Protein AF-0000000084724390 (afdb_homodimer)

InterPro domains:
  IPR000073 Alpha/beta hydrolase fold-1 [PF00561] (66-174)
  IPR000073 Alpha/beta hydrolase fold-1 [PR00111] (90-105)
  IPR000073 Alpha/beta hydrolase fold-1 [PR00111] (134-147)
  IPR000073 Alpha/beta hydrolase fold-1 [PR00111] (148-161)
  IPR000639 Epoxide hydrolase-like [PR00412] (71-89)
  IPR000639 Epoxide hydrolase-like [PR00412] (134-147)
  IPR000639 Epoxide hydrolase-like [PR00412] (148-161)
  IPR000639 Epoxide hydrolase-like [PR00412] (303-325)
  IPR029058 Alpha/Beta hydrolase fold [G3DSA:3.40.50.1820] (43-327)
  IPR029058 Alpha/Beta hydrolase fold [SSF53474] (39-327)

Organism: Cystobacter fuscus (strain ATCC 25194 / DSM 2262 / NBRC 100088 / M29) (NCBI:txid1242864)

pLDDT: mean 92.28, std 18.21, range [22.81, 99.0]

Solvent-accessible surface area (backbone atoms only — not comparable to full-atom values): 33961 Å² total; per-residue (Å²): 136,79,84,71,80,79,80,78,77,80,78,77,77,78,74,77,76,75,78,65,79,77,63,77,51,76,66,62,55,52,68,48,26,69,71,50,50,38,68,74,38,85,71,41,43,82,45,72,46,76,26,93,90,38,46,32,27,31,38,37,26,52,50,62,59,45,35,40,36,28,40,25,83,77,47,30,40,66,52,43,60,75,42,47,67,69,50,20,72,63,14,22,35,36,25,30,19,48,88,24,22,52,82,14,40,60,66,97,68,65,47,32,32,62,53,44,17,50,35,52,51,45,46,41,44,74,73,71,41,72,55,29,31,38,39,8,26,43,58,14,8,22,23,41,46,35,28,38,52,76,36,50,84,37,35,56,34,40,33,27,35,26,30,57,52,55,34,74,67,61,57,58,36,46,32,52,58,60,71,91,45,76,66,73,44,66,30,64,92,53,65,69,69,37,58,57,23,47,28,52,54,75,66,56,59,35,66,47,28,48,81,38,34,51,59,56,50,51,50,48,44,52,28,39,37,66,54,59,73,46,60,38,73,67,56,49,50,35,31,33,63,42,37,36,45,50,61,28,39,47,28,56,26,36,46,47,50,21,39,46,56,31,25,58,52,46,73,72,51,65,68,32,76,42,50,35,39,37,42,9,30,56,26,28,66,58,31,48,66,58,43,68,80,36,38,77,37,72,46,74,44,72,46,83,85,32,19,57,55,40,50,48,57,35,33,67,61,45,48,53,56,45,60,68,64,73,104,131,90,71,80,74,78,78,79,78,79,75,79,68,84,73,78,76,76,78,64,81,78,63,77,50,76,67,63,53,52,68,49,27,69,72,48,49,36,69,74,36,84,70,40,42,83,45,73,48,77,27,93,91,38,46,32,27,32,39,36,26,52,50,63,59,45,35,38,36,28,39,25,82,75,47,30,42,67,54,42,61,76,43,47,68,68,51,19,72,62,14,23,33,36,25,30,20,49,87,24,22,52,83,14,40,59,65,98,70,65,47,33,33,62,55,46,16,49,35,51,53,44,46,40,44,74,74,69,41,73,54,31,31,35,40,9,26,43,57,14,8,22,23,42,47,36,29,38,53,77,36,51,84,38,35,57,36,41,34,27,33,26,30,57,53,55,33,76,68,61,57,59,36,46,31,51,59,61,71,91,45,79,65,73,45,66,31,64,91,53,66,68,68,38,58,58,23,46,31,51,55,77,68,56,59,34,66,48,28,48,80,40,35,51,59,56,49,51,52,47,46,52,27,39,37,66,53,58,72,47,60,38,72,66,54,49,50,35,30,34,64,42,36,37,44,49,62,28,38,48,28,56,26,36,46,47,50,20,40,47,57,31,24,58,52,46,73,70,51,66,68,32,76,44,49,34,39,37,42,8,31,56,27,28,65,59,31,48,66,58,45,67,81,36,39,77,38,71,47,72,45,73,46,83,85,34,19,59,54,41,48,48,59,35,32,67,62,46,48,54,56,45,61,67,64,74,105

Structure (mmCIF, N/CA/C/O backbone):
data_AF-0000000084724390-model_v1
#
loop_
_entity.id
_entity.type
_entity.pdbx_description
1 polymer 'Alpha/beta hydrolase fold having protein'
#
loop_
_atom_site.group_PDB
_atom_site.id
_atom_site.type_symbol
_atom_site.label_atom_id
_atom_site.label_alt_id
_atom_site.label_comp_id
_atom_site.label_asym_id
_atom_site.label_entity_id
_atom_site.label_seq_id
_atom_site.pdbx_PDB_ins_code
_atom_site.Cartn_x
_atom_site.Cartn_y
_atom_site.Cartn_z
_atom_site.occupancy
_atom_site.B_iso_or_equiv
_atom_site.auth_seq_id
_atom_site.auth_comp_id
_atom_site.auth_asym_id
_atom_site.auth_atom_id
_atom_site.pdbx_PDB_model_num
ATOM 1 N N . MET A 1 1 ? -32.375 -49.844 46.781 1 25.31 1 MET A N 1
ATOM 2 C CA . MET A 1 1 ? -32.281 -48.375 46.844 1 25.31 1 MET A CA 1
ATOM 3 C C . MET A 1 1 ? -32.156 -47.781 45.438 1 25.31 1 MET A C 1
ATOM 5 O O . MET A 1 1 ? -31.688 -48.438 44.531 1 25.31 1 MET A O 1
ATOM 9 N N . LYS A 1 2 ? -32.906 -46.562 45.312 1 25.44 2 LYS A N 1
ATOM 10 C CA . LYS A 1 2 ? -33.594 -45.688 44.344 1 25.44 2 LYS A CA 1
ATOM 11 C C . LYS A 1 2 ? -32.594 -44.969 43.469 1 25.44 2 LYS A C 1
ATOM 13 O O . LYS A 1 2 ? -32.906 -43.938 42.844 1 25.44 2 LYS A O 1
ATOM 18 N N . SER A 1 3 ? -31.406 -45.531 43.156 1 27.58 3 SER A N 1
ATOM 19 C CA . SER A 1 3 ? -30.375 -44.625 42.656 1 27.58 3 SER A CA 1
ATOM 20 C C . SER A 1 3 ? -30.781 -43.969 41.344 1 27.58 3 SER A C 1
ATOM 22 O O . SER A 1 3 ? -30.922 -44.625 40.344 1 27.58 3 SER A O 1
ATOM 24 N N . LEU A 1 4 ? -31.672 -42.938 41.5 1 28.25 4 LEU A N 1
ATOM 25 C CA . LEU A 1 4 ? -32.281 -42.125 40.438 1 28.25 4 LEU A CA 1
ATOM 26 C C . LEU A 1 4 ? -31.203 -41.375 39.656 1 28.25 4 LEU A C 1
ATOM 28 O O . LEU A 1 4 ? -30.375 -40.688 40.219 1 28.25 4 LEU A O 1
ATOM 32 N N . ILE A 1 5 ? -30.766 -41.906 38.531 1 27.5 5 ILE A N 1
ATOM 33 C CA . ILE A 1 5 ? -29.828 -41.406 37.531 1 27.5 5 ILE A CA 1
ATOM 34 C C . ILE A 1 5 ? -30.312 -40.062 36.969 1 27.5 5 ILE A C 1
ATOM 36 O O . ILE A 1 5 ? -31.375 -40 36.344 1 27.5 5 ILE A O 1
ATOM 40 N N . ALA A 1 6 ? -30.062 -38.906 37.719 1 26.05 6 ALA A N 1
ATOM 41 C CA . ALA A 1 6 ? -30.438 -37.562 37.344 1 26.05 6 ALA A CA 1
ATOM 42 C C . ALA A 1 6 ? -29.844 -37.188 35.969 1 26.05 6 ALA A C 1
ATOM 44 O O . ALA A 1 6 ? -28.625 -37.219 35.781 1 26.05 6 ALA A O 1
ATOM 45 N N . LEU A 1 7 ? -30.578 -37.344 34.875 1 25.52 7 LEU A N 1
ATOM 46 C CA . LEU A 1 7 ? -30.344 -36.938 33.5 1 25.52 7 LEU A CA 1
ATOM 47 C C . LEU A 1 7 ? -30.156 -35.438 33.406 1 25.52 7 LEU A C 1
ATOM 49 O O . LEU A 1 7 ? -31.094 -34.656 33.656 1 25.52 7 LEU A O 1
ATOM 53 N N . ALA A 1 8 ? -28.984 -34.812 33.844 1 26.84 8 ALA A N 1
ATOM 54 C CA . ALA A 1 8 ? -28.734 -33.375 33.719 1 26.84 8 ALA A CA 1
ATOM 55 C C . ALA A 1 8 ? -28.797 -32.938 32.25 1 26.84 8 ALA A C 1
ATOM 57 O O . ALA A 1 8 ? -28.094 -33.469 31.406 1 26.84 8 ALA A O 1
ATOM 58 N N . THR A 1 9 ? -29.969 -32.469 31.781 1 26.3 9 THR A N 1
ATOM 59 C CA . THR A 1 9 ? -30.234 -31.828 30.5 1 26.3 9 THR A CA 1
ATOM 60 C C . THR A 1 9 ? -29.344 -30.594 30.312 1 26.3 9 THR A C 1
ATOM 62 O O . THR A 1 9 ? -29.391 -29.672 31.125 1 26.3 9 THR A O 1
ATOM 65 N N . LEU A 1 10 ? -28.125 -30.766 29.766 1 27.05 10 LEU A N 1
ATOM 66 C CA . LEU A 1 10 ? -27.219 -29.672 29.375 1 27.05 10 LEU A CA 1
ATOM 67 C C . LEU A 1 10 ? -27.906 -28.719 28.422 1 27.05 10 LEU A C 1
ATOM 69 O O . LEU A 1 10 ? -28.281 -29.094 27.312 1 27.05 10 LEU A O 1
ATOM 73 N N . ALA A 1 11 ? -28.75 -27.75 28.922 1 27.92 11 ALA A N 1
ATOM 74 C CA . ALA A 1 11 ? -29.281 -26.656 28.094 1 27.92 11 ALA A CA 1
ATOM 75 C C . ALA A 1 11 ? -28.156 -25.859 27.453 1 27.92 11 ALA A C 1
ATOM 77 O O . ALA A 1 11 ? -27.281 -25.344 28.156 1 27.92 11 ALA A O 1
ATOM 78 N N . LEU A 1 12 ? -27.781 -26.219 26.203 1 27.95 12 LEU A N 1
ATOM 79 C CA . LEU A 1 12 ? -26.906 -25.438 25.328 1 27.95 12 LEU A CA 1
ATOM 80 C C . LEU A 1 12 ? -27.438 -24.016 25.156 1 27.95 12 LEU A C 1
ATOM 82 O O . LEU A 1 12 ? -28.516 -23.797 24.625 1 27.95 12 LEU A O 1
ATOM 86 N N . VAL A 1 13 ? -27.203 -23.094 26.109 1 30.84 13 VAL A N 1
ATOM 87 C CA . VAL A 1 13 ? -27.547 -21.688 25.891 1 30.84 13 VAL A CA 1
ATOM 88 C C . VAL A 1 13 ? -26.688 -21.125 24.75 1 30.84 13 VAL A C 1
ATOM 90 O O . VAL A 1 13 ? -25.469 -21.047 24.844 1 30.84 13 VAL A O 1
ATOM 93 N N . SER A 1 14 ? -27.078 -21.328 23.516 1 29.91 14 SER A N 1
ATOM 94 C CA . SER A 1 14 ? -26.469 -20.641 22.375 1 29.91 14 SER A CA 1
ATOM 95 C C . SER A 1 14 ? -26.547 -19.125 22.531 1 29.91 14 SER A C 1
ATOM 97 O O . SER A 1 14 ? -27.641 -18.547 22.469 1 29.91 14 SER A O 1
ATOM 99 N N . THR A 1 15 ? -25.859 -18.438 23.438 1 32.53 15 THR A N 1
ATOM 100 C CA . THR A 1 15 ? -25.891 -16.984 23.375 1 32.53 15 THR A CA 1
ATOM 101 C C . THR A 1 15 ? -25.281 -16.469 22.078 1 32.53 15 THR A C 1
ATOM 103 O O . THR A 1 15 ? -24.094 -16.672 21.828 1 32.53 15 THR A O 1
ATOM 106 N N . THR A 1 16 ? -26 -16.453 21.016 1 33.03 16 THR A N 1
ATOM 107 C CA . THR A 1 16 ? -25.641 -15.703 19.812 1 33.03 16 THR A CA 1
ATOM 108 C C . THR A 1 16 ? -25.422 -14.227 20.141 1 33.03 16 THR A C 1
ATOM 110 O O . THR A 1 16 ? -26.375 -13.516 20.484 1 33.03 16 THR A O 1
ATOM 113 N N . SER A 1 17 ? -24.359 -13.836 20.844 1 31.88 17 SER A N 1
ATOM 114 C CA . SER A 1 17 ? -24.172 -12.391 20.922 1 31.88 17 SER A CA 1
ATOM 115 C C . SER A 1 17 ? -24.016 -11.773 19.531 1 31.88 17 SER A C 1
ATOM 117 O O . SER A 1 17 ? -23.109 -12.141 18.781 1 31.88 17 SER A O 1
ATOM 119 N N . LEU A 1 18 ? -25.016 -11.336 18.938 1 32.75 18 LEU A N 1
ATOM 120 C CA . LEU A 1 18 ? -25.062 -10.422 17.797 1 32.75 18 LEU A CA 1
ATOM 121 C C . LEU A 1 18 ? -24.203 -9.188 18.062 1 32.75 18 LEU A C 1
ATOM 123 O O . LEU A 1 18 ? -24.547 -8.367 18.906 1 32.75 18 LEU A O 1
ATOM 127 N N . SER A 1 19 ? -22.875 -9.297 17.953 1 31.47 19 SER A N 1
ATOM 128 C CA . SER A 1 19 ? -22.094 -8.07 18 1 31.47 19 SER A CA 1
ATOM 129 C C . SER A 1 19 ? -22.562 -7.062 16.969 1 31.47 19 SER A C 1
ATOM 131 O O . SER A 1 19 ? -22.531 -7.34 15.766 1 31.47 19 SER A O 1
ATOM 133 N N . SER A 1 20 ? -23.531 -6.238 17.281 1 33.59 20 SER A N 1
ATOM 134 C CA . SER A 1 20 ? -23.969 -5.07 16.531 1 33.59 20 SER A CA 1
ATOM 135 C C . SER A 1 20 ? -22.797 -4.277 15.992 1 33.59 20 SER A C 1
ATOM 137 O O . SER A 1 20 ? -21.781 -4.125 16.672 1 33.59 20 SER A O 1
ATOM 139 N N . PRO A 1 21 ? -22.734 -4.098 14.695 1 37.12 21 PRO A N 1
ATOM 140 C CA . PRO A 1 21 ? -21.672 -3.246 14.156 1 37.12 21 PRO A CA 1
ATOM 141 C C . PRO A 1 21 ? -21.484 -1.964 14.961 1 37.12 21 PRO A C 1
ATOM 143 O O . PRO A 1 21 ? -22.453 -1.27 15.266 1 37.12 21 PRO A O 1
ATOM 146 N N . ALA A 1 22 ? -20.5 -1.871 15.734 1 37.53 22 ALA A N 1
ATOM 147 C CA . ALA A 1 22 ? -20.266 -0.743 16.625 1 37.53 22 ALA A CA 1
ATOM 148 C C . ALA A 1 22 ? -20.359 0.583 15.883 1 37.53 22 ALA A C 1
ATOM 150 O O . ALA A 1 22 ? -19.391 1.033 15.273 1 37.53 22 ALA A O 1
ATOM 151 N N . GLN A 1 23 ? -21.391 0.911 15.164 1 37.69 23 GLN A N 1
ATOM 152 C CA . GLN A 1 23 ? -21.547 2.342 14.93 1 37.69 23 GLN A CA 1
ATOM 153 C C . GLN A 1 23 ? -21.219 3.146 16.188 1 37.69 23 GLN A C 1
ATOM 155 O O . GLN A 1 23 ? -21.844 2.949 17.234 1 37.69 23 GLN A O 1
ATOM 160 N N . ALA A 1 24 ? -20.125 3.791 16.266 1 46.78 24 ALA A N 1
ATOM 161 C CA . ALA A 1 24 ? -19.953 4.637 17.438 1 46.78 24 ALA A CA 1
ATOM 162 C C . ALA A 1 24 ? -21.25 5.336 17.812 1 46.78 24 ALA A C 1
ATOM 164 O O . ALA A 1 24 ? -21.891 5.961 16.953 1 46.78 24 ALA A O 1
ATOM 165 N N . ALA A 1 25 ? -21.656 5.094 18.891 1 48.16 25 ALA A N 1
ATOM 166 C CA . ALA A 1 25 ? -22.938 5.574 19.422 1 48.16 25 ALA A CA 1
ATOM 167 C C . ALA A 1 25 ? -23.062 7.086 19.266 1 48.16 25 ALA A C 1
ATOM 169 O O . ALA A 1 25 ? -22.094 7.82 19.484 1 48.16 25 ALA A O 1
ATOM 170 N N . PRO A 1 26 ? -24.094 7.617 18.625 1 47.91 26 PRO A N 1
ATOM 171 C CA . PRO A 1 26 ? -24.297 9.062 18.5 1 47.91 26 PRO A CA 1
ATOM 172 C C . PRO A 1 26 ? -23.75 9.852 19.688 1 47.91 26 PRO A C 1
ATOM 174 O O . PRO A 1 26 ? -23.281 10.977 19.516 1 47.91 26 PRO A O 1
ATOM 177 N N . LYS A 1 27 ? -23.781 9.258 20.75 1 48.59 27 LYS A N 1
ATOM 178 C CA . LYS A 1 27 ? -23.344 9.922 21.969 1 48.59 27 LYS A CA 1
ATOM 179 C C . LYS A 1 27 ? -21.828 10.109 21.984 1 48.59 27 LYS A C 1
ATOM 181 O O . LYS A 1 27 ? -21.328 11.141 22.438 1 48.59 27 LYS A O 1
ATOM 186 N N . GLN A 1 28 ? -20.969 9.281 21.484 1 62.06 28 GLN A N 1
ATOM 187 C CA . GLN A 1 28 ? -19.516 9.352 21.469 1 62.06 28 GLN A CA 1
ATOM 188 C C . GLN A 1 28 ? -19.031 10.438 20.516 1 62.06 28 GLN A C 1
ATOM 190 O O . GLN A 1 28 ? -18.062 11.141 20.812 1 62.06 28 GLN A O 1
ATOM 195 N N . THR A 1 29 ? -19.859 10.711 19.578 1 74.75 29 THR A N 1
ATOM 196 C CA . THR A 1 29 ? -19.5 11.758 18.625 1 74.75 29 THR A CA 1
ATOM 197 C C . THR A 1 29 ? -19.75 13.141 19.219 1 74.75 29 THR A C 1
ATOM 199 O O . THR A 1 29 ? -19.016 14.086 18.938 1 74.75 29 THR A O 1
ATOM 202 N N . ALA A 1 30 ? -20.594 13.18 20.141 1 84.69 30 ALA A N 1
ATOM 203 C CA . ALA A 1 30 ? -20.891 14.477 20.734 1 84.69 30 ALA A CA 1
ATOM 204 C C . ALA A 1 30 ? -19.781 14.922 21.672 1 84.69 30 ALA A C 1
ATOM 206 O O . ALA A 1 30 ? -19.422 16.109 21.703 1 84.69 30 ALA A O 1
ATOM 207 N N . ALA A 1 31 ? -19.188 14.023 22.312 1 90.81 31 ALA A N 1
ATOM 208 C CA . ALA A 1 31 ? -18.156 14.32 23.297 1 90.81 31 ALA A CA 1
ATOM 209 C C . ALA A 1 31 ? -16.859 14.75 22.625 1 90.81 31 ALA A C 1
ATOM 211 O O . ALA A 1 31 ? -15.992 15.367 23.25 1 90.81 31 ALA A O 1
ATOM 212 N N . VAL A 1 32 ? -16.781 14.477 21.344 1 95.88 32 VAL A N 1
ATOM 213 C CA . VAL A 1 32 ? -15.531 14.812 20.672 1 95.88 32 VAL A CA 1
ATOM 214 C C . VAL A 1 32 ? -15.805 15.805 19.547 1 95.88 32 VAL A C 1
ATOM 216 O O . VAL A 1 32 ? -15 15.938 18.625 1 95.88 32 VAL A O 1
ATOM 219 N N . SER A 1 33 ? -16.969 16.469 19.688 1 96.81 33 SER A N 1
ATOM 220 C CA . SER A 1 33 ? -17.266 17.547 18.734 1 96.81 33 SER A CA 1
ATOM 221 C C . SER A 1 33 ? -16.328 18.719 18.938 1 96.81 33 SER A C 1
ATOM 223 O O . SER A 1 33 ? -15.742 18.891 20 1 96.81 33 SER A O 1
ATOM 225 N N . ASP A 1 34 ? -16.25 19.531 17.922 1 98 34 ASP A N 1
ATOM 226 C CA . ASP A 1 34 ? -15.422 20.734 18.031 1 98 34 ASP A CA 1
ATOM 227 C C . ASP A 1 34 ? -15.867 21.609 19.203 1 98 34 ASP A C 1
ATOM 229 O O . ASP A 1 34 ? -15.039 22.125 19.953 1 98 34 ASP A O 1
ATOM 233 N N . ALA A 1 35 ? -17.172 21.75 19.312 1 97.5 35 ALA A N 1
ATOM 234 C CA . ALA A 1 35 ? -17.719 22.562 20.406 1 97.5 35 ALA A CA 1
ATOM 235 C C . ALA A 1 35 ? -17.312 22.016 21.766 1 97.5 35 ALA A C 1
ATOM 237 O O . ALA A 1 35 ? -16.922 22.766 22.656 1 97.5 35 ALA A O 1
ATOM 238 N N . ALA A 1 36 ? -17.422 20.703 21.906 1 97.88 36 ALA A N 1
ATOM 239 C CA . ALA A 1 36 ? -17.062 20.062 23.172 1 97.88 36 ALA A CA 1
ATOM 240 C C . ALA A 1 36 ? -15.562 20.188 23.438 1 97.88 36 ALA A C 1
AT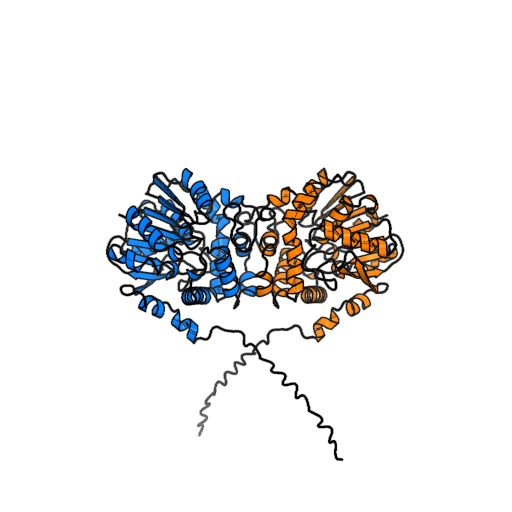OM 242 O O . ALA A 1 36 ? -15.148 20.438 24.578 1 97.88 36 ALA A O 1
ATOM 243 N N . LEU A 1 37 ? -14.773 20.047 22.422 1 98.56 37 LEU A N 1
ATOM 244 C CA . LEU A 1 37 ? -13.32 20.078 22.562 1 98.56 37 LEU A CA 1
ATOM 245 C C . LEU A 1 37 ? -12.844 21.484 22.922 1 98.56 37 LEU A C 1
ATOM 247 O O . LEU A 1 37 ? -12.023 21.656 23.812 1 98.56 37 LEU A O 1
ATOM 251 N N . VAL A 1 38 ? -13.383 22.5 22.297 1 98.38 38 VAL A N 1
ATOM 252 C CA . VAL A 1 38 ? -12.961 23.875 22.5 1 98.38 38 VAL A CA 1
ATOM 253 C C . VAL A 1 38 ? -13.312 24.312 23.922 1 98.38 38 VAL A C 1
ATOM 255 O O . VAL A 1 38 ? -12.586 25.109 24.531 1 98.38 38 VAL A O 1
ATOM 258 N N . ARG A 1 39 ? -14.375 23.75 24.484 1 97.75 39 ARG A N 1
ATOM 259 C CA . ARG A 1 39 ? -14.766 24.062 25.859 1 97.75 39 ARG A CA 1
ATOM 260 C C . ARG A 1 39 ? -13.672 23.672 26.844 1 97.75 39 ARG A C 1
ATOM 262 O O . ARG A 1 39 ? -13.57 24.234 27.922 1 97.75 39 ARG A O 1
ATOM 269 N N . THR A 1 40 ? -12.859 22.734 26.406 1 97.94 40 THR A N 1
ATOM 270 C CA . THR A 1 40 ? -11.789 22.281 27.281 1 97.94 40 THR A CA 1
ATOM 271 C C . THR A 1 40 ? -10.539 23.141 27.109 1 97.94 40 THR A C 1
ATOM 273 O O . THR A 1 40 ? -9.523 22.906 27.766 1 97.94 40 THR A O 1
ATOM 276 N N . LEU A 1 41 ? -10.578 24.109 26.25 1 98.44 41 LEU A N 1
ATOM 277 C CA . LEU A 1 41 ? -9.469 25.031 25.984 1 98.44 41 LEU A CA 1
ATOM 278 C C . LEU A 1 41 ? -9.898 26.469 26.219 1 98.44 41 LEU A C 1
ATOM 280 O O . LEU A 1 41 ? -10.102 27.234 25.266 1 98.44 41 LEU A O 1
ATOM 284 N N . PRO A 1 42 ? -9.875 26.875 27.5 1 97.81 42 PRO A N 1
ATOM 285 C CA . PRO A 1 42 ? -10.297 28.25 27.781 1 97.81 42 PRO A CA 1
ATOM 286 C C . PRO A 1 42 ? -9.547 29.281 26.953 1 97.81 42 PRO A C 1
ATOM 288 O O . PRO A 1 42 ? -8.32 29.203 26.812 1 97.81 42 PRO A O 1
ATOM 291 N N . GLY A 1 43 ? -10.297 30.219 26.359 1 98.31 43 GLY A N 1
ATOM 292 C CA . GLY A 1 43 ? -9.711 31.297 25.578 1 98.31 43 GLY A CA 1
ATOM 293 C C . GLY A 1 43 ? -9.719 31.016 24.078 1 98.31 43 GLY A C 1
ATOM 294 O O . GLY A 1 43 ? -9.375 31.875 23.281 1 98.31 43 GLY A O 1
ATOM 295 N N . PHE A 1 44 ? -10.102 29.859 23.75 1 98.81 44 PHE A N 1
ATOM 296 C CA . PHE A 1 44 ? -10.18 29.516 22.328 1 98.81 44 PHE A CA 1
ATOM 297 C C . PHE A 1 44 ? -11.633 29.438 21.875 1 98.81 44 PHE A C 1
ATOM 299 O O . PHE A 1 44 ? -12.523 29.125 22.672 1 98.81 44 PHE A O 1
ATOM 306 N N . THR A 1 45 ? -11.867 29.688 20.594 1 98.75 45 THR A N 1
ATOM 307 C CA . THR A 1 45 ? -13.195 29.625 20 1 98.75 45 THR A CA 1
ATOM 308 C C . THR A 1 45 ? -13.133 28.984 18.609 1 98.75 45 THR A C 1
ATOM 310 O O . THR A 1 45 ? -12.094 29.031 17.953 1 98.75 45 THR A O 1
ATOM 313 N N . ASN A 1 46 ? -14.227 28.406 18.219 1 98.62 46 ASN A N 1
ATOM 314 C CA . ASN A 1 46 ? -14.352 27.906 16.859 1 98.62 46 ASN A CA 1
ATOM 315 C C . ASN A 1 46 ? -14.547 29.047 15.852 1 98.62 46 ASN A C 1
ATOM 317 O O . ASN A 1 46 ? -15.18 30.047 16.172 1 98.62 46 ASN A O 1
ATOM 321 N N . GLY A 1 47 ? -13.969 28.797 14.695 1 98.69 47 GLY A N 1
ATOM 322 C CA . GLY A 1 47 ? -14.203 29.672 13.562 1 98.69 47 GLY A CA 1
ATOM 323 C C . GLY A 1 47 ? -14.328 28.922 12.25 1 98.69 47 GLY A C 1
ATOM 324 O O . GLY A 1 47 ? -13.938 27.766 12.156 1 98.69 47 GLY A O 1
ATOM 325 N N . GLU A 1 48 ? -14.977 29.594 11.305 1 98.62 48 GLU A N 1
ATOM 326 C CA . GLU A 1 48 ? -15.055 29.109 9.93 1 98.62 48 GLU A CA 1
ATOM 327 C C . GLU A 1 48 ? -14.797 30.234 8.93 1 98.62 48 GLU A C 1
ATOM 329 O O . GLU A 1 48 ? -15.117 31.391 9.195 1 98.62 48 GLU A O 1
ATOM 334 N N . ALA A 1 49 ? -14.242 29.922 7.855 1 98.75 49 ALA A N 1
ATOM 335 C CA . ALA A 1 49 ? -14 30.859 6.766 1 98.75 49 ALA A CA 1
ATOM 336 C C . ALA A 1 49 ? -14.117 30.172 5.41 1 98.75 49 ALA A C 1
ATOM 338 O O . ALA A 1 49 ? -13.656 29.031 5.242 1 98.75 49 ALA A O 1
ATOM 339 N N . THR A 1 50 ? -14.789 30.828 4.477 1 98.62 50 THR A N 1
ATOM 340 C CA . THR A 1 50 ? -14.789 30.344 3.098 1 98.62 50 THR A CA 1
ATOM 341 C C . THR A 1 50 ? -13.648 30.969 2.303 1 98.62 50 THR A C 1
ATOM 343 O O . THR A 1 50 ? -13.594 32.188 2.143 1 98.62 50 THR A O 1
ATOM 346 N N . VAL A 1 51 ? -12.781 30.219 1.916 1 98.31 51 VAL A N 1
ATOM 347 C CA . VAL A 1 51 ? -11.586 30.672 1.216 1 98.31 51 VAL A CA 1
ATOM 348 C C . VAL A 1 51 ? -11.336 29.781 0.002 1 98.31 51 VAL A C 1
ATOM 350 O O . VAL A 1 51 ? -11.492 28.547 0.077 1 98.31 51 VAL A O 1
ATOM 353 N N . ASN A 1 52 ? -11.023 30.344 -1.137 1 95.81 52 ASN A N 1
ATOM 354 C CA . ASN A 1 52 ? -10.695 29.578 -2.334 1 95.81 52 ASN A CA 1
ATOM 355 C C . ASN A 1 52 ? -11.781 28.562 -2.658 1 95.81 52 ASN A C 1
ATOM 357 O O . ASN A 1 52 ? -11.477 27.406 -2.994 1 95.81 52 ASN A O 1
ATOM 361 N N . GLY A 1 53 ? -12.961 28.844 -2.352 1 97.38 53 GLY A N 1
ATOM 362 C CA . GLY A 1 53 ? -14.125 28.047 -2.713 1 97.38 53 GLY A CA 1
ATOM 363 C C . GLY A 1 53 ? -14.414 26.922 -1.73 1 97.38 53 GLY A C 1
ATOM 364 O O . GLY A 1 53 ? -15.266 26.078 -1.985 1 97.38 53 GLY A O 1
ATOM 365 N N . VAL A 1 54 ? -13.68 26.906 -0.559 1 98.31 54 VAL A N 1
ATOM 366 C CA . VAL A 1 54 ? -13.875 25.844 0.422 1 98.31 54 VAL A CA 1
ATOM 367 C C . VAL A 1 54 ? -14.039 26.453 1.813 1 98.31 54 VAL A C 1
ATOM 369 O O . VAL A 1 54 ? -13.375 27.438 2.154 1 98.31 54 VAL A O 1
ATOM 372 N N . ARG A 1 55 ? -14.922 25.875 2.596 1 98.81 55 ARG A N 1
ATOM 373 C CA . ARG A 1 55 ? -15.07 26.297 3.986 1 98.81 55 ARG A CA 1
ATOM 374 C C . ARG A 1 55 ? -14.055 25.578 4.883 1 98.81 55 ARG A C 1
ATOM 376 O O . ARG A 1 55 ? -14.016 24.359 4.922 1 98.81 55 ARG A O 1
ATOM 383 N N . LEU A 1 56 ? -13.266 26.359 5.598 1 98.88 56 LEU A N 1
ATOM 384 C CA . LEU A 1 56 ? -12.305 25.812 6.555 1 98.88 56 LEU A CA 1
ATOM 385 C C . LEU A 1 56 ? -12.773 26.062 7.988 1 98.88 56 LEU A C 1
ATOM 387 O O . LEU A 1 56 ? -13.281 27.141 8.297 1 98.88 56 LEU A O 1
ATOM 391 N N . HIS A 1 57 ? -12.625 25.062 8.789 1 98.94 57 HIS A N 1
ATOM 392 C CA . HIS A 1 57 ? -12.773 25.203 10.234 1 98.94 57 HIS A CA 1
ATOM 393 C C . HIS A 1 57 ? -11.43 25.484 10.898 1 98.94 57 HIS A C 1
ATOM 395 O O . HIS A 1 57 ? -10.398 24.938 10.492 1 98.94 57 HIS A O 1
ATOM 401 N N . TYR A 1 58 ? -11.445 26.328 11.859 1 98.94 58 TYR A N 1
ATOM 402 C CA . TYR A 1 58 ? -10.258 26.578 12.664 1 98.94 58 TYR A CA 1
ATOM 403 C C . TYR A 1 58 ? -10.633 26.922 14.102 1 98.94 58 TYR A C 1
ATOM 405 O O . TYR A 1 58 ? -11.789 27.234 14.391 1 98.94 58 TYR A O 1
ATOM 413 N N . VAL A 1 59 ? -9.695 26.734 14.961 1 98.94 59 VAL A N 1
ATOM 414 C CA . VAL A 1 59 ? -9.812 27.125 16.359 1 98.94 59 VAL A CA 1
ATOM 415 C C . VAL A 1 59 ? -8.781 28.203 16.672 1 98.94 59 VAL A C 1
ATOM 417 O O . VAL A 1 59 ? -7.609 28.078 16.312 1 98.94 59 VAL A O 1
ATOM 420 N N . VAL A 1 60 ? -9.281 29.25 17.344 1 98.88 60 VAL A N 1
ATOM 421 C CA . VAL A 1 60 ? -8.414 30.422 17.484 1 98.88 60 VAL A CA 1
ATOM 422 C C . VAL A 1 60 ? -8.477 30.953 18.906 1 98.88 60 VAL A C 1
ATOM 424 O O . VAL A 1 60 ? -9.523 30.891 19.562 1 98.88 60 VAL A O 1
ATOM 427 N N . GLY A 1 61 ? -7.289 31.391 19.391 1 98.75 61 GLY A N 1
ATOM 428 C CA . GLY A 1 61 ? -7.18 32 20.703 1 98.75 61 GLY A CA 1
ATOM 429 C C . GLY A 1 61 ? -5.871 32.75 20.922 1 98.75 61 GLY A C 1
ATOM 430 O O . GLY A 1 61 ? -4.941 32.625 20.125 1 98.75 61 GLY A O 1
ATOM 431 N N . GLY A 1 62 ? -5.895 33.562 21.969 1 98.31 62 GLY A N 1
ATOM 432 C CA . GLY A 1 62 ? -4.699 34.312 22.312 1 98.31 62 GLY A CA 1
ATOM 433 C C . GLY A 1 62 ? -4.609 35.656 21.594 1 98.31 62 GLY A C 1
ATOM 434 O O . GLY A 1 62 ? -5.531 36.062 20.875 1 98.31 62 GLY A O 1
ATOM 435 N N . LYS A 1 63 ? -3.602 36.438 22.047 1 96.12 63 LYS A N 1
ATOM 436 C CA . LYS A 1 63 ? -3.301 37.719 21.453 1 96.12 63 LYS A CA 1
ATOM 437 C C . LYS A 1 63 ? -1.808 37.875 21.172 1 96.12 63 LYS A C 1
ATOM 439 O O . LYS A 1 63 ? -0.978 37.312 21.875 1 96.12 63 LYS A O 1
ATOM 444 N N . GLY A 1 64 ? -1.535 38.594 20.125 1 96.19 64 GLY A N 1
ATOM 445 C CA . GLY A 1 64 ? -0.149 38.781 19.734 1 96.19 64 GLY A CA 1
ATOM 446 C C . GLY A 1 64 ? 0.122 38.375 18.297 1 96.19 64 GLY A C 1
ATOM 447 O O . GLY A 1 64 ? -0.77 38.438 17.453 1 96.19 64 GLY A O 1
ATOM 448 N N . SER A 1 65 ? 1.373 38.094 18.047 1 97.12 65 SER A N 1
ATOM 449 C CA . SER A 1 65 ? 1.743 37.719 16.688 1 97.12 65 SER A CA 1
ATOM 450 C C . SER A 1 65 ? 1.064 36.406 16.266 1 97.12 65 SER A C 1
ATOM 452 O O . SER A 1 65 ? 0.962 35.469 17.062 1 97.12 65 SER A O 1
ATOM 454 N N . PRO A 1 66 ? 0.583 36.312 15.047 1 98.69 66 PRO A N 1
ATOM 455 C CA . PRO A 1 66 ? -0.185 35.125 14.609 1 98.69 66 PRO A CA 1
ATOM 456 C C . PRO A 1 66 ? 0.694 33.906 14.352 1 98.69 66 PRO A C 1
ATOM 458 O O . PRO A 1 66 ? 1.733 34.031 13.695 1 98.69 66 PRO A O 1
ATOM 461 N N . VAL A 1 67 ? 0.328 32.812 14.906 1 98.94 67 VAL A N 1
ATOM 462 C CA . VAL A 1 67 ? 0.919 31.516 14.672 1 98.94 67 VAL A CA 1
ATOM 463 C C . VAL A 1 67 ? -0.141 30.562 14.133 1 98.94 67 VAL A C 1
ATOM 465 O O . VAL A 1 67 ? -1.14 30.281 14.805 1 98.94 67 VAL A O 1
ATOM 468 N N . VAL A 1 68 ? 0.075 30.078 12.922 1 98.94 68 VAL A N 1
ATOM 469 C CA . VAL A 1 68 ? -0.849 29.141 12.297 1 98.94 68 VAL A CA 1
ATOM 470 C C . VAL A 1 68 ? -0.33 27.719 12.461 1 98.94 68 VAL A C 1
ATOM 472 O O . VAL A 1 68 ? 0.813 27.422 12.109 1 98.94 68 VAL A O 1
ATOM 475 N N . LEU A 1 69 ? -1.17 26.844 13.031 1 99 69 LEU A N 1
ATOM 476 C CA . LEU A 1 69 ? -0.861 25.438 13.242 1 99 69 LEU A CA 1
ATOM 477 C C . LEU A 1 69 ? -1.588 24.562 12.227 1 99 69 LEU A C 1
ATOM 479 O O . LEU A 1 69 ? -2.814 24.609 12.117 1 99 69 LEU A O 1
ATOM 483 N N . LEU A 1 70 ? -0.802 23.812 11.492 1 99 70 LEU A N 1
ATOM 484 C CA . LEU A 1 70 ? -1.349 22.969 10.438 1 99 70 LEU A CA 1
ATOM 485 C C . LEU A 1 70 ? -1.096 21.5 10.742 1 99 70 LEU A C 1
ATOM 487 O O . LEU A 1 70 ? 0.036 21.016 10.633 1 99 70 LEU A O 1
ATOM 491 N N . PRO A 1 71 ? -2.145 20.75 11.086 1 98.81 71 PRO A N 1
ATOM 492 C CA . PRO A 1 71 ? -2.008 19.359 11.5 1 98.81 71 PRO A CA 1
ATOM 493 C C . PRO A 1 71 ? -1.845 18.406 10.32 1 98.81 71 PRO A C 1
ATOM 495 O O . PRO A 1 71 ? -1.938 18.828 9.164 1 98.81 71 PRO A O 1
ATOM 498 N N . GLY A 1 72 ? -1.561 17.172 10.656 1 98.31 72 GLY A N 1
ATOM 499 C CA . GLY A 1 72 ? -1.401 16.141 9.641 1 98.31 72 GLY A CA 1
ATOM 500 C C . GLY A 1 72 ? -2.395 15.008 9.781 1 98.31 72 GLY A C 1
ATOM 501 O O . GLY A 1 72 ? -3.354 15.102 10.555 1 98.31 72 GLY A O 1
ATOM 502 N N . TRP A 1 73 ? -2.254 14.062 8.992 1 98 73 TRP A N 1
ATOM 503 C CA . TRP A 1 73 ? -3.078 12.859 9 1 98 73 TRP A CA 1
ATOM 504 C C . TRP A 1 73 ? -2.504 11.812 9.945 1 98 73 TRP A C 1
ATOM 506 O O . TRP A 1 73 ? -1.284 11.648 10.039 1 98 73 TRP A O 1
ATOM 516 N N . PRO A 1 74 ? -3.355 11.102 10.664 1 97.75 74 PRO A N 1
ATOM 517 C CA . PRO A 1 74 ? -4.82 11.141 10.688 1 97.75 74 PRO A CA 1
ATOM 518 C C . PRO A 1 74 ? -5.371 11.93 11.867 1 97.75 74 PRO A C 1
ATOM 520 O O . PRO A 1 74 ? -6.238 11.438 12.594 1 97.75 74 PRO A O 1
ATOM 523 N N . GLN A 1 75 ? -4.887 13.102 11.969 1 98.62 75 GLN A N 1
ATOM 524 C CA . GLN A 1 75 ? -5.301 13.953 13.078 1 98.62 75 GLN A CA 1
ATOM 525 C C . GLN A 1 75 ? -6.199 15.086 12.594 1 98.62 75 GLN A C 1
ATOM 527 O O . GLN A 1 75 ? -6.852 14.969 11.555 1 98.62 75 GLN A O 1
ATOM 532 N N . THR A 1 76 ? -6.523 16.078 13.445 1 98.75 76 THR A N 1
ATOM 533 C CA . THR A 1 76 ? -7.262 17.328 13.219 1 98.75 76 THR A CA 1
ATOM 534 C C . THR A 1 76 ? -6.594 18.484 13.938 1 98.75 76 THR A C 1
ATOM 536 O O . THR A 1 76 ? -5.504 18.344 14.5 1 98.75 76 THR A O 1
ATOM 539 N N . TRP A 1 77 ? -7.273 19.625 13.906 1 98.88 77 TRP A N 1
ATOM 540 C CA . TRP A 1 77 ? -6.762 20.766 14.656 1 98.88 77 TRP A CA 1
ATOM 541 C C . TRP A 1 77 ? -6.383 20.359 16.078 1 98.88 77 TRP A C 1
ATOM 543 O O . TRP A 1 77 ? -5.488 20.953 16.672 1 98.88 77 TRP A O 1
ATOM 553 N N . TRP A 1 78 ? -6.969 19.391 16.562 1 98.88 78 TRP A N 1
ATOM 554 C CA . TRP A 1 78 ? -6.855 18.922 17.938 1 98.88 78 TRP A CA 1
ATOM 555 C C . TRP A 1 78 ? -5.449 18.391 18.219 1 98.88 78 TRP A C 1
ATOM 557 O O . TRP A 1 78 ? -5.039 18.281 19.375 1 98.88 78 TRP A O 1
ATOM 567 N N . ALA A 1 79 ? -4.684 18.141 17.203 1 98.88 79 ALA A N 1
ATOM 568 C CA . ALA A 1 79 ? -3.35 17.578 17.328 1 98.88 79 ALA A CA 1
ATOM 569 C C . ALA A 1 79 ? -2.438 18.484 18.141 1 98.88 79 ALA A C 1
ATOM 571 O O . ALA A 1 79 ? -1.428 18.031 18.688 1 98.88 79 ALA A O 1
ATOM 572 N N . PHE A 1 80 ? -2.82 19.734 18.25 1 98.94 80 PHE A N 1
ATOM 573 C CA . PHE A 1 80 ? -1.959 20.719 18.891 1 98.94 80 PHE A CA 1
ATOM 574 C C . PHE A 1 80 ? -2.514 21.125 20.25 1 98.94 80 PHE A C 1
ATOM 576 O O . PHE A 1 80 ? -2 22.047 20.891 1 98.94 80 PHE A O 1
ATOM 583 N N . HIS A 1 81 ? -3.498 20.453 20.781 1 98.88 81 HIS A N 1
ATOM 584 C CA . HIS A 1 81 ? -4.266 20.891 21.938 1 98.88 81 HIS A CA 1
ATOM 585 C C . HIS A 1 81 ? -3.373 21.031 23.172 1 98.88 81 HIS A C 1
ATOM 587 O O . HIS A 1 81 ? -3.639 21.844 24.047 1 98.88 81 HIS A O 1
ATOM 593 N N . LYS A 1 82 ? -2.268 20.266 23.219 1 98.81 82 LYS A N 1
ATOM 594 C CA . LYS A 1 82 ? -1.416 20.297 24.406 1 98.81 82 LYS A CA 1
ATOM 595 C C . LYS A 1 82 ? -0.521 21.531 24.422 1 98.81 82 LYS A C 1
ATOM 597 O O . LYS A 1 82 ? -0.047 21.953 25.469 1 98.81 82 LYS A O 1
ATOM 602 N N . ILE A 1 83 ? -0.328 22.141 23.25 1 98.81 83 ILE A N 1
ATOM 603 C CA . ILE A 1 83 ? 0.631 23.234 23.219 1 98.81 83 ILE A CA 1
ATOM 604 C C . ILE A 1 83 ? -0.101 24.562 22.969 1 98.81 83 ILE A C 1
ATOM 606 O O . ILE A 1 83 ? 0.45 25.641 23.203 1 98.81 83 ILE A O 1
ATOM 610 N N . MET A 1 84 ? -1.323 24.516 22.547 1 98.81 84 MET A N 1
ATOM 611 C CA . MET A 1 84 ? -2.094 25.688 22.172 1 98.81 84 MET A CA 1
ATOM 612 C C . MET A 1 84 ? -2.229 26.656 23.328 1 98.81 84 MET A C 1
ATOM 614 O O . MET A 1 84 ? -1.963 27.859 23.188 1 98.81 84 MET A O 1
ATOM 618 N N . PRO A 1 85 ? -2.551 26.203 24.578 1 98.62 85 PRO A N 1
ATOM 619 C CA . PRO A 1 85 ? -2.732 27.156 25.688 1 98.62 85 PRO A CA 1
ATOM 620 C C . PRO A 1 85 ? -1.455 27.922 26.016 1 98.62 85 PRO A C 1
ATOM 622 O O . PRO A 1 85 ? -1.499 29.141 26.25 1 98.62 85 PRO A O 1
ATOM 625 N N . ALA A 1 86 ? -0.355 27.234 26 1 98.38 86 ALA A N 1
ATOM 626 C CA . ALA A 1 86 ? 0.91 27.891 26.312 1 98.38 86 ALA A CA 1
ATOM 627 C C . ALA A 1 86 ? 1.301 28.891 25.234 1 98.38 86 ALA A C 1
ATOM 629 O O . ALA A 1 86 ? 1.771 29.984 25.516 1 98.38 86 ALA A O 1
ATOM 630 N N . LEU A 1 87 ? 1.09 28.578 23.984 1 98.44 87 LEU A N 1
ATOM 631 C CA . LEU A 1 87 ? 1.405 29.469 22.859 1 98.44 87 LEU A CA 1
ATOM 632 C C . LEU A 1 87 ? 0.521 30.703 22.891 1 98.44 87 LEU A C 1
ATOM 634 O O . LEU A 1 87 ? 0.963 31.797 22.531 1 98.44 87 LEU A O 1
ATOM 638 N N . ALA A 1 88 ? -0.65 30.531 23.375 1 98.19 88 ALA A N 1
ATOM 639 C CA . ALA A 1 88 ? -1.66 31.594 23.328 1 98.19 88 ALA A CA 1
ATOM 640 C C . ALA A 1 88 ? -1.352 32.688 24.328 1 98.19 88 ALA A C 1
ATOM 642 O O . ALA A 1 88 ? -1.942 33.781 24.281 1 98.19 88 ALA A O 1
ATOM 643 N N . ARG A 1 89 ? -0.427 32.438 25.203 1 97.44 89 ARG A N 1
ATOM 644 C CA . ARG A 1 89 ? -0.034 33.469 26.156 1 97.44 89 ARG A CA 1
ATOM 645 C C . ARG A 1 89 ? 0.639 34.656 25.453 1 97.44 89 ARG A C 1
ATOM 647 O O . ARG A 1 89 ? 0.529 35.781 25.906 1 97.44 89 ARG A O 1
ATOM 654 N N . ASP A 1 90 ? 1.254 34.344 24.328 1 96.75 90 ASP A N 1
ATOM 655 C CA . ASP A 1 90 ? 2.051 35.406 23.703 1 96.75 90 ASP A CA 1
ATOM 656 C C . ASP A 1 90 ? 1.727 35.531 22.219 1 96.75 90 ASP A C 1
ATOM 658 O O . ASP A 1 90 ? 2.285 36.375 21.531 1 96.75 90 ASP A O 1
ATOM 662 N N . HIS A 1 91 ? 0.821 34.688 21.719 1 98.38 91 HIS A N 1
ATOM 663 C CA . HIS A 1 91 ? 0.528 34.656 20.281 1 98.38 91 HIS A CA 1
ATOM 664 C C . HIS A 1 91 ? -0.971 34.531 20.031 1 98.38 91 HIS A C 1
ATOM 666 O O . HIS A 1 91 ? -1.716 34.094 20.906 1 98.38 91 HIS A O 1
ATOM 672 N N . ARG A 1 92 ? -1.379 35.031 18.906 1 98.56 92 ARG A N 1
ATOM 673 C CA . ARG A 1 92 ? -2.662 34.625 18.328 1 98.56 92 ARG A CA 1
ATOM 674 C C . ARG A 1 92 ? -2.545 33.281 17.609 1 98.56 92 ARG A C 1
ATOM 676 O O . ARG A 1 92 ? -2.021 33.219 16.5 1 98.56 92 ARG A O 1
ATOM 683 N N . VAL A 1 93 ? -3.076 32.281 18.266 1 98.88 93 VAL A N 1
ATOM 684 C CA . VAL A 1 93 ? -2.898 30.906 17.766 1 98.88 93 VAL A CA 1
ATOM 685 C C . VAL A 1 93 ? -4.105 30.5 16.938 1 98.88 93 VAL A C 1
ATOM 687 O O . VAL A 1 93 ? -5.25 30.641 17.375 1 98.88 93 VAL A O 1
ATOM 690 N N . ILE A 1 94 ? -3.871 30.047 15.719 1 98.94 94 ILE A N 1
ATOM 691 C CA . ILE A 1 94 ? -4.902 29.578 14.797 1 98.94 94 ILE A CA 1
ATOM 692 C C . ILE A 1 94 ? -4.609 28.141 14.383 1 98.94 94 ILE A C 1
ATOM 694 O O . ILE A 1 94 ? -3.703 27.891 13.586 1 98.94 94 ILE A O 1
ATOM 698 N N . SER A 1 95 ? -5.316 27.172 14.914 1 98.94 95 SER A N 1
ATOM 699 C CA . SER A 1 95 ? -5.199 25.781 14.5 1 98.94 95 SER A CA 1
ATOM 700 C C . SER A 1 95 ? -6.262 25.422 13.469 1 98.94 95 SER A C 1
ATOM 702 O O . SER A 1 95 ? -7.461 25.578 13.719 1 98.94 95 SER A O 1
ATOM 704 N N . VAL A 1 96 ? -5.855 24.875 12.336 1 98.94 96 VAL A N 1
ATOM 705 C CA . VAL A 1 96 ? -6.742 24.812 11.172 1 98.94 96 VAL A CA 1
ATOM 706 C C . VAL A 1 96 ? -6.996 23.359 10.797 1 98.94 96 VAL A C 1
ATOM 708 O O . VAL A 1 96 ? -6.062 22.547 10.734 1 98.94 96 VAL A O 1
ATOM 711 N N . ASP A 1 97 ? -8.203 23 10.586 1 98.94 97 ASP A N 1
ATOM 712 C CA . ASP A 1 97 ? -8.492 21.844 9.758 1 98.94 97 ASP A CA 1
ATOM 713 C C . ASP A 1 97 ? -8.25 22.156 8.281 1 98.94 97 ASP A C 1
ATOM 715 O O . ASP A 1 97 ? -8.945 23 7.699 1 98.94 97 ASP A O 1
ATOM 719 N N . LEU A 1 98 ? -7.363 21.438 7.727 1 98.88 98 LEU A N 1
ATOM 720 C CA . LEU A 1 98 ? -7.062 21.609 6.312 1 98.88 98 LEU A CA 1
ATOM 721 C C . LEU A 1 98 ? -8.242 21.188 5.445 1 98.88 98 LEU A C 1
ATOM 723 O O . LEU A 1 98 ? -9.172 20.531 5.93 1 98.88 98 LEU A O 1
ATOM 727 N N . ARG A 1 99 ? -8.203 21.672 4.168 1 98.75 99 ARG A N 1
ATOM 728 C CA . ARG A 1 99 ? -9.094 21.062 3.18 1 98.75 99 ARG A CA 1
ATOM 729 C C . ARG A 1 99 ? -9.125 19.547 3.312 1 98.75 99 ARG A C 1
ATOM 731 O O . ARG A 1 99 ? -8.078 18.906 3.271 1 98.75 99 ARG A O 1
ATOM 738 N N . GLY A 1 100 ? -10.336 19.031 3.555 1 98.75 100 GLY A N 1
ATOM 739 C CA . GLY A 1 100 ? -10.461 17.594 3.666 1 98.75 100 GLY A CA 1
ATOM 740 C C . GLY A 1 100 ? -10.352 17.094 5.094 1 98.75 100 GLY A C 1
ATOM 741 O O . GLY A 1 100 ? -10.625 15.922 5.371 1 98.75 100 GLY A O 1
ATOM 742 N N . MET A 1 101 ? -10.125 17.953 6.078 1 98.75 101 MET A N 1
ATOM 743 C CA . MET A 1 101 ? -9.812 17.516 7.438 1 98.75 101 MET A CA 1
ATOM 744 C C . MET A 1 101 ? -10.914 17.938 8.406 1 98.75 101 MET A C 1
ATOM 746 O O . MET A 1 101 ? -11.383 19.078 8.359 1 98.75 101 MET A O 1
ATOM 750 N N . GLY A 1 102 ? -11.25 17 9.289 1 98 102 GLY A N 1
ATOM 751 C CA . GLY A 1 102 ? -12.141 17.375 10.375 1 98 102 GLY A CA 1
ATOM 752 C C . GLY A 1 102 ? -13.445 17.984 9.891 1 98 102 GLY A C 1
ATOM 753 O O . GLY A 1 102 ? -14.141 17.391 9.055 1 98 102 GLY A O 1
ATOM 754 N N . SER A 1 103 ? -13.695 19.203 10.336 1 98 103 SER A N 1
ATOM 755 C CA . SER A 1 103 ? -14.969 19.859 10.039 1 98 103 SER A CA 1
ATOM 756 C C . SER A 1 103 ? -14.867 20.766 8.82 1 98 103 SER A C 1
ATOM 758 O O . SER A 1 103 ? -15.828 21.438 8.453 1 98 103 SER A O 1
ATOM 760 N N . SER A 1 104 ? -13.703 20.781 8.18 1 98.81 104 SER A N 1
ATOM 761 C CA . SER A 1 104 ? -13.555 21.5 6.914 1 98.81 104 SER A CA 1
ATOM 762 C C . SER A 1 104 ? -14.227 20.734 5.773 1 98.81 104 SER A C 1
ATOM 764 O O . SER A 1 104 ? -14.461 19.531 5.879 1 98.81 104 SER A O 1
ATOM 766 N N . ASP A 1 105 ? -14.461 21.5 4.66 1 98.75 105 ASP A N 1
ATOM 767 C CA . ASP A 1 105 ? -15.055 20.891 3.473 1 98.75 105 ASP A CA 1
ATOM 768 C C . ASP A 1 105 ? -14.148 19.797 2.908 1 98.75 105 ASP A C 1
ATOM 770 O O . ASP A 1 105 ? -12.922 19.859 3.066 1 98.75 105 ASP A O 1
ATOM 774 N N . LYS A 1 106 ? -14.766 18.906 2.277 1 98.62 106 LYS A N 1
ATOM 775 C CA . LYS A 1 106 ? -14.07 17.812 1.607 1 98.62 106 LYS A CA 1
ATOM 776 C C . LYS A 1 106 ? -14.406 17.766 0.12 1 98.62 106 LYS A C 1
ATOM 778 O O . LYS A 1 106 ? -15.023 16.812 -0.358 1 98.62 106 LYS A O 1
ATOM 783 N N . PRO A 1 107 ? -13.891 18.797 -0.583 1 98.56 107 PRO A N 1
ATOM 784 C CA . PRO A 1 107 ? -14.195 18.859 -2.014 1 98.56 107 PRO A CA 1
ATOM 785 C C . PRO A 1 107 ? -13.586 17.703 -2.801 1 98.56 107 PRO A C 1
ATOM 787 O O . PRO A 1 107 ? -12.766 16.953 -2.266 1 98.56 107 PRO A O 1
ATOM 790 N N . ALA A 1 108 ? -13.953 17.562 -4.082 1 97.44 108 ALA A N 1
ATOM 791 C CA . ALA A 1 108 ? -13.516 16.453 -4.922 1 97.44 108 ALA A CA 1
ATOM 792 C C . ALA A 1 108 ? -12.055 16.609 -5.336 1 97.44 108 ALA A C 1
ATOM 794 O O . ALA A 1 108 ? -11.391 15.625 -5.668 1 97.44 108 ALA A O 1
ATOM 795 N N . ASP A 1 109 ? -11.57 17.875 -5.273 1 97.56 109 ASP A N 1
ATOM 796 C CA . ASP A 1 109 ? -10.234 18.125 -5.805 1 97.56 109 ASP A CA 1
ATOM 797 C C . ASP A 1 109 ? -9.516 19.203 -5.008 1 97.56 109 ASP A C 1
ATOM 799 O O . ASP A 1 109 ? -9.977 19.609 -3.943 1 97.56 109 ASP A O 1
ATOM 803 N N . GLY A 1 110 ? -8.25 19.516 -5.398 1 98.56 110 GLY A N 1
ATOM 804 C CA . GLY A 1 110 ? -7.492 20.625 -4.812 1 98.56 110 GLY A CA 1
ATOM 805 C C . GLY A 1 110 ? -6.609 20.188 -3.658 1 98.56 110 GLY A C 1
ATOM 806 O O . GLY A 1 110 ? -6.328 20.984 -2.758 1 98.56 110 GLY A O 1
ATOM 807 N N . TYR A 1 111 ? -6.102 19 -3.701 1 98.81 111 TYR A N 1
ATOM 808 C CA . TYR A 1 111 ? -5.406 18.484 -2.525 1 98.81 111 TYR A CA 1
ATOM 809 C C . TYR A 1 111 ? -3.895 18.594 -2.699 1 98.81 111 TYR A C 1
ATOM 811 O O . TYR A 1 111 ? -3.135 18.188 -1.812 1 98.81 111 TYR A O 1
ATOM 819 N N . ASP A 1 112 ? -3.459 19.141 -3.92 1 98.81 112 ASP A N 1
ATOM 820 C CA . ASP A 1 112 ? -2.041 19.469 -4.023 1 98.81 112 ASP A CA 1
ATOM 821 C C . ASP A 1 112 ? -1.666 20.578 -3.041 1 98.81 112 ASP A C 1
ATOM 823 O O . ASP A 1 112 ? -2.473 21.469 -2.764 1 98.81 112 ASP A O 1
ATOM 827 N N . LYS A 1 113 ? -0.435 20.5 -2.57 1 98.94 113 LYS A N 1
ATOM 828 C CA . LYS A 1 113 ? -0.043 21.359 -1.454 1 98.94 113 LYS A CA 1
ATOM 829 C C . LYS A 1 113 ? -0.013 22.828 -1.869 1 98.94 113 LYS A C 1
ATOM 831 O O . LYS A 1 113 ? -0.224 23.719 -1.042 1 98.94 113 LYS A O 1
ATOM 836 N N . LYS A 1 114 ? 0.18 23.125 -3.105 1 98.88 114 LYS A N 1
ATOM 837 C CA . LYS A 1 114 ? 0.157 24.5 -3.588 1 98.88 114 LYS A CA 1
ATOM 838 C C . LYS A 1 114 ? -1.239 25.094 -3.467 1 98.88 114 LYS A C 1
ATOM 840 O O . LYS A 1 114 ? -1.398 26.219 -2.973 1 98.88 114 LYS A O 1
ATOM 845 N N . THR A 1 115 ? -2.264 24.328 -3.859 1 98.94 115 THR A N 1
ATOM 846 C CA . THR A 1 115 ? -3.648 24.766 -3.725 1 98.94 115 THR A CA 1
ATOM 847 C C . THR A 1 115 ? -4.027 24.922 -2.254 1 98.94 115 THR A C 1
ATOM 849 O O . THR A 1 115 ? -4.648 25.922 -1.868 1 98.94 115 THR A O 1
ATOM 852 N N . MET A 1 116 ? -3.607 24 -1.461 1 98.94 116 MET A N 1
ATOM 853 C CA . MET A 1 116 ? -3.943 24.047 -0.041 1 98.94 116 MET A CA 1
ATOM 854 C C . MET A 1 116 ? -3.229 25.188 0.659 1 98.94 116 MET A C 1
ATOM 856 O O . MET A 1 116 ? -3.766 25.781 1.601 1 98.94 116 MET A O 1
ATOM 860 N N . ALA A 1 117 ? -2.016 25.5 0.215 1 98.94 117 ALA A N 1
ATOM 861 C CA . ALA A 1 117 ? -1.306 26.672 0.726 1 98.94 117 ALA A CA 1
ATOM 862 C C . ALA A 1 117 ? -2.078 27.953 0.433 1 98.94 117 ALA A C 1
ATOM 864 O O . ALA A 1 117 ? -2.127 28.859 1.266 1 98.94 117 ALA A O 1
ATOM 865 N N . ARG A 1 118 ? -2.686 28.016 -0.719 1 98.88 118 ARG A N 1
ATOM 866 C CA . ARG A 1 118 ? -3.504 29.172 -1.072 1 98.88 118 ARG A CA 1
ATOM 867 C C . ARG A 1 118 ? -4.719 29.281 -0.154 1 98.88 118 ARG A C 1
ATOM 869 O O . ARG A 1 118 ? -5.133 30.375 0.206 1 98.88 118 ARG A O 1
ATOM 876 N N . ASP A 1 119 ? -5.324 28.125 0.201 1 98.94 119 ASP A N 1
ATOM 877 C CA . ASP A 1 119 ? -6.391 28.141 1.197 1 98.94 119 ASP A CA 1
ATOM 878 C C . ASP A 1 119 ? -5.941 28.859 2.465 1 98.94 119 ASP A C 1
ATOM 880 O O . ASP A 1 119 ? -6.66 29.719 2.986 1 98.94 119 ASP A O 1
ATOM 884 N N . ILE A 1 120 ? -4.758 28.547 2.936 1 98.94 120 ILE A N 1
ATOM 885 C CA . ILE A 1 120 ? -4.25 29.078 4.195 1 98.94 120 ILE A CA 1
ATOM 886 C C . ILE A 1 120 ? -3.938 30.562 4.039 1 98.94 120 ILE A C 1
ATOM 888 O O . ILE A 1 120 ? -4.211 31.359 4.941 1 98.94 120 ILE A O 1
ATOM 892 N N . LEU A 1 121 ? -3.352 30.953 2.9 1 98.94 121 LEU A N 1
ATOM 893 C CA . LEU A 1 121 ? -3.08 32.375 2.643 1 98.94 121 LEU A CA 1
ATOM 894 C C . LEU A 1 121 ? -4.355 33.188 2.742 1 98.94 121 LEU A C 1
ATOM 896 O O . LEU A 1 121 ? -4.383 34.219 3.414 1 98.94 121 LEU A O 1
ATOM 900 N N . GLU A 1 122 ? -5.367 32.719 2.096 1 98.88 122 GLU A N 1
ATOM 901 C CA . GLU A 1 122 ? -6.629 33.438 2.086 1 98.88 122 GLU A CA 1
ATOM 902 C C . GLU A 1 122 ? -7.262 33.469 3.473 1 98.88 122 GLU A C 1
ATOM 904 O O . GLU A 1 122 ? -7.887 34.469 3.857 1 98.88 122 GLU A O 1
ATOM 909 N N . LEU A 1 123 ? -7.121 32.406 4.195 1 98.88 123 LEU A N 1
ATOM 910 C CA . LEU A 1 123 ? -7.621 32.375 5.566 1 98.88 123 LEU A CA 1
ATOM 911 C C . LEU A 1 123 ? -6.934 33.438 6.418 1 98.88 123 LEU A C 1
ATOM 913 O O . LEU A 1 123 ? -7.598 34.188 7.109 1 98.88 123 LEU A O 1
ATOM 917 N N . VAL A 1 124 ? -5.629 33.438 6.379 1 98.31 124 VAL A N 1
ATOM 918 C CA . VAL A 1 124 ? -4.863 34.375 7.219 1 98.31 124 VAL A CA 1
ATOM 919 C C . VAL A 1 124 ? -5.184 35.812 6.84 1 98.31 124 VAL A C 1
ATOM 921 O O . VAL A 1 124 ? -5.301 36.688 7.707 1 98.31 124 VAL A O 1
ATOM 924 N N . ARG A 1 125 ? -5.379 36.062 5.566 1 98.5 125 ARG A N 1
ATOM 925 C CA . ARG A 1 125 ? -5.75 37.406 5.113 1 98.5 125 ARG A CA 1
ATOM 926 C C . ARG A 1 125 ? -7.137 37.781 5.613 1 98.5 125 ARG A C 1
ATOM 928 O O . ARG A 1 125 ? -7.348 38.906 6.078 1 98.5 125 ARG A O 1
ATOM 935 N N . GLN A 1 126 ? -8.016 36.875 5.504 1 98.56 126 GLN A N 1
ATOM 936 C CA . GLN A 1 126 ? -9.367 37.125 5.973 1 98.56 126 GLN A CA 1
ATOM 937 C C . GLN A 1 126 ? -9.391 37.406 7.473 1 98.56 126 GLN A C 1
ATOM 939 O O . GLN A 1 126 ? -10.25 38.125 7.965 1 98.56 126 GLN A O 1
ATOM 944 N N . LEU A 1 127 ? -8.469 36.812 8.156 1 98.31 127 LEU A N 1
ATOM 945 C CA . LEU A 1 127 ? -8.383 37 9.602 1 98.31 127 LEU A CA 1
ATOM 946 C C . LEU A 1 127 ? -7.586 38.25 9.945 1 98.31 127 LEU A C 1
ATOM 948 O O . LEU A 1 127 ? -7.367 38.562 11.117 1 98.31 127 LEU A O 1
ATOM 952 N N . GLY A 1 128 ? -7.062 38.906 8.938 1 98.12 128 GLY A N 1
ATOM 953 C CA . GLY A 1 128 ? -6.48 40.25 9.125 1 98.12 128 GLY A CA 1
ATOM 954 C C . GLY A 1 128 ? -4.973 40.219 9.281 1 98.12 128 GLY A C 1
ATOM 955 O O . GLY A 1 128 ? -4.383 41.125 9.828 1 98.12 128 GLY A O 1
ATOM 956 N N . HIS A 1 129 ? -4.352 39.188 8.82 1 98.44 129 HIS A N 1
ATOM 957 C CA . HIS A 1 129 ? -2.904 39.062 8.969 1 98.44 129 HIS A CA 1
ATOM 958 C C . HIS A 1 129 ? -2.209 39.125 7.609 1 98.44 129 HIS A C 1
ATOM 960 O O . HIS A 1 129 ? -2.641 38.469 6.66 1 98.44 129 HIS A O 1
ATOM 966 N N . ASP A 1 130 ? -1.104 39.906 7.508 1 97.88 130 ASP A N 1
ATOM 967 C CA . ASP A 1 130 ? -0.315 40 6.285 1 97.88 130 ASP A CA 1
ATOM 968 C C . ASP A 1 130 ? 0.841 39 6.301 1 97.88 130 ASP A C 1
ATOM 970 O O . ASP A 1 130 ? 1.282 38.531 5.246 1 97.88 130 ASP A O 1
ATOM 974 N N . LYS A 1 131 ? 1.33 38.812 7.555 1 98.38 131 LYS A N 1
ATOM 975 C CA . LYS A 1 131 ? 2.469 37.906 7.77 1 98.38 131 LYS A CA 1
ATOM 976 C C . LYS A 1 131 ? 2.262 37.031 9 1 98.38 131 LYS A C 1
ATOM 978 O O . LYS A 1 131 ? 1.779 37.531 10.031 1 98.38 131 LYS A O 1
ATOM 983 N N . VAL A 1 132 ? 2.664 35.75 8.867 1 98.88 132 VAL A N 1
ATOM 984 C CA . VAL A 1 132 ? 2.387 34.812 9.969 1 98.88 132 VAL A CA 1
ATOM 985 C C . VAL A 1 132 ? 3.568 33.875 10.156 1 98.88 132 VAL A C 1
ATOM 987 O O . VAL A 1 132 ? 4.395 33.719 9.258 1 98.88 132 VAL A O 1
ATOM 990 N N . ASP A 1 133 ? 3.682 33.312 11.375 1 98.94 133 ASP A N 1
ATOM 991 C CA . ASP A 1 133 ? 4.488 32.125 11.617 1 98.94 133 ASP A CA 1
ATOM 992 C C . ASP A 1 133 ? 3.691 30.859 11.336 1 98.94 133 ASP A C 1
ATOM 994 O O . ASP A 1 133 ? 2.512 30.766 11.688 1 98.94 133 ASP A O 1
ATOM 998 N N . LEU A 1 134 ? 4.332 29.906 10.664 1 98.94 134 LEU A N 1
ATOM 999 C CA . LEU A 1 134 ? 3.689 28.641 10.359 1 98.94 134 LEU A CA 1
ATOM 1000 C C . LEU A 1 134 ? 4.348 27.5 11.117 1 98.94 134 LEU A C 1
ATOM 1002 O O . LEU A 1 134 ? 5.578 27.391 11.164 1 98.94 134 LEU A O 1
ATOM 1006 N N . VAL A 1 135 ? 3.539 26.672 11.727 1 98.94 135 VAL A N 1
ATOM 1007 C CA . VAL A 1 135 ? 3.941 25.406 12.312 1 98.94 135 VAL A CA 1
ATOM 1008 C C . VAL A 1 135 ? 3.113 24.266 11.711 1 98.94 135 VAL A C 1
ATOM 1010 O O . VAL A 1 135 ? 1.908 24.172 11.953 1 98.94 135 VAL A O 1
ATOM 1013 N N . GLY A 1 136 ? 3.773 23.406 10.93 1 98.94 136 GLY A N 1
ATOM 1014 C CA . GLY A 1 136 ? 3.074 22.328 10.266 1 98.94 136 GLY A CA 1
ATOM 1015 C C . GLY A 1 136 ? 3.596 20.953 10.656 1 98.94 136 GLY A C 1
ATOM 1016 O O . GLY A 1 136 ? 4.801 20.766 10.836 1 98.94 136 GLY A O 1
ATOM 1017 N N . HIS A 1 137 ? 2.734 20.016 10.758 1 98.94 137 HIS A N 1
ATOM 1018 C CA . HIS A 1 137 ? 3.064 18.625 11.039 1 98.94 137 HIS A CA 1
ATOM 1019 C C . HIS A 1 137 ? 2.566 17.703 9.93 1 98.94 137 HIS A C 1
ATOM 1021 O O . HIS A 1 137 ? 1.411 17.797 9.516 1 98.94 137 HIS A O 1
ATOM 1027 N N . ASP A 1 138 ? 3.473 16.75 9.484 1 98.69 138 ASP A N 1
ATOM 1028 C CA . ASP A 1 138 ? 3.055 15.727 8.523 1 98.69 138 ASP A CA 1
ATOM 1029 C C . ASP A 1 138 ? 2.473 16.359 7.27 1 98.69 138 ASP A C 1
ATOM 1031 O O . ASP A 1 138 ? 3.133 17.172 6.613 1 98.69 138 ASP A O 1
ATOM 1035 N N . ILE A 1 139 ? 1.239 16.172 6.895 1 98.88 139 ILE A N 1
ATOM 1036 C CA . ILE A 1 139 ? 0.594 16.812 5.758 1 98.88 139 ILE A CA 1
ATOM 1037 C C . ILE A 1 139 ? 0.601 18.328 5.953 1 98.88 139 ILE A C 1
ATOM 1039 O O . ILE A 1 139 ? 0.836 19.094 5.004 1 98.88 139 ILE A O 1
ATOM 1043 N N . GLY A 1 140 ? 0.367 18.734 7.156 1 98.94 140 GLY A N 1
ATOM 1044 C CA . GLY A 1 140 ? 0.413 20.156 7.461 1 98.94 140 GLY A CA 1
ATOM 1045 C C . GLY A 1 140 ? 1.786 20.766 7.25 1 98.94 140 GLY A C 1
ATOM 1046 O O . GLY A 1 140 ? 1.9 21.938 6.879 1 98.94 140 GLY A O 1
ATOM 1047 N N . ALA A 1 141 ? 2.816 20.016 7.523 1 98.94 141 ALA A N 1
ATOM 1048 C CA . ALA A 1 141 ? 4.168 20.484 7.238 1 98.94 141 ALA A CA 1
ATOM 1049 C C . ALA A 1 141 ? 4.375 20.688 5.742 1 98.94 141 ALA A C 1
ATOM 1051 O O . ALA A 1 141 ? 5.012 21.656 5.328 1 98.94 141 ALA A O 1
ATOM 1052 N N . GLN A 1 142 ? 3.807 19.812 4.953 1 98.94 142 GLN A N 1
ATOM 1053 C CA . GLN A 1 142 ? 3.906 19.938 3.504 1 98.94 142 GLN A CA 1
ATOM 1054 C C . GLN A 1 142 ? 3.182 21.172 3.002 1 98.94 142 GLN A C 1
ATOM 1056 O O . GLN A 1 142 ? 3.695 21.891 2.141 1 98.94 142 GLN A O 1
ATOM 1061 N N . VAL A 1 143 ? 2.064 21.438 3.596 1 98.94 143 VAL A N 1
ATOM 1062 C CA . VAL A 1 143 ? 1.293 22.609 3.236 1 98.94 143 VAL A CA 1
ATOM 1063 C C . VAL A 1 143 ? 2.033 23.875 3.689 1 98.94 143 VAL A C 1
ATOM 1065 O O . VAL A 1 143 ? 2.115 24.859 2.949 1 98.94 143 VAL A O 1
ATOM 1068 N N . ALA A 1 144 ? 2.596 23.844 4.871 1 99 144 ALA A N 1
ATOM 1069 C CA . ALA A 1 144 ? 3.342 24.984 5.402 1 99 144 ALA A CA 1
ATOM 1070 C C . ALA A 1 144 ? 4.551 25.312 4.527 1 99 144 ALA A C 1
ATOM 1072 O O . ALA A 1 144 ? 4.828 26.484 4.242 1 99 144 ALA A O 1
ATOM 1073 N N . PHE A 1 145 ? 5.246 24.281 4.152 1 98.94 145 PHE A N 1
ATOM 1074 C CA . PHE A 1 145 ? 6.379 24.469 3.26 1 98.94 145 PHE A CA 1
ATOM 1075 C C . PHE A 1 145 ? 5.938 25.109 1.952 1 98.94 145 PHE A C 1
ATOM 1077 O O . PHE A 1 145 ? 6.559 26.078 1.483 1 98.94 145 PHE A O 1
ATOM 1084 N N . SER A 1 146 ? 4.902 24.594 1.375 1 98.94 146 SER A N 1
ATOM 1085 C CA . SER A 1 146 ? 4.383 25.141 0.125 1 98.94 146 SER A CA 1
ATOM 1086 C C . SER A 1 146 ? 3.963 26.594 0.292 1 98.94 146 SER A C 1
ATOM 1088 O O . SER A 1 146 ? 4.199 27.422 -0.592 1 98.94 146 SER A O 1
ATOM 1090 N N . PHE A 1 147 ? 3.33 26.891 1.394 1 98.94 147 PHE A N 1
ATOM 1091 C CA . PHE A 1 147 ? 2.965 28.266 1.718 1 98.94 147 PHE A CA 1
ATOM 1092 C C . PHE A 1 147 ? 4.195 29.172 1.721 1 98.94 147 PHE A C 1
ATOM 1094 O O . PHE A 1 147 ? 4.215 30.203 1.05 1 98.94 147 PHE A O 1
ATOM 1101 N N . ALA A 1 148 ? 5.207 28.766 2.408 1 98.94 148 ALA A N 1
ATOM 1102 C CA . ALA A 1 148 ? 6.426 29.562 2.539 1 98.94 148 ALA A CA 1
ATOM 1103 C C . ALA A 1 148 ? 7.113 29.734 1.189 1 98.94 148 ALA A C 1
ATOM 1105 O O . ALA A 1 148 ? 7.648 30.812 0.891 1 98.94 148 ALA A O 1
ATOM 1106 N N . ALA A 1 149 ? 7.109 28.719 0.395 1 98.88 149 ALA A N 1
ATOM 1107 C CA . ALA A 1 149 ? 7.77 28.734 -0.907 1 98.88 149 ALA A CA 1
ATOM 1108 C C . ALA A 1 149 ? 7.027 29.656 -1.882 1 98.88 149 ALA A C 1
ATOM 1110 O O . ALA A 1 149 ? 7.652 30.359 -2.674 1 98.88 149 ALA A O 1
ATOM 1111 N N . ASN A 1 150 ? 5.738 29.625 -1.813 1 98.81 150 ASN A N 1
ATOM 1112 C CA . ASN A 1 150 ? 4.938 30.328 -2.807 1 98.81 150 ASN A CA 1
ATOM 1113 C C . ASN A 1 150 ? 4.562 31.734 -2.328 1 98.81 150 ASN A C 1
ATOM 1115 O O . ASN A 1 150 ? 4.238 32.594 -3.139 1 98.81 150 ASN A O 1
ATOM 1119 N N . HIS A 1 151 ? 4.57 31.938 -1.01 1 98.69 151 HIS A N 1
ATOM 1120 C CA . HIS A 1 151 ? 4.195 33.219 -0.426 1 98.69 151 HIS A CA 1
ATOM 1121 C C . HIS A 1 151 ? 5.191 33.656 0.645 1 98.69 151 HIS A C 1
ATOM 1123 O O . HIS A 1 151 ? 4.812 33.906 1.79 1 98.69 151 HIS A O 1
ATOM 1129 N N . PRO A 1 152 ? 6.441 33.812 0.229 1 98.69 152 PRO A N 1
ATOM 1130 C CA . PRO A 1 152 ? 7.461 34.188 1.21 1 98.69 152 PRO A CA 1
ATOM 1131 C C . PRO A 1 152 ? 7.168 35.531 1.888 1 98.69 152 PRO A C 1
ATOM 1133 O O . PRO A 1 152 ? 7.527 35.719 3.053 1 98.69 152 PRO A O 1
ATOM 1136 N N . GLU A 1 153 ? 6.449 36.375 1.246 1 98.5 153 GLU A N 1
ATOM 1137 C CA . GLU A 1 153 ? 6.125 37.688 1.795 1 98.5 153 GLU A CA 1
ATOM 1138 C C . GLU A 1 153 ? 5.121 37.594 2.939 1 98.5 153 GLU A C 1
ATOM 1140 O O . GLU A 1 153 ? 5.059 38.469 3.807 1 98.5 153 GLU A O 1
ATOM 1145 N N . ALA A 1 154 ? 4.422 36.5 2.99 1 98.81 154 ALA A N 1
ATOM 1146 C CA . ALA A 1 154 ? 3.414 36.25 4.023 1 98.81 154 ALA A CA 1
ATOM 1147 C C . ALA A 1 154 ? 3.947 35.344 5.117 1 98.81 154 ALA A C 1
ATOM 1149 O O . ALA A 1 154 ? 3.219 35 6.047 1 98.81 154 ALA A O 1
ATOM 1150 N N . THR A 1 155 ? 5.242 34.969 5.02 1 98.88 155 THR A N 1
ATOM 1151 C CA . THR A 1 155 ? 5.82 34 5.945 1 98.88 155 THR A CA 1
ATOM 1152 C C . THR A 1 155 ? 6.91 34.656 6.797 1 98.88 155 THR A C 1
ATOM 1154 O O . THR A 1 155 ? 7.941 35.062 6.273 1 98.88 155 THR A O 1
ATOM 1157 N N . ARG A 1 156 ? 6.68 34.688 8.086 1 98.75 156 ARG A N 1
ATOM 1158 C CA . ARG A 1 156 ? 7.699 35.25 8.984 1 98.75 156 ARG A CA 1
ATOM 1159 C C . ARG A 1 156 ? 8.703 34.156 9.375 1 98.75 156 ARG A C 1
ATOM 1161 O O . ARG A 1 156 ? 9.914 34.344 9.242 1 98.75 156 ARG A O 1
ATOM 1168 N N . LYS A 1 157 ? 8.234 33.062 9.898 1 98.88 157 LYS A N 1
ATOM 1169 C CA . LYS A 1 157 ? 9.023 31.891 10.266 1 98.88 157 LYS A CA 1
ATOM 1170 C C . LYS A 1 157 ? 8.273 30.609 9.914 1 98.88 157 LYS A C 1
ATOM 1172 O O . LYS A 1 157 ? 7.043 30.594 9.852 1 98.88 157 LYS A O 1
ATOM 1177 N N . LEU A 1 158 ? 9.078 29.547 9.641 1 98.94 158 LEU A N 1
ATOM 1178 C CA . LEU A 1 158 ? 8.516 28.266 9.25 1 98.94 158 LEU A CA 1
ATOM 1179 C C . LEU A 1 158 ? 9.039 27.141 10.141 1 98.94 158 LEU A C 1
ATOM 1181 O O . LEU A 1 158 ? 10.25 26.984 10.289 1 98.94 158 LEU A O 1
ATOM 1185 N N . VAL A 1 159 ? 8.148 26.422 10.734 1 98.94 159 VAL A N 1
ATOM 1186 C CA . VAL A 1 159 ? 8.492 25.25 11.516 1 98.94 159 VAL A CA 1
ATOM 1187 C C . VAL A 1 159 ? 7.848 24.016 10.891 1 98.94 159 VAL A C 1
ATOM 1189 O O . VAL A 1 159 ? 6.637 23.984 10.656 1 98.94 159 VAL A O 1
ATOM 1192 N N . LEU A 1 160 ? 8.656 23.031 10.625 1 98.94 160 LEU A N 1
ATOM 1193 C CA . LEU A 1 160 ? 8.172 21.75 10.102 1 98.94 160 LEU A CA 1
ATOM 1194 C C . LEU A 1 160 ? 8.383 20.625 11.117 1 98.94 160 LEU A C 1
ATOM 1196 O O . LEU A 1 160 ? 9.5 20.406 11.586 1 98.94 160 LEU A O 1
ATOM 1200 N N . LEU A 1 161 ? 7.309 19.953 11.398 1 98.88 161 LEU A N 1
ATOM 1201 C CA . LEU A 1 161 ? 7.383 18.828 12.328 1 98.88 161 LEU A CA 1
ATOM 1202 C C . LEU A 1 161 ? 7.375 17.5 11.57 1 98.88 161 LEU A C 1
ATOM 1204 O O . LEU A 1 161 ? 6.355 17.109 11 1 98.88 161 LEU A O 1
ATOM 1208 N N . ASP A 1 162 ? 8.477 16.844 11.453 1 98.69 162 ASP A N 1
ATOM 1209 C CA . ASP A 1 162 ? 8.82 15.453 11.172 1 98.69 162 ASP A CA 1
ATOM 1210 C C . ASP A 1 162 ? 8.797 15.18 9.672 1 98.69 162 ASP A C 1
ATOM 1212 O O . ASP A 1 162 ? 9.297 14.148 9.211 1 98.69 162 ASP A O 1
ATOM 1216 N N . VAL A 1 163 ? 8.195 16.047 8.852 1 97.62 163 VAL A N 1
ATOM 1217 C CA . VAL A 1 163 ? 8.078 15.734 7.434 1 97.62 163 VAL A CA 1
ATOM 1218 C C . VAL A 1 163 ? 8.375 16.984 6.602 1 97.62 163 VAL A C 1
ATOM 1220 O O . VAL A 1 163 ? 7.914 18.078 6.922 1 97.62 163 VAL A O 1
ATOM 1223 N N . PRO A 1 164 ? 9.203 16.875 5.555 1 98.25 164 PRO A N 1
ATOM 1224 C CA . PRO A 1 164 ? 9.359 17.953 4.562 1 98.25 164 PRO A CA 1
ATOM 1225 C C . PRO A 1 164 ? 8.32 17.875 3.447 1 98.25 164 PRO A C 1
ATOM 1227 O O . PRO A 1 164 ? 7.406 17.047 3.506 1 98.25 164 PRO A O 1
ATOM 1230 N N . HIS A 1 165 ? 8.383 18.781 2.547 1 98.75 165 HIS A N 1
ATOM 1231 C CA . HIS A 1 165 ? 7.555 18.75 1.348 1 98.75 165 HIS A CA 1
ATOM 1232 C C . HIS A 1 165 ? 7.961 17.609 0.431 1 98.75 165 HIS A C 1
ATOM 1234 O O . HIS A 1 165 ? 9.148 17.297 0.299 1 98.75 165 HIS A O 1
ATOM 1240 N N . PRO A 1 166 ? 6.992 16.969 -0.269 1 98.25 166 PRO A N 1
ATOM 1241 C CA . PRO A 1 166 ? 7.383 15.969 -1.265 1 98.25 166 PRO A CA 1
ATOM 1242 C C . PRO A 1 166 ? 8.367 16.516 -2.299 1 98.25 166 PRO A C 1
ATOM 1244 O O . PRO A 1 166 ? 8.156 17.609 -2.834 1 98.25 166 PRO A O 1
ATOM 1247 N N . ASP A 1 167 ? 9.414 15.734 -2.504 1 97.44 167 ASP A N 1
ATOM 1248 C CA . ASP A 1 167 ? 10.445 16.172 -3.441 1 97.44 167 ASP A CA 1
ATOM 1249 C C . ASP A 1 167 ? 10.953 15.016 -4.289 1 97.44 167 ASP A C 1
ATOM 1251 O O . ASP A 1 167 ? 10.383 13.922 -4.258 1 97.44 167 ASP A O 1
ATOM 1255 N N . ALA A 1 168 ? 12.008 15.266 -5.062 1 95.94 168 ALA A N 1
ATOM 1256 C CA . ALA A 1 168 ? 12.508 14.281 -6.012 1 95.94 168 ALA A CA 1
ATOM 1257 C C . ALA A 1 168 ? 13.031 13.039 -5.289 1 95.94 168 ALA A C 1
ATOM 1259 O O . ALA A 1 168 ? 12.961 11.93 -5.816 1 95.94 168 ALA A O 1
ATOM 1260 N N . GLN A 1 169 ? 13.5 13.195 -4.148 1 94.81 169 GLN A N 1
ATOM 1261 C CA . GLN A 1 169 ? 13.992 12.055 -3.379 1 94.81 169 GLN A CA 1
ATOM 1262 C C . GLN A 1 169 ? 12.852 11.109 -3.018 1 94.81 169 GLN A C 1
ATOM 1264 O O . GLN A 1 169 ? 13.008 9.891 -3.082 1 94.81 169 GLN A O 1
ATOM 1269 N N . LEU A 1 170 ? 11.719 11.68 -2.609 1 97.06 170 LEU A N 1
ATOM 1270 C CA . LEU A 1 170 ? 10.562 10.852 -2.268 1 97.06 170 LEU A CA 1
ATOM 1271 C C . LEU A 1 170 ? 10.164 9.961 -3.439 1 97.06 170 LEU A C 1
ATOM 1273 O O . LEU A 1 170 ? 9.758 8.82 -3.244 1 97.06 170 LEU A O 1
ATOM 1277 N N . ALA A 1 171 ? 10.352 10.445 -4.633 1 96.25 171 ALA A N 1
ATOM 1278 C CA . ALA A 1 171 ? 9.961 9.719 -5.836 1 96.25 171 ALA A CA 1
ATOM 1279 C C . ALA A 1 171 ? 10.805 8.453 -6.004 1 96.25 171 ALA A C 1
ATOM 1281 O O . ALA A 1 171 ? 10.461 7.57 -6.793 1 96.25 171 ALA A O 1
ATOM 1282 N N . THR A 1 172 ? 11.914 8.312 -5.273 1 95.44 172 THR A N 1
ATOM 1283 C CA . THR A 1 172 ? 12.828 7.188 -5.453 1 95.44 172 THR A CA 1
ATOM 1284 C C . THR A 1 172 ? 12.656 6.168 -4.328 1 95.44 172 THR A C 1
ATOM 1286 O O . THR A 1 172 ? 13.352 5.152 -4.297 1 95.44 172 THR A O 1
ATOM 1289 N N . TRP A 1 173 ? 11.781 6.496 -3.377 1 97.5 173 TRP A N 1
ATOM 1290 C CA . TRP A 1 173 ? 11.609 5.566 -2.266 1 97.5 173 TRP A CA 1
ATOM 1291 C C . TRP A 1 173 ? 11.125 4.207 -2.762 1 97.5 173 TRP A C 1
ATOM 1293 O O . TRP A 1 173 ? 10.258 4.129 -3.629 1 97.5 173 TRP A O 1
ATOM 1303 N N . PRO A 1 174 ? 11.641 3.135 -2.15 1 97.62 174 PRO A N 1
ATOM 1304 C CA . PRO A 1 174 ? 11.32 1.792 -2.641 1 97.62 174 PRO A CA 1
ATOM 1305 C C . PRO A 1 174 ? 9.93 1.322 -2.211 1 97.62 174 PRO A C 1
ATOM 1307 O O . PRO A 1 174 ? 9.484 1.632 -1.102 1 97.62 174 PRO A O 1
ATOM 1310 N N . LEU A 1 175 ? 9.391 0.581 -3.074 1 98.44 175 LEU A N 1
ATOM 1311 C CA . LEU A 1 175 ? 8.07 -0.017 -2.887 1 98.44 175 LEU A CA 1
ATOM 1312 C C . LEU A 1 175 ? 8.102 -1.063 -1.777 1 98.44 175 LEU A C 1
ATOM 1314 O O . LEU A 1 175 ? 7.105 -1.267 -1.081 1 98.44 175 LEU A O 1
ATOM 1318 N N . LEU A 1 176 ? 9.258 -1.754 -1.589 1 98.62 176 LEU A N 1
ATOM 1319 C CA . LEU A 1 176 ? 9.414 -2.834 -0.622 1 98.62 176 LEU A CA 1
ATOM 1320 C C . LEU A 1 176 ? 10.305 -2.398 0.54 1 98.62 176 LEU A C 1
ATOM 1322 O O . LEU A 1 176 ? 11.18 -1.547 0.371 1 98.62 176 LEU A O 1
ATOM 1326 N N . PRO A 1 177 ? 10.062 -2.99 1.716 1 98.06 177 PRO A N 1
ATOM 1327 C CA . PRO A 1 177 ? 10.977 -2.719 2.826 1 98.06 177 PRO A CA 1
ATOM 1328 C C . PRO A 1 177 ? 12.312 -3.457 2.688 1 98.06 177 PRO A C 1
ATOM 1330 O O . PRO A 1 177 ? 12.383 -4.484 2.01 1 98.06 177 PRO A O 1
ATOM 1333 N N . ALA A 1 178 ? 13.281 -2.889 3.365 1 94.25 178 ALA A N 1
ATOM 1334 C CA . ALA A 1 178 ? 14.531 -3.633 3.494 1 94.25 178 ALA A CA 1
ATOM 1335 C C . ALA A 1 178 ? 14.32 -4.93 4.273 1 94.25 178 ALA A C 1
ATOM 1337 O O . ALA A 1 178 ? 13.516 -4.973 5.207 1 94.25 178 ALA A O 1
ATOM 1338 N N . VAL A 1 179 ? 15.07 -5.938 3.889 1 93 179 VAL A N 1
ATOM 1339 C CA . VAL A 1 179 ? 14.898 -7.266 4.469 1 93 179 VAL A CA 1
ATOM 1340 C C . VAL A 1 179 ? 15.062 -7.195 5.984 1 93 179 VAL A C 1
ATOM 1342 O O . VAL A 1 179 ? 16.062 -6.66 6.48 1 93 179 VAL A O 1
ATOM 1345 N N . GLY A 1 180 ? 14.078 -7.668 6.621 1 93.75 180 GLY A N 1
ATOM 1346 C CA . GLY A 1 180 ? 14.172 -7.855 8.062 1 93.75 180 GLY A CA 1
ATOM 1347 C C . GLY A 1 180 ? 13.984 -6.566 8.836 1 93.75 180 GLY A C 1
ATOM 1348 O O . GLY A 1 180 ? 14.219 -6.527 10.047 1 93.75 180 GLY A O 1
ATOM 1349 N N . THR A 1 181 ? 13.516 -5.504 8.227 1 95.56 181 THR A N 1
ATOM 1350 C CA . THR A 1 181 ? 13.516 -4.219 8.922 1 95.56 181 THR A CA 1
ATOM 1351 C C . THR A 1 181 ? 12.086 -3.76 9.203 1 95.56 181 THR A C 1
ATOM 1353 O O . THR A 1 181 ? 11.875 -2.828 9.984 1 95.56 181 THR A O 1
ATOM 1356 N N . PHE A 1 182 ? 11.117 -4.375 8.57 1 97.31 182 PHE A N 1
ATOM 1357 C CA . PHE A 1 182 ? 9.727 -3.969 8.773 1 97.31 182 PHE A CA 1
ATOM 1358 C C . PHE A 1 182 ? 9.102 -4.734 9.938 1 97.31 182 PHE A C 1
ATOM 1360 O O . PHE A 1 182 ? 9.094 -5.965 9.945 1 97.31 182 PHE A O 1
ATOM 1367 N N . GLY A 1 183 ? 8.57 -4.02 10.906 1 95 183 GLY A N 1
ATOM 1368 C CA . GLY A 1 183 ? 7.996 -4.609 12.102 1 95 183 GLY A CA 1
ATOM 1369 C C . GLY A 1 183 ? 6.895 -3.766 12.719 1 95 183 GLY A C 1
ATOM 1370 O O . GLY A 1 183 ? 6.234 -2.994 12.016 1 95 183 GLY A O 1
ATOM 1371 N N . ASP A 1 184 ? 6.672 -3.941 13.984 1 95.38 184 ASP A N 1
ATOM 1372 C CA . ASP A 1 184 ? 5.527 -3.348 14.664 1 95.38 184 ASP A CA 1
ATOM 1373 C C . ASP A 1 184 ? 5.73 -1.85 14.875 1 95.38 184 ASP A C 1
ATOM 1375 O O . ASP A 1 184 ? 4.762 -1.102 15.023 1 95.38 184 ASP A O 1
ATOM 1379 N N . LYS A 1 185 ? 7.016 -1.473 14.93 1 97.25 185 LYS A N 1
ATOM 1380 C CA . LYS A 1 185 ? 7.387 -0.068 15.078 1 97.25 185 LYS A CA 1
ATOM 1381 C C . LYS A 1 185 ? 8.297 0.382 13.938 1 97.25 185 LYS A C 1
ATOM 1383 O O . LYS A 1 185 ? 9.07 -0.415 13.406 1 97.25 185 LYS A O 1
ATOM 1388 N N . ILE A 1 186 ? 8.195 1.612 13.656 1 97.5 186 ILE A N 1
ATOM 1389 C CA . ILE A 1 186 ? 9.016 2.146 12.57 1 97.5 186 ILE A CA 1
ATOM 1390 C C . ILE A 1 186 ? 10.492 2.031 12.93 1 97.5 186 ILE A C 1
ATOM 1392 O O . ILE A 1 186 ? 10.891 2.328 14.062 1 97.5 186 ILE A O 1
ATOM 1396 N N . ASP A 1 187 ? 11.305 1.488 12.008 1 96 187 ASP A N 1
ATOM 1397 C CA . ASP A 1 187 ? 12.766 1.549 12.047 1 96 187 ASP A CA 1
ATOM 1398 C C . ASP A 1 187 ? 13.273 2.867 11.469 1 96 187 ASP A C 1
ATOM 1400 O O . ASP A 1 187 ? 13.242 3.074 10.258 1 96 187 ASP A O 1
ATOM 1404 N N . GLU A 1 188 ? 13.773 3.727 12.289 1 94.38 188 GLU A N 1
ATOM 1405 C CA . GLU A 1 188 ? 14.148 5.07 11.859 1 94.38 188 GLU A CA 1
ATOM 1406 C C . GLU A 1 188 ? 15.25 5.031 10.812 1 94.38 188 GLU A C 1
ATOM 1408 O O . GLU A 1 188 ? 15.375 5.945 10 1 94.38 188 GLU A O 1
ATOM 1413 N N . ALA A 1 189 ? 16.031 3.99 10.875 1 93.5 189 ALA A N 1
ATOM 1414 C CA . ALA A 1 189 ? 17.125 3.848 9.906 1 93.5 189 ALA A CA 1
ATOM 1415 C C . ALA A 1 189 ? 16.609 3.309 8.578 1 93.5 189 ALA A C 1
ATOM 1417 O O . ALA A 1 189 ? 17.219 3.525 7.527 1 93.5 189 ALA A O 1
ATOM 1418 N N . HIS A 1 190 ? 15.469 2.572 8.648 1 94.44 190 HIS A N 1
ATOM 1419 C CA . HIS A 1 190 ? 14.867 1.967 7.465 1 94.44 190 HIS A CA 1
ATOM 1420 C C . HIS A 1 190 ? 13.352 2.131 7.469 1 94.44 190 HIS A C 1
ATOM 1422 O O . HIS A 1 190 ? 12.609 1.143 7.449 1 94.44 190 HIS A O 1
ATOM 1428 N N . PRO A 1 191 ? 12.953 3.383 7.473 1 95.75 191 PRO A N 1
ATOM 1429 C CA . PRO A 1 191 ? 11.5 3.588 7.543 1 95.75 191 PRO A CA 1
ATOM 1430 C C . PRO A 1 191 ? 10.766 3.008 6.336 1 95.75 191 PRO A C 1
ATOM 1432 O O . PRO A 1 191 ? 11.273 3.064 5.215 1 95.75 191 PRO A O 1
ATOM 1435 N N . PHE A 1 192 ? 9.664 2.383 6.574 1 97.62 192 PHE A N 1
ATOM 1436 C CA . PHE A 1 192 ? 8.82 1.859 5.504 1 97.62 192 PHE A CA 1
ATOM 1437 C C . PHE A 1 192 ? 7.445 2.516 5.527 1 97.62 192 PHE A C 1
ATOM 1439 O O . PHE A 1 192 ? 6.668 2.312 6.465 1 97.62 192 PHE A O 1
ATOM 1446 N N . ALA A 1 193 ? 7.184 3.32 4.473 1 97.81 193 ALA A N 1
ATOM 1447 C CA . ALA A 1 193 ? 5.961 4.121 4.391 1 97.81 193 ALA A CA 1
ATOM 1448 C C . ALA A 1 193 ? 4.98 3.523 3.387 1 97.81 193 ALA A C 1
ATOM 1450 O O . ALA A 1 193 ? 4.535 4.211 2.463 1 97.81 193 ALA A O 1
ATOM 1451 N N . TRP A 1 194 ? 4.488 2.301 3.66 1 98.62 194 TRP A N 1
ATOM 1452 C CA . TRP A 1 194 ? 3.648 1.533 2.746 1 98.62 194 TRP A CA 1
ATOM 1453 C C . TRP A 1 194 ? 2.391 2.312 2.377 1 98.62 194 TRP A C 1
ATOM 1455 O O . TRP A 1 194 ? 1.857 2.158 1.276 1 98.62 194 TRP A O 1
ATOM 1465 N N . TRP A 1 195 ? 1.923 3.164 3.211 1 98.56 195 TRP A N 1
ATOM 1466 C CA . TRP A 1 195 ? 0.638 3.832 3.031 1 98.56 195 TRP A CA 1
ATOM 1467 C C . TRP A 1 195 ? 0.736 4.918 1.964 1 98.56 195 TRP A C 1
ATOM 1469 O O . TRP A 1 195 ? -0.283 5.375 1.44 1 98.56 195 TRP A O 1
ATOM 1479 N N . PHE A 1 196 ? 1.959 5.371 1.658 1 98.69 196 PHE A N 1
ATOM 1480 C CA . PHE A 1 196 ? 2.1 6.316 0.557 1 98.69 196 PHE A CA 1
ATOM 1481 C C . PHE A 1 196 ? 1.675 5.68 -0.761 1 98.69 196 PHE A C 1
ATOM 1483 O O . PHE A 1 196 ? 1.154 6.363 -1.646 1 98.69 196 PHE A O 1
ATOM 1490 N N . ALA A 1 197 ? 1.867 4.336 -0.875 1 98.75 197 ALA A N 1
ATOM 1491 C CA . ALA A 1 197 ? 1.404 3.604 -2.051 1 98.75 197 ALA A CA 1
ATOM 1492 C C . ALA A 1 197 ? -0.084 3.283 -1.949 1 98.75 197 ALA A C 1
ATOM 1494 O O . ALA A 1 197 ? -0.847 3.539 -2.883 1 98.75 197 ALA A O 1
ATOM 1495 N N . PHE A 1 198 ? -0.48 2.807 -0.826 1 98.81 198 PHE A N 1
ATOM 1496 C CA . PHE A 1 198 ? -1.859 2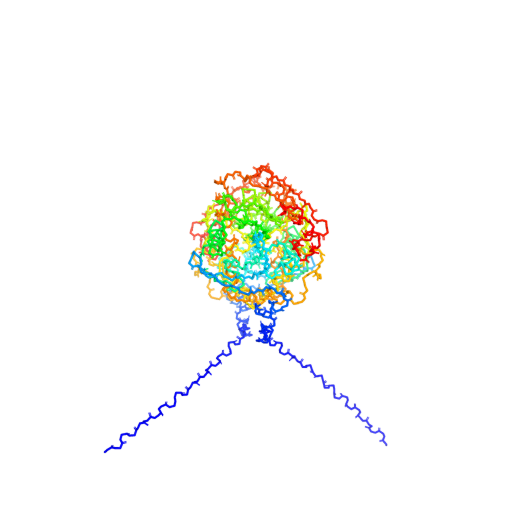.385 -0.615 1 98.81 198 PHE A CA 1
ATOM 1497 C C . PHE A 1 198 ? -2.814 3.564 -0.759 1 98.81 198 PHE A C 1
ATOM 1499 O O . PHE A 1 198 ? -3.883 3.436 -1.361 1 98.81 198 PHE A O 1
ATOM 1506 N N . HIS A 1 199 ? -2.455 4.703 -0.301 1 98.56 199 HIS A N 1
ATOM 1507 C CA . HIS A 1 199 ? -3.332 5.867 -0.304 1 98.56 199 HIS A CA 1
ATOM 1508 C C . HIS A 1 199 ? -3.387 6.512 -1.686 1 98.56 199 HIS A C 1
ATOM 1510 O O . HIS A 1 199 ? -4.152 7.453 -1.905 1 98.56 199 HIS A O 1
ATOM 1516 N N . GLN A 1 200 ? -2.627 6.008 -2.66 1 98.62 200 GLN A N 1
ATOM 1517 C CA . GLN A 1 200 ? -2.773 6.457 -4.043 1 98.62 200 GLN A CA 1
ATOM 1518 C C . GLN A 1 200 ? -4.051 5.902 -4.664 1 98.62 200 GLN A C 1
ATOM 1520 O O . GLN A 1 200 ? -4.523 6.414 -5.684 1 98.62 200 GLN A O 1
ATOM 1525 N N . VAL A 1 201 ? -4.539 4.832 -4.105 1 98.5 201 VAL A N 1
ATOM 1526 C CA . VAL A 1 201 ? -5.641 4.078 -4.695 1 98.5 201 VAL A CA 1
ATOM 1527 C C . VAL A 1 201 ? -6.949 4.844 -4.508 1 98.5 201 VAL A C 1
ATOM 1529 O O . VAL A 1 201 ? -7.238 5.336 -3.418 1 98.5 201 VAL A O 1
ATOM 1532 N N . LYS A 1 202 ? -7.738 4.934 -5.555 1 97.06 202 LYS A N 1
ATOM 1533 C CA . LYS A 1 202 ? -9.031 5.617 -5.5 1 97.06 202 LYS A CA 1
ATOM 1534 C C . LYS A 1 202 ? -10.18 4.613 -5.422 1 97.06 202 LYS A C 1
ATOM 1536 O O . LYS A 1 202 ? -10.18 3.609 -6.137 1 97.06 202 LYS A O 1
ATOM 1541 N N . GLY A 1 203 ? -11.117 4.863 -4.539 1 96.81 203 GLY A N 1
ATOM 1542 C CA . GLY A 1 203 ? -12.336 4.074 -4.473 1 96.81 203 GLY A CA 1
ATOM 1543 C C . GLY A 1 203 ? -12.242 2.902 -3.516 1 96.81 203 GLY A C 1
ATOM 1544 O O . GLY A 1 203 ? -13.047 2.783 -2.59 1 96.81 203 GLY A O 1
ATOM 1545 N N . LEU A 1 204 ? -11.227 2.072 -3.594 1 98.06 204 LEU A N 1
ATOM 1546 C CA . LEU A 1 204 ? -11.133 0.833 -2.83 1 98.06 204 LEU A CA 1
ATOM 1547 C C . LEU A 1 204 ? -10.961 1.122 -1.344 1 98.06 204 LEU A C 1
ATOM 1549 O O . LEU A 1 204 ? -11.68 0.572 -0.511 1 98.06 204 LEU A O 1
ATOM 1553 N N . PRO A 1 205 ? -10.031 2.023 -0.95 1 98.06 205 PRO A N 1
ATOM 1554 C CA . PRO A 1 205 ? -9.891 2.277 0.486 1 98.06 205 PRO A CA 1
ATOM 1555 C C . PRO A 1 205 ? -11.188 2.756 1.128 1 98.06 205 PRO A C 1
ATOM 1557 O O . PRO A 1 205 ? -11.508 2.359 2.252 1 98.06 205 PRO A O 1
ATOM 1560 N N . GLU A 1 206 ? -11.922 3.59 0.447 1 97.56 206 GLU A N 1
ATOM 1561 C CA . GLU A 1 206 ? -13.211 4.047 0.956 1 97.56 206 GLU A CA 1
ATOM 1562 C C . GLU A 1 206 ? -14.141 2.871 1.23 1 97.56 206 GLU A C 1
ATOM 1564 O O . GLU A 1 206 ? -14.828 2.842 2.256 1 97.56 206 GLU A O 1
ATOM 1569 N N . GLN A 1 207 ? -14.117 1.898 0.366 1 97 207 GLN A N 1
ATOM 1570 C CA . GLN A 1 207 ? -15.008 0.747 0.482 1 97 207 GLN A CA 1
ATOM 1571 C C . GLN A 1 207 ? -14.578 -0.164 1.629 1 97 207 GLN A C 1
ATOM 1573 O O . GLN A 1 207 ? -15.422 -0.648 2.391 1 97 207 GLN A O 1
ATOM 1578 N N . ILE A 1 208 ? -13.273 -0.332 1.768 1 96.81 208 ILE A N 1
ATOM 1579 C CA . ILE A 1 208 ? -12.859 -1.371 2.701 1 96.81 208 ILE A CA 1
ATOM 1580 C C . ILE A 1 208 ? -12.656 -0.768 4.09 1 96.81 208 ILE A C 1
ATOM 1582 O O . ILE A 1 208 ? -12.695 -1.481 5.094 1 96.81 208 ILE A O 1
ATOM 1586 N N . LEU A 1 209 ? -12.539 0.542 4.215 1 97 209 LEU A N 1
ATOM 1587 C CA . LEU A 1 209 ? -12.234 1.156 5.5 1 97 209 LEU A CA 1
ATOM 1588 C C . LEU A 1 209 ? -13.469 1.802 6.109 1 97 209 LEU A C 1
ATOM 1590 O O . LEU A 1 209 ? -13.469 2.178 7.281 1 97 209 LEU A O 1
ATOM 1594 N N . GLU A 1 210 ? -14.461 2.012 5.285 1 92.69 210 GLU A N 1
ATOM 1595 C CA . GLU A 1 210 ? -15.672 2.605 5.852 1 92.69 210 GLU A CA 1
ATOM 1596 C C . GLU A 1 210 ? -16.125 1.846 7.09 1 92.69 210 GLU A C 1
ATOM 1598 O O . GLU A 1 210 ? -16.312 0.627 7.047 1 92.69 210 GLU A O 1
ATOM 1603 N N . GLY A 1 211 ? -16.234 2.564 8.172 1 89.12 211 GLY A N 1
ATOM 1604 C CA . GLY A 1 211 ? -16.609 1.966 9.438 1 89.12 211 GLY A CA 1
ATOM 1605 C C . GLY A 1 211 ? -15.461 1.254 10.125 1 89.12 211 GLY A C 1
ATOM 1606 O O . GLY A 1 211 ? -15.617 0.737 11.234 1 89.12 211 GLY A O 1
ATOM 1607 N N . ARG A 1 212 ? -14.297 1.216 9.453 1 94.88 212 ARG A N 1
ATOM 1608 C CA . ARG A 1 212 ? -13.164 0.481 10 1 94.88 212 ARG A CA 1
ATOM 1609 C C . ARG A 1 212 ? -11.898 1.334 9.977 1 94.88 212 ARG A C 1
ATOM 1611 O O . ARG A 1 212 ? -10.805 0.832 10.227 1 94.88 212 ARG A O 1
ATOM 1618 N N . GLN A 1 213 ? -12.117 2.604 9.734 1 95.75 213 GLN A N 1
ATOM 1619 C CA . GLN A 1 213 ? -10.961 3.479 9.609 1 95.75 213 GLN A CA 1
ATOM 1620 C C . GLN A 1 213 ? -10.18 3.555 10.914 1 95.75 213 GLN A C 1
ATOM 1622 O O . GLN A 1 213 ? -8.961 3.713 10.906 1 95.75 213 GLN A O 1
ATOM 1627 N N . HIS A 1 214 ? -10.875 3.385 12.078 1 96.75 214 HIS A N 1
ATOM 1628 C CA . HIS A 1 214 ? -10.227 3.428 13.383 1 96.75 214 HIS A CA 1
ATOM 1629 C C . HIS A 1 214 ? -9.195 2.312 13.516 1 96.75 214 HIS A C 1
ATOM 1631 O O . HIS A 1 214 ? -8.203 2.461 14.234 1 96.75 214 HIS A O 1
ATOM 1637 N N . LEU A 1 215 ? -9.344 1.182 12.82 1 97.69 215 LEU A N 1
ATOM 1638 C CA . LEU A 1 215 ? -8.375 0.09 12.852 1 97.69 215 LEU A CA 1
ATOM 1639 C C . LEU A 1 215 ? -7.07 0.501 12.172 1 97.69 215 LEU A C 1
ATOM 1641 O O . LEU A 1 215 ? -5.984 0.184 12.664 1 97.69 215 LEU A O 1
ATOM 1645 N N . GLU A 1 216 ? -7.246 1.173 11.078 1 97.94 216 GLU A N 1
ATOM 1646 C CA . GLU A 1 216 ? -6.062 1.698 10.406 1 97.94 216 GLU A CA 1
ATOM 1647 C C . GLU A 1 216 ? -5.344 2.729 11.273 1 97.94 216 GLU A C 1
ATOM 1649 O O . GLU A 1 216 ? -4.117 2.709 11.383 1 97.94 216 GLU A O 1
ATOM 1654 N N . GLN A 1 217 ? -6.09 3.607 11.883 1 98.12 217 GLN A N 1
ATOM 1655 C CA . GLN A 1 217 ? -5.504 4.617 12.758 1 98.12 217 GLN A CA 1
ATOM 1656 C C . GLN A 1 217 ? -4.723 3.971 13.898 1 98.12 217 GLN A C 1
ATOM 1658 O O . GLN A 1 217 ? -3.604 4.387 14.203 1 98.12 217 GLN A O 1
ATOM 1663 N N . GLU A 1 218 ? -5.328 2.998 14.492 1 97.94 218 GLU A N 1
ATOM 1664 C CA . GLU A 1 218 ? -4.66 2.326 15.609 1 97.94 218 GLU A CA 1
ATOM 1665 C C . GLU A 1 218 ? -3.357 1.675 15.156 1 97.94 218 GLU A C 1
ATOM 1667 O O . GLU A 1 218 ? -2.371 1.675 15.898 1 97.94 218 GLU A O 1
ATOM 1672 N N . TRP A 1 219 ? -3.396 1.099 13.977 1 98.31 219 TRP A N 1
ATOM 1673 C CA . TRP A 1 219 ? -2.162 0.539 13.438 1 98.31 219 TRP A CA 1
ATOM 1674 C C . TRP A 1 219 ? -1.081 1.607 13.328 1 98.31 219 TRP A C 1
ATOM 1676 O O . TRP A 1 219 ? 0.056 1.396 13.75 1 98.31 219 TRP A O 1
ATOM 1686 N N . PHE A 1 220 ? -1.411 2.779 12.844 1 98.12 220 PHE A N 1
ATOM 1687 C CA . PHE A 1 220 ? -0.449 3.861 12.656 1 98.12 220 PHE A CA 1
ATOM 1688 C C . PHE A 1 220 ? 0.049 4.375 14 1 98.12 220 PHE A C 1
ATOM 1690 O O . PHE A 1 220 ? 1.232 4.688 14.156 1 98.12 220 PHE A O 1
ATOM 1697 N N . PHE A 1 221 ? -0.882 4.516 14.906 1 98.5 221 PHE A N 1
ATOM 1698 C CA . PHE A 1 221 ? -0.461 4.992 16.219 1 98.5 221 PHE A CA 1
ATOM 1699 C C . PHE A 1 221 ? 0.534 4.023 16.859 1 98.5 221 PHE A C 1
ATOM 1701 O O . PHE A 1 221 ? 1.542 4.449 17.422 1 98.5 221 PHE A O 1
ATOM 1708 N N . ARG A 1 222 ? 0.32 2.768 16.719 1 97.94 222 ARG A N 1
ATOM 1709 C CA . ARG A 1 222 ? 1.273 1.787 17.234 1 97.94 222 ARG A CA 1
ATOM 1710 C C . ARG A 1 222 ? 2.605 1.886 16.5 1 97.94 222 ARG A C 1
ATOM 1712 O O . ARG A 1 222 ? 3.666 1.925 17.125 1 97.94 222 ARG A O 1
ATOM 1719 N N . TYR A 1 223 ? 2.604 2.012 15.234 1 98.38 223 TYR A N 1
ATOM 1720 C CA . TYR A 1 223 ? 3.785 1.984 14.383 1 98.38 223 TYR A CA 1
ATOM 1721 C C . TYR A 1 223 ? 4.629 3.24 14.57 1 98.38 223 TYR A C 1
ATOM 1723 O O . TYR A 1 223 ? 5.859 3.178 14.555 1 98.38 223 TYR A O 1
ATOM 1731 N N . LEU A 1 224 ? 3.955 4.41 14.883 1 98.56 224 LEU A N 1
ATOM 1732 C CA . LEU A 1 224 ? 4.652 5.68 14.711 1 98.56 224 LEU A CA 1
ATOM 1733 C C . LEU A 1 224 ? 4.871 6.359 16.062 1 98.56 224 LEU A C 1
ATOM 1735 O O . LEU A 1 224 ? 5.664 7.301 16.172 1 98.56 224 LEU A O 1
ATOM 1739 N N . LEU A 1 225 ? 4.141 5.934 17.078 1 98.5 225 LEU A N 1
ATOM 1740 C CA . LEU A 1 225 ? 4.355 6.484 18.406 1 98.5 225 LEU A CA 1
ATOM 1741 C C . LEU A 1 225 ? 5.48 5.746 19.125 1 98.5 225 LEU A C 1
ATOM 1743 O O . LEU A 1 225 ? 5.586 4.523 19.031 1 98.5 225 LEU A O 1
ATOM 1747 N N . LYS A 1 226 ? 6.289 6.488 19.812 1 97.88 226 LYS A N 1
ATOM 1748 C CA . LYS A 1 226 ? 7.188 5.867 20.781 1 97.88 226 LYS A CA 1
ATOM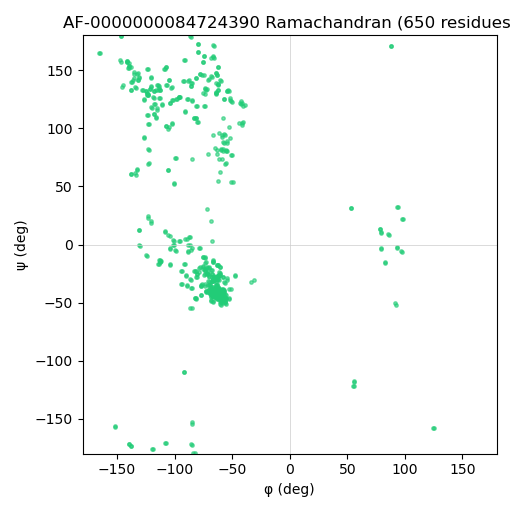 1749 C C . LYS A 1 226 ? 6.48 5.609 22.094 1 97.88 226 LYS A C 1
ATOM 1751 O O . LYS A 1 226 ? 6.586 4.52 22.672 1 97.88 226 LYS A O 1
ATOM 1756 N N . ASP A 1 227 ? 5.766 6.637 22.516 1 96.38 227 ASP A N 1
ATOM 1757 C CA . ASP A 1 227 ? 4.898 6.531 23.688 1 96.38 227 ASP A CA 1
ATOM 1758 C C . ASP A 1 227 ? 3.428 6.512 23.281 1 96.38 227 ASP A C 1
ATOM 1760 O O . ASP A 1 227 ? 2.809 7.566 23.109 1 96.38 227 ASP A O 1
ATOM 1764 N N . GLU A 1 228 ? 2.863 5.359 23.281 1 97.19 228 GLU A N 1
ATOM 1765 C CA . GLU A 1 228 ? 1.501 5.211 22.781 1 97.19 228 GLU A CA 1
ATOM 1766 C C . GLU A 1 228 ? 0.497 5.902 23.688 1 97.19 228 GLU A C 1
ATOM 1768 O O . GLU A 1 228 ? -0.598 6.27 23.266 1 97.19 228 GLU A O 1
ATOM 1773 N N . SER A 1 229 ? 0.89 6.105 24.906 1 97.69 229 SER A N 1
ATOM 1774 C CA . SER A 1 229 ? -0.025 6.734 25.844 1 97.69 229 SER A CA 1
ATOM 1775 C C . SER A 1 229 ? -0.141 8.234 25.594 1 97.69 229 SER A C 1
ATOM 1777 O O . SER A 1 229 ? -1.037 8.891 26.125 1 97.69 229 SER A O 1
ATOM 1779 N N . ALA A 1 230 ? 0.725 8.797 24.75 1 98.5 230 ALA A N 1
ATOM 1780 C CA . ALA A 1 230 ? 0.714 10.227 24.453 1 98.5 230 ALA A CA 1
ATOM 1781 C C . ALA A 1 230 ? -0.558 10.625 23.719 1 98.5 230 ALA A C 1
ATOM 1783 O O . ALA A 1 230 ? -0.982 11.781 23.766 1 98.5 230 ALA A O 1
ATOM 1784 N N . ILE A 1 231 ? -1.104 9.719 22.953 1 98.56 231 ILE A N 1
ATOM 1785 C CA . ILE A 1 231 ? -2.422 9.859 22.344 1 98.56 231 ILE A CA 1
ATOM 1786 C C . ILE A 1 231 ? -3.428 8.977 23.094 1 98.56 231 ILE A C 1
ATOM 1788 O O . ILE A 1 231 ? -3.479 7.766 22.875 1 98.56 231 ILE A O 1
ATOM 1792 N N . ASP A 1 232 ? -4.164 9.633 23.922 1 97.94 232 ASP A N 1
ATOM 1793 C CA . ASP A 1 232 ? -4.992 8.867 24.859 1 97.94 232 ASP A CA 1
ATOM 1794 C C . ASP A 1 232 ? -6.332 8.5 24.219 1 97.94 232 ASP A C 1
ATOM 1796 O O . ASP A 1 232 ? -6.543 8.727 23.031 1 97.94 232 ASP A O 1
ATOM 1800 N N . ALA A 1 233 ? -7.184 7.977 24.984 1 97.5 233 ALA A N 1
ATOM 1801 C CA . ALA A 1 233 ? -8.438 7.43 24.469 1 97.5 233 ALA A CA 1
ATOM 1802 C C . ALA A 1 233 ? -9.312 8.523 23.875 1 97.5 233 ALA A C 1
ATOM 1804 O O . ALA A 1 233 ? -9.977 8.305 22.859 1 97.5 233 ALA A O 1
ATOM 1805 N N . ARG A 1 234 ? -9.352 9.672 24.531 1 97.31 234 ARG A N 1
ATOM 1806 C CA . ARG A 1 234 ? -10.141 10.773 23.984 1 97.31 234 ARG A CA 1
ATOM 1807 C C . ARG A 1 234 ? -9.578 11.25 22.656 1 97.31 234 ARG A C 1
ATOM 1809 O O . ARG A 1 234 ? -10.328 11.469 21.703 1 97.31 234 ARG A O 1
ATOM 1816 N N . ASP A 1 235 ? -8.242 11.406 22.625 1 98.38 235 ASP A N 1
ATOM 1817 C CA . ASP A 1 235 ? -7.602 11.805 21.375 1 98.38 235 ASP A CA 1
ATOM 1818 C C . ASP A 1 235 ? -7.941 10.836 20.25 1 98.38 235 ASP A C 1
ATOM 1820 O O . ASP A 1 235 ? -8.32 11.258 19.156 1 98.38 235 ASP A O 1
ATOM 1824 N N . ARG A 1 236 ? -7.836 9.609 20.547 1 98 236 ARG A N 1
ATOM 1825 C CA . ARG A 1 236 ? -8.109 8.57 19.562 1 98 236 ARG A CA 1
ATOM 1826 C C . ARG A 1 236 ? -9.562 8.625 19.109 1 98 236 ARG A C 1
ATOM 1828 O O . ARG A 1 236 ? -9.852 8.422 17.922 1 98 236 ARG A O 1
ATOM 1835 N N . ALA A 1 237 ? -10.461 8.898 20 1 97.69 237 ALA A N 1
ATOM 1836 C CA . ALA A 1 237 ? -11.875 9.016 19.656 1 97.69 237 ALA A CA 1
ATOM 1837 C C . ALA A 1 237 ? -12.117 10.219 18.75 1 97.69 237 ALA A C 1
ATOM 1839 O O . ALA A 1 237 ? -12.93 10.148 17.828 1 97.69 237 ALA A O 1
ATOM 1840 N N . VAL A 1 238 ? -11.43 11.32 19.016 1 98.38 238 VAL A N 1
ATOM 1841 C CA . VAL A 1 238 ? -11.539 12.523 18.188 1 98.38 238 VAL A CA 1
ATOM 1842 C C . VAL A 1 238 ? -11.125 12.195 16.75 1 98.38 238 VAL A C 1
ATOM 1844 O O . VAL A 1 238 ? -11.852 12.516 15.805 1 98.38 238 VAL A O 1
ATOM 1847 N N . TYR A 1 239 ? -10.023 11.562 16.625 1 98.44 239 TYR A N 1
ATOM 1848 C CA . TYR A 1 239 ? -9.484 11.273 15.297 1 98.44 239 TYR A CA 1
ATOM 1849 C C . TYR A 1 239 ? -10.328 10.219 14.586 1 98.44 239 TYR A C 1
ATOM 1851 O O . TYR A 1 239 ? -10.562 10.312 13.383 1 98.44 239 TYR A O 1
ATOM 1859 N N . ALA A 1 240 ? -10.766 9.211 15.344 1 97.62 240 ALA A N 1
ATOM 1860 C CA . ALA A 1 240 ? -11.633 8.195 14.75 1 97.62 240 ALA A CA 1
ATOM 1861 C C . ALA A 1 240 ? -12.906 8.812 14.188 1 97.62 240 ALA A C 1
ATOM 1863 O O . ALA A 1 240 ? -13.32 8.492 13.078 1 97.62 240 ALA A O 1
ATOM 1864 N N . ALA A 1 241 ? -13.5 9.695 14.906 1 96.81 241 ALA A N 1
ATOM 1865 C CA . ALA A 1 241 ? -14.734 10.344 14.469 1 96.81 241 ALA A CA 1
ATOM 1866 C C . ALA A 1 241 ? -14.5 11.18 13.211 1 96.81 241 ALA A C 1
ATOM 1868 O O . ALA A 1 241 ? -15.344 11.211 12.312 1 96.81 241 ALA A O 1
ATOM 1869 N N . ALA A 1 242 ? -13.375 11.75 13.117 1 97.19 242 ALA A N 1
ATOM 1870 C CA . ALA A 1 242 ? -13.07 12.688 12.039 1 97.19 242 ALA A CA 1
ATOM 1871 C C . ALA A 1 242 ? -12.906 11.961 10.711 1 97.19 242 ALA A C 1
ATOM 1873 O O . ALA A 1 242 ? -13.102 12.547 9.641 1 97.19 242 ALA A O 1
ATOM 1874 N N . TYR A 1 243 ? -12.562 10.68 10.742 1 97.06 243 TYR A N 1
ATOM 1875 C CA . TYR A 1 243 ? -12.219 9.992 9.508 1 97.06 243 TYR A CA 1
ATOM 1876 C C . TYR A 1 243 ? -13.102 8.766 9.297 1 97.06 243 TYR A C 1
ATOM 1878 O O . TYR A 1 243 ? -12.742 7.852 8.547 1 97.06 243 TYR A O 1
ATOM 1886 N N . ALA A 1 244 ? -14.234 8.727 9.875 1 94.62 244 ALA A N 1
ATOM 1887 C CA . ALA A 1 244 ? -15.102 7.555 9.875 1 94.62 244 ALA A CA 1
ATOM 1888 C C . ALA A 1 244 ? -15.914 7.477 8.586 1 94.62 244 ALA A C 1
ATOM 1890 O O . ALA A 1 244 ? -16.375 6.398 8.195 1 94.62 244 ALA A O 1
ATOM 1891 N N . SER A 1 245 ? -16.094 8.594 7.938 1 94.75 245 SER A N 1
ATOM 1892 C CA . SER A 1 245 ? -16.969 8.617 6.773 1 94.75 245 SER A CA 1
ATOM 1893 C C . SER A 1 245 ? -16.188 8.344 5.488 1 94.75 245 SER A C 1
ATOM 1895 O O . SER A 1 245 ? -14.977 8.57 5.43 1 94.75 245 SER A O 1
ATOM 1897 N N . ARG A 1 246 ? -16.938 7.914 4.496 1 96.56 246 ARG A N 1
ATOM 1898 C CA . ARG A 1 246 ? -16.375 7.672 3.172 1 96.56 246 ARG A CA 1
ATOM 1899 C C . ARG A 1 246 ? -15.711 8.93 2.617 1 96.56 246 ARG A C 1
ATOM 1901 O O . ARG A 1 246 ? -14.648 8.859 2.004 1 96.56 246 ARG A O 1
ATOM 1908 N N . GLU A 1 247 ? -16.312 10.055 2.816 1 97.31 247 GLU A N 1
ATOM 1909 C CA . GLU A 1 247 ? -15.797 11.32 2.305 1 97.31 247 GLU A CA 1
ATOM 1910 C C . GLU A 1 247 ? -14.5 11.703 3.006 1 97.31 247 GLU A C 1
ATOM 1912 O O . GLU A 1 247 ? -13.57 12.219 2.371 1 97.31 247 GLU A O 1
ATOM 1917 N N . ALA A 1 248 ? -14.461 11.477 4.273 1 97.94 248 ALA A N 1
ATOM 1918 C CA . ALA A 1 248 ? -13.258 11.82 5.027 1 97.94 248 ALA A CA 1
ATOM 1919 C C . ALA A 1 248 ? -12.094 10.914 4.633 1 97.94 248 ALA A C 1
ATOM 1921 O O . ALA A 1 248 ? -10.953 11.367 4.516 1 97.94 248 ALA A O 1
ATOM 1922 N N . ILE A 1 249 ? -12.43 9.648 4.398 1 98.44 249 ILE A N 1
ATOM 1923 C CA . ILE A 1 249 ? -11.414 8.703 3.959 1 98.44 249 ILE A CA 1
ATOM 1924 C C . ILE A 1 249 ? -10.883 9.117 2.588 1 98.44 249 ILE A C 1
ATOM 1926 O O . ILE A 1 249 ? -9.672 9.18 2.377 1 98.44 249 ILE A O 1
ATOM 1930 N N . ARG A 1 250 ? -11.773 9.445 1.708 1 98.56 250 ARG A N 1
ATOM 1931 C CA . ARG A 1 250 ? -11.398 9.891 0.369 1 98.56 250 ARG A CA 1
ATOM 1932 C C . ARG A 1 250 ? -10.516 11.125 0.431 1 98.56 250 ARG A C 1
ATOM 1934 O O . ARG A 1 250 ? -9.5 11.211 -0.267 1 98.56 250 ARG A O 1
ATOM 1941 N N . ALA A 1 251 ? -10.891 12.039 1.213 1 98.75 251 ALA A N 1
ATOM 1942 C CA . ALA A 1 251 ? -10.156 13.297 1.312 1 98.75 251 ALA A CA 1
ATOM 1943 C C . ALA A 1 251 ? -8.766 13.078 1.904 1 98.75 251 ALA A C 1
ATOM 1945 O O . ALA A 1 251 ? -7.781 13.641 1.424 1 98.75 251 ALA A O 1
ATOM 1946 N N . GLY A 1 252 ? -8.703 12.273 2.971 1 98.5 252 GLY A N 1
ATOM 1947 C CA . GLY A 1 252 ? -7.398 11.93 3.521 1 98.5 252 GLY A CA 1
ATOM 1948 C C . GLY A 1 252 ? -6.465 11.305 2.502 1 98.5 252 GLY A C 1
ATOM 1949 O O . GLY A 1 252 ? -5.293 11.672 2.42 1 98.5 252 GLY A O 1
ATOM 1950 N N . ASN A 1 253 ? -6.996 10.414 1.705 1 98.56 253 ASN A N 1
ATOM 1951 C CA . ASN A 1 253 ? -6.207 9.758 0.668 1 98.56 253 ASN A CA 1
ATOM 1952 C C . ASN A 1 253 ? -5.785 10.734 -0.419 1 98.56 253 ASN A C 1
ATOM 1954 O O . ASN A 1 253 ? -4.703 10.602 -0.995 1 98.56 253 ASN A O 1
ATOM 1958 N N . ALA A 1 254 ? -6.617 11.734 -0.675 1 98.75 254 ALA A N 1
ATOM 1959 C CA . ALA A 1 254 ? -6.355 12.688 -1.747 1 98.75 254 ALA A CA 1
ATOM 1960 C C . ALA A 1 254 ? -5.109 13.516 -1.451 1 98.75 254 ALA A C 1
ATOM 1962 O O . ALA A 1 254 ? -4.418 13.961 -2.371 1 98.75 254 ALA A O 1
ATOM 1963 N N . TRP A 1 255 ? -4.797 13.703 -0.193 1 98.88 255 TRP A N 1
ATOM 1964 C CA . TRP A 1 255 ? -3.557 14.391 0.153 1 98.88 255 TRP A CA 1
ATOM 1965 C C . TRP A 1 255 ? -2.348 13.633 -0.381 1 98.88 255 TRP A C 1
ATOM 1967 O O . TRP A 1 255 ? -1.405 14.234 -0.897 1 98.88 255 TRP A O 1
ATOM 1977 N N . TYR A 1 256 ? -2.389 12.359 -0.251 1 98.69 256 TYR A N 1
ATOM 1978 C CA . TYR A 1 256 ? -1.297 11.5 -0.702 1 98.69 256 TYR A CA 1
ATOM 1979 C C . TYR A 1 256 ? -1.327 11.336 -2.217 1 98.69 256 TYR A C 1
ATOM 1981 O O . TYR A 1 256 ? -0.277 11.242 -2.857 1 98.69 256 TYR A O 1
ATOM 1989 N N . GLN A 1 257 ? -2.527 11.281 -2.758 1 98.56 257 GLN A N 1
ATOM 1990 C CA . GLN A 1 257 ? -2.668 11.125 -4.199 1 98.56 257 GLN A CA 1
ATOM 1991 C C . GLN A 1 257 ? -2.055 12.305 -4.945 1 98.56 257 GLN A C 1
ATOM 1993 O O . GLN A 1 257 ? -1.718 12.195 -6.125 1 98.56 257 GLN A O 1
ATOM 1998 N N . ALA A 1 258 ? -1.825 13.406 -4.258 1 98.62 258 ALA A N 1
ATOM 1999 C CA . ALA A 1 258 ? -1.289 14.617 -4.871 1 98.62 258 ALA A CA 1
ATOM 2000 C C . ALA A 1 258 ? 0.237 14.609 -4.859 1 98.62 258 ALA A C 1
ATOM 2002 O O . ALA A 1 258 ? 0.873 15.469 -5.477 1 98.62 258 ALA A O 1
ATOM 2003 N N . PHE A 1 259 ? 0.889 13.648 -4.234 1 98.81 259 PHE A N 1
ATOM 2004 C CA . PHE A 1 259 ? 2.334 13.648 -4.039 1 98.81 259 PHE A CA 1
ATOM 2005 C C . PHE A 1 259 ? 3.061 13.766 -5.375 1 98.81 259 PHE A C 1
ATOM 2007 O O . PHE A 1 259 ? 3.996 14.562 -5.508 1 98.81 259 PHE A O 1
ATOM 2014 N N . PRO A 1 260 ? 2.646 13.008 -6.414 1 98.31 260 PRO A N 1
ATOM 2015 C CA . PRO A 1 260 ? 3.381 13.156 -7.676 1 98.31 260 PRO A CA 1
ATOM 2016 C C . PRO A 1 260 ? 3.354 14.594 -8.203 1 98.31 260 PRO A C 1
ATOM 2018 O O . PRO A 1 260 ? 4.387 15.109 -8.633 1 98.31 260 PRO A O 1
ATOM 2021 N N . GLN A 1 261 ? 2.201 15.195 -8.094 1 98.31 261 GLN A N 1
ATOM 2022 C CA . GLN A 1 261 ? 2.111 16.594 -8.523 1 98.31 261 GLN A CA 1
ATOM 2023 C C . GLN A 1 261 ? 2.912 17.5 -7.598 1 98.31 261 GLN A C 1
ATOM 2025 O O . GLN A 1 261 ? 3.529 18.469 -8.055 1 98.31 261 GLN A O 1
ATOM 2030 N N . ASP A 1 262 ? 2.885 17.281 -6.32 1 98.81 262 ASP A N 1
ATOM 2031 C CA . ASP A 1 262 ? 3.646 18.078 -5.359 1 98.81 262 ASP A CA 1
ATOM 2032 C C . ASP A 1 262 ? 5.141 18.016 -5.664 1 98.81 262 ASP A C 1
ATOM 2034 O O . ASP A 1 262 ? 5.852 19.016 -5.488 1 98.81 262 ASP A O 1
ATOM 2038 N N . ILE A 1 263 ? 5.605 16.859 -6.07 1 98.62 263 ILE A N 1
ATOM 2039 C CA . ILE A 1 263 ? 7.012 16.672 -6.414 1 98.62 263 ILE A CA 1
ATOM 2040 C C . ILE A 1 263 ? 7.359 17.531 -7.629 1 98.62 263 ILE A C 1
ATOM 2042 O O . ILE A 1 263 ? 8.398 18.203 -7.652 1 98.62 263 ILE A O 1
ATOM 2046 N N . VAL A 1 264 ? 6.438 17.531 -8.602 1 98.44 264 VAL A N 1
ATOM 2047 C CA . VAL A 1 264 ? 6.641 18.375 -9.781 1 98.44 264 VAL A CA 1
ATOM 2048 C C . VAL A 1 264 ? 6.703 19.844 -9.359 1 98.44 264 VAL A C 1
ATOM 2050 O O . VAL A 1 264 ? 7.613 20.578 -9.758 1 98.44 264 VAL A O 1
ATOM 2053 N N . ASP A 1 265 ? 5.797 20.266 -8.539 1 98.69 265 ASP A N 1
ATOM 2054 C CA . ASP A 1 265 ? 5.754 21.641 -8.07 1 98.69 265 ASP A CA 1
ATOM 2055 C C . ASP A 1 265 ? 7.02 22 -7.289 1 98.69 265 ASP A C 1
ATOM 2057 O O . ASP A 1 265 ? 7.574 23.094 -7.461 1 98.69 265 ASP A O 1
ATOM 2061 N N . ASP A 1 266 ? 7.414 21.156 -6.445 1 98.5 266 ASP A N 1
ATOM 2062 C CA . ASP A 1 266 ? 8.602 21.359 -5.625 1 98.5 266 ASP A CA 1
ATOM 2063 C C . ASP A 1 266 ? 9.812 21.734 -6.492 1 98.5 266 ASP A C 1
ATOM 2065 O O . ASP A 1 266 ? 10.633 22.562 -6.109 1 98.5 266 ASP A O 1
ATOM 2069 N N . GLY A 1 267 ? 9.898 21.125 -7.625 1 97.88 267 GLY A N 1
ATOM 2070 C CA . GLY A 1 267 ? 11.008 21.375 -8.531 1 97.88 267 GLY A CA 1
ATOM 2071 C C . GLY A 1 267 ? 11.055 22.797 -9.031 1 97.88 267 GLY A C 1
ATOM 2072 O O . GLY A 1 267 ? 12.094 23.266 -9.508 1 97.88 267 GLY A O 1
ATOM 2073 N N . SER A 1 268 ? 9.953 23.484 -8.898 1 97.88 268 SER A N 1
ATOM 2074 C CA . SER A 1 268 ? 9.867 24.859 -9.406 1 97.88 268 SER A CA 1
ATOM 2075 C C . SER A 1 268 ? 10.07 25.875 -8.289 1 97.88 268 SER A C 1
ATOM 2077 O O . SER A 1 268 ? 10.141 27.078 -8.547 1 97.88 268 SER A O 1
ATOM 2079 N N . TYR A 1 269 ? 10.188 25.469 -7.051 1 98.25 269 TYR A N 1
ATOM 2080 C CA . TYR A 1 269 ? 10.281 26.375 -5.918 1 98.25 269 TYR A CA 1
ATOM 2081 C C . TYR A 1 269 ? 11.703 26.891 -5.75 1 98.25 269 TYR A C 1
ATOM 2083 O O . TYR A 1 269 ? 12.664 26.156 -5.957 1 98.25 269 TYR A O 1
ATOM 2091 N N . GLY A 1 270 ? 11.844 28.141 -5.352 1 97.31 270 GLY A N 1
ATOM 2092 C CA . GLY A 1 270 ? 13.125 28.688 -4.961 1 97.31 270 GLY A CA 1
ATOM 2093 C C . GLY A 1 270 ? 13.492 28.391 -3.52 1 97.31 270 GLY A C 1
ATOM 2094 O O . GLY A 1 270 ? 12.727 27.734 -2.805 1 97.31 270 GLY A O 1
ATOM 2095 N N . LYS A 1 271 ? 14.625 28.875 -3.125 1 97.81 271 LYS A N 1
ATOM 2096 C CA . LYS A 1 271 ? 15.07 28.672 -1.747 1 97.81 271 LYS A CA 1
ATOM 2097 C C . LYS A 1 271 ? 14.219 29.484 -0.774 1 97.81 271 LYS A C 1
ATOM 2099 O O . LYS A 1 271 ? 13.836 30.609 -1.072 1 97.81 271 LYS A O 1
ATOM 2104 N N . LEU A 1 272 ? 13.984 28.875 0.314 1 98.75 272 LEU A N 1
ATOM 2105 C CA . LEU A 1 272 ? 13.32 29.578 1.401 1 98.75 272 LEU A CA 1
ATOM 2106 C C . LEU A 1 272 ? 14.266 30.594 2.051 1 98.75 272 LEU A C 1
ATOM 2108 O O . LEU A 1 272 ? 15.383 30.234 2.438 1 98.75 272 LEU A O 1
ATOM 2112 N N . THR A 1 273 ? 13.805 31.828 2.281 1 98.12 273 THR A N 1
ATOM 2113 C CA . THR A 1 273 ? 14.711 32.875 2.766 1 98.12 273 THR A CA 1
ATOM 2114 C C . THR A 1 273 ? 14.359 33.281 4.191 1 98.12 273 THR A C 1
ATOM 2116 O O . THR A 1 273 ? 15.125 33.969 4.852 1 98.12 273 THR A O 1
ATOM 2119 N N . MET A 1 274 ? 13.188 32.875 4.664 1 98.69 274 MET A N 1
ATOM 2120 C CA . MET A 1 274 ? 12.836 33.125 6.059 1 98.69 274 MET A CA 1
ATOM 2121 C C . MET A 1 274 ? 13.5 32.094 6.969 1 98.69 274 MET A C 1
ATOM 2123 O O . MET A 1 274 ? 13.953 31.047 6.5 1 98.69 274 MET A O 1
ATOM 2127 N N . PRO A 1 275 ? 13.555 32.312 8.32 1 98.75 275 PRO A N 1
ATOM 2128 C CA . PRO A 1 275 ? 14.047 31.266 9.227 1 98.75 275 PRO A CA 1
ATOM 2129 C C . PRO A 1 275 ? 13.195 30 9.203 1 98.75 275 PRO A C 1
ATOM 2131 O O . PRO A 1 275 ? 11.961 30.094 9.227 1 98.75 275 PRO A O 1
ATOM 2134 N N . VAL A 1 276 ? 13.891 28.828 9.109 1 98.88 276 VAL A N 1
ATOM 2135 C CA . VAL A 1 276 ? 13.219 27.531 9.062 1 98.88 276 VAL A CA 1
ATOM 2136 C C . VAL A 1 276 ? 13.734 26.641 10.188 1 98.88 276 VAL A C 1
ATOM 2138 O O . VAL A 1 276 ? 14.945 26.516 10.391 1 98.88 276 VAL A O 1
ATOM 2141 N N . LEU A 1 277 ? 12.828 26.094 10.93 1 98.88 277 LEU A N 1
ATOM 2142 C CA . LEU A 1 277 ? 13.133 25.109 11.961 1 98.88 277 LEU A CA 1
ATOM 2143 C C . LEU A 1 277 ? 12.484 23.766 11.641 1 98.88 277 LEU A C 1
ATOM 2145 O O . LEU A 1 277 ? 11.273 23.688 11.438 1 98.88 277 LEU A O 1
ATOM 2149 N N . GLY A 1 278 ? 13.305 22.734 11.516 1 98.81 278 GLY A N 1
ATOM 2150 C CA . GLY A 1 278 ? 12.805 21.359 11.438 1 98.81 278 GLY A CA 1
ATOM 2151 C C . GLY A 1 278 ? 12.953 20.609 12.742 1 98.81 278 GLY A C 1
ATOM 2152 O O . GLY A 1 278 ? 14.047 20.531 13.305 1 98.81 278 GLY A O 1
ATOM 2153 N N . LEU A 1 279 ? 11.867 20.094 13.219 1 98.88 279 LEU A N 1
ATOM 2154 C CA . LEU A 1 279 ? 11.867 19.188 14.359 1 98.88 279 LEU A CA 1
ATOM 2155 C C . LEU A 1 279 ? 11.492 17.766 13.938 1 98.88 279 LEU A C 1
ATOM 2157 O O . LEU A 1 279 ? 10.398 17.547 13.414 1 98.88 279 LEU A O 1
ATOM 2161 N N . GLY A 1 280 ? 12.43 16.828 14.195 1 98.62 280 GLY A N 1
ATOM 2162 C CA . GLY A 1 280 ? 12.211 15.492 13.672 1 98.62 280 GLY A CA 1
ATOM 2163 C C . GLY A 1 280 ? 12.164 14.43 14.75 1 98.62 280 GLY A C 1
ATOM 2164 O O . GLY A 1 280 ? 12.891 14.508 15.742 1 98.62 280 GLY A O 1
ATOM 2165 N N . GLY A 1 281 ? 11.211 13.57 14.602 1 98.06 281 GLY A N 1
ATOM 2166 C CA . GLY A 1 281 ? 11.289 12.242 15.195 1 98.06 281 GLY A CA 1
ATOM 2167 C C . GLY A 1 281 ? 11.883 11.203 14.266 1 98.06 281 GLY A C 1
ATOM 2168 O O . GLY A 1 281 ? 13.062 11.289 13.906 1 98.06 281 GLY A O 1
ATOM 2169 N N . PRO A 1 282 ? 11.039 10.273 13.781 1 97.62 282 PRO A N 1
ATOM 2170 C CA . PRO A 1 282 ? 11.555 9.328 12.797 1 97.62 282 PRO A CA 1
ATOM 2171 C C . PRO A 1 282 ? 11.852 9.984 11.453 1 97.62 282 PRO A C 1
ATOM 2173 O O . PRO A 1 282 ? 12.648 9.461 10.664 1 97.62 282 PRO A O 1
ATOM 2176 N N . GLY A 1 283 ? 11.273 11.109 11.211 1 97.12 283 GLY A N 1
ATOM 2177 C CA . GLY A 1 283 ? 11.477 11.812 9.953 1 97.12 283 GLY A CA 1
ATOM 2178 C C . GLY A 1 283 ? 12.695 12.719 9.969 1 97.12 283 GLY A C 1
ATOM 2179 O O . GLY A 1 283 ? 12.969 13.414 8.984 1 97.12 283 GLY A O 1
ATOM 2180 N N . PHE A 1 284 ? 13.508 12.711 10.984 1 97.94 284 PHE A N 1
ATOM 2181 C CA . PHE A 1 284 ? 14.633 13.625 11.148 1 97.94 284 PHE A CA 1
ATOM 2182 C C . PHE A 1 284 ? 15.578 13.539 9.953 1 97.94 284 PHE A C 1
ATOM 2184 O O . PHE A 1 284 ? 15.969 14.562 9.391 1 97.94 284 PHE A O 1
ATOM 2191 N N . GLY A 1 285 ? 15.945 12.328 9.578 1 96.12 285 GLY A N 1
ATOM 2192 C CA . GLY A 1 285 ? 16.859 12.156 8.453 1 96.12 285 GLY A CA 1
ATOM 2193 C C . GLY A 1 285 ? 16.312 12.734 7.16 1 96.12 285 GLY A C 1
ATOM 2194 O O . GLY A 1 285 ? 17.047 13.391 6.414 1 96.12 285 GLY A O 1
ATOM 2195 N N . TRP A 1 286 ? 15.062 12.508 6.914 1 95.81 286 TRP A N 1
ATOM 2196 C CA . TRP A 1 286 ? 14.391 13.016 5.719 1 95.81 286 TRP A CA 1
ATOM 2197 C C . TRP A 1 286 ? 14.344 14.539 5.734 1 95.81 286 TRP A C 1
ATOM 2199 O O . TRP A 1 286 ? 14.656 15.188 4.734 1 95.81 286 TRP A O 1
ATOM 2209 N N . LEU A 1 287 ? 14 15.133 6.859 1 97.19 287 LEU A N 1
ATOM 2210 C CA . LEU A 1 287 ? 13.945 16.578 7.031 1 97.19 287 LEU A CA 1
ATOM 2211 C C . LEU A 1 287 ? 15.305 17.203 6.758 1 97.19 287 LEU A C 1
ATOM 2213 O O . LEU A 1 287 ? 15.406 18.156 5.977 1 97.19 287 LEU A O 1
ATOM 2217 N N . LYS A 1 288 ? 16.25 16.641 7.383 1 97.56 288 LYS A N 1
ATOM 2218 C CA . LYS A 1 288 ? 17.609 17.188 7.27 1 97.56 288 LYS A CA 1
ATOM 2219 C C . LYS A 1 288 ? 18.109 17.109 5.828 1 97.56 288 LYS A C 1
ATOM 2221 O O . LYS A 1 288 ? 18.625 18.109 5.301 1 97.56 288 LYS A O 1
ATOM 2226 N N . ALA A 1 289 ? 17.938 16 5.223 1 96.12 289 ALA A N 1
ATOM 2227 C CA . ALA A 1 289 ? 18.406 15.812 3.852 1 96.12 289 ALA A CA 1
ATOM 2228 C C . ALA A 1 289 ? 17.703 16.781 2.896 1 96.12 289 ALA A C 1
ATOM 2230 O O . ALA A 1 289 ? 18.344 17.375 2.023 1 96.12 289 ALA A O 1
ATOM 2231 N N . THR A 1 290 ? 16.453 16.969 3.061 1 96.62 290 THR A N 1
ATOM 2232 C CA . THR A 1 290 ? 15.641 17.766 2.133 1 96.62 290 THR A CA 1
ATOM 2233 C C . THR A 1 290 ? 15.867 19.25 2.355 1 96.62 290 THR A C 1
ATOM 2235 O O . THR A 1 290 ? 16.047 20.016 1.397 1 96.62 290 THR A O 1
ATOM 2238 N N . LEU A 1 291 ? 15.922 19.734 3.588 1 97.88 291 LEU A N 1
ATOM 2239 C CA . LEU A 1 291 ? 15.898 21.156 3.893 1 97.88 291 LEU A CA 1
ATOM 2240 C C . LEU A 1 291 ? 17.281 21.766 3.717 1 97.88 291 LEU A C 1
ATOM 2242 O O . LEU A 1 291 ? 17.406 22.984 3.514 1 97.88 291 LEU A O 1
ATOM 2246 N N . SER A 1 292 ? 18.328 20.969 3.889 1 96.19 292 SER A N 1
ATOM 2247 C CA . SER A 1 292 ? 19.703 21.469 3.816 1 96.19 292 SER A CA 1
ATOM 2248 C C . SER A 1 292 ? 19.953 22.203 2.5 1 96.19 292 SER A C 1
ATOM 2250 O O . SER A 1 292 ? 20.672 23.203 2.465 1 96.19 292 SER A O 1
ATOM 2252 N N . GLY A 1 293 ? 19.359 21.891 1.473 1 94.5 293 GLY A N 1
ATOM 2253 C CA . GLY A 1 293 ? 19.547 22.531 0.188 1 94.5 293 GLY A CA 1
ATOM 2254 C C . GLY A 1 293 ? 18.422 23.469 -0.187 1 94.5 293 GLY A C 1
ATOM 2255 O O . GLY A 1 293 ? 18.469 24.141 -1.221 1 94.5 293 GLY A O 1
ATOM 2256 N N . LYS A 1 294 ? 17.484 23.703 0.753 1 97.94 294 LYS A N 1
ATOM 2257 C CA . LYS A 1 294 ? 16.266 24.391 0.335 1 97.94 294 LYS A CA 1
ATOM 2258 C C . LYS A 1 294 ? 16.031 25.656 1.171 1 97.94 294 LYS A C 1
ATOM 2260 O O . LYS A 1 294 ? 15.164 26.453 0.852 1 97.94 294 LYS A O 1
ATOM 2265 N N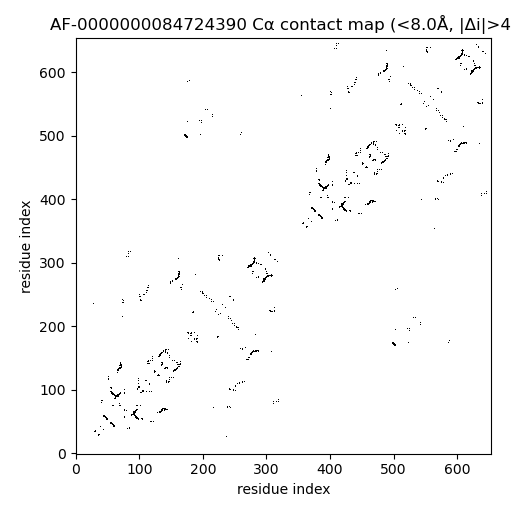 . ALA A 1 295 ? 16.781 25.875 2.25 1 98.44 295 ALA A N 1
ATOM 2266 C CA . ALA A 1 295 ? 16.578 27.016 3.131 1 98.44 295 ALA A CA 1
ATOM 2267 C C . ALA A 1 295 ? 17.891 27.734 3.412 1 98.44 295 ALA A C 1
ATOM 2269 O O . ALA A 1 295 ? 18.922 27.094 3.604 1 98.44 295 ALA A O 1
ATOM 2270 N N . THR A 1 296 ? 17.891 29.062 3.518 1 98.06 296 THR A N 1
ATOM 2271 C CA . THR A 1 296 ? 19.109 29.844 3.713 1 98.06 296 THR A CA 1
ATOM 2272 C C . THR A 1 296 ? 19.406 30.016 5.199 1 98.06 296 THR A C 1
ATOM 2274 O O . THR A 1 296 ? 20.547 30.266 5.582 1 98.06 296 THR A O 1
ATOM 2277 N N . ASP A 1 297 ? 18.453 29.969 5.996 1 98.38 297 ASP A N 1
ATOM 2278 C CA . ASP A 1 297 ? 18.531 30.016 7.453 1 98.38 297 ASP A CA 1
ATOM 2279 C C . ASP A 1 297 ? 17.797 28.844 8.086 1 98.38 297 ASP A C 1
ATOM 2281 O O . ASP A 1 297 ? 16.594 28.906 8.336 1 98.38 297 ASP A O 1
ATOM 2285 N N . LEU A 1 298 ? 18.578 27.75 8.328 1 98.56 298 LEU A N 1
ATOM 2286 C CA . LEU A 1 298 ? 17.984 26.469 8.68 1 98.56 298 LEU A CA 1
ATOM 2287 C C . LEU A 1 298 ? 18.547 25.938 9.992 1 98.56 298 LEU A C 1
ATOM 2289 O O . LEU A 1 298 ? 19.766 25.984 10.211 1 98.56 298 LEU A O 1
ATOM 2293 N N . ARG A 1 299 ? 17.688 25.531 10.836 1 98.25 299 ARG A N 1
ATOM 2294 C CA . ARG A 1 299 ? 18 24.672 11.977 1 98.25 299 ARG A CA 1
ATOM 2295 C C . ARG A 1 299 ? 17.172 23.406 11.961 1 98.25 299 ARG A C 1
ATOM 2297 O O . ARG A 1 299 ? 15.953 23.453 11.766 1 98.25 299 ARG A O 1
ATOM 2304 N N . VAL A 1 300 ? 17.828 22.234 12.102 1 98.62 300 VAL A N 1
ATOM 2305 C CA . VAL A 1 300 ? 17.109 20.969 12.203 1 98.62 300 VAL A CA 1
ATOM 2306 C C . VAL A 1 300 ? 17.516 20.266 13.5 1 98.62 300 VAL A C 1
ATOM 2308 O O . VAL A 1 300 ? 18.703 20.094 13.789 1 98.62 300 VAL A O 1
ATOM 2311 N N . ILE A 1 301 ? 16.516 19.828 14.273 1 98.62 301 ILE A N 1
ATOM 2312 C CA . ILE A 1 301 ? 16.75 19.25 15.594 1 98.62 301 ILE A CA 1
ATOM 2313 C C . ILE A 1 301 ? 16.047 17.891 15.695 1 98.62 301 ILE A C 1
ATOM 2315 O O . ILE A 1 301 ? 14.875 17.766 15.312 1 98.62 301 ILE A O 1
ATOM 2319 N N . LYS A 1 302 ? 16.734 16.906 16.172 1 98.44 302 LYS A N 1
ATOM 2320 C CA . LYS A 1 302 ? 16.109 15.633 16.531 1 98.44 302 LYS A CA 1
ATOM 2321 C C . LYS A 1 302 ? 15.469 15.711 17.922 1 98.44 302 LYS A C 1
ATOM 2323 O O . LYS A 1 302 ? 16.156 16 18.906 1 98.44 302 LYS A O 1
ATOM 2328 N N . VAL A 1 303 ? 14.219 15.516 17.969 1 98.56 303 VAL A N 1
ATOM 2329 C CA . VAL A 1 303 ? 13.523 15.516 19.25 1 98.56 303 VAL A CA 1
ATOM 2330 C C . VAL A 1 303 ? 13.688 14.148 19.922 1 98.56 303 VAL A C 1
ATOM 2332 O O . VAL A 1 303 ? 13.047 13.172 19.531 1 98.56 303 VAL A O 1
ATOM 2335 N N . GLU A 1 304 ? 14.453 14.117 20.953 1 97.06 304 GLU A N 1
ATOM 2336 C CA . GLU A 1 304 ? 14.789 12.859 21.609 1 97.06 304 GLU A CA 1
ATOM 2337 C C . GLU A 1 304 ? 13.547 12.195 22.219 1 97.06 304 GLU A C 1
ATOM 2339 O O . GLU A 1 304 ? 12.758 12.852 22.891 1 97.06 304 GLU A O 1
ATOM 2344 N N . GLY A 1 305 ? 13.398 10.914 21.891 1 96.75 305 GLY A N 1
ATOM 2345 C CA . GLY A 1 305 ? 12.344 10.117 22.5 1 96.75 305 GLY A CA 1
ATOM 2346 C C . GLY A 1 305 ? 10.977 10.352 21.875 1 96.75 305 GLY A C 1
ATOM 2347 O O . GLY A 1 305 ? 9.961 9.898 22.391 1 96.75 305 GLY A O 1
ATOM 2348 N N . SER A 1 306 ? 10.953 11.023 20.797 1 98.12 306 SER A N 1
ATOM 2349 C CA . SER A 1 306 ? 9.664 11.297 20.172 1 98.12 306 SER A CA 1
ATOM 2350 C C . SER A 1 306 ? 9.453 10.422 18.938 1 98.12 306 SER A C 1
ATOM 2352 O O . SER A 1 306 ? 10.383 10.195 18.156 1 98.12 306 SER A O 1
ATOM 2354 N N . GLY A 1 307 ? 8.203 9.984 18.797 1 98.62 307 GLY A N 1
ATOM 2355 C CA . GLY A 1 307 ? 7.758 9.438 17.516 1 98.62 307 GLY A CA 1
ATOM 2356 C C . GLY A 1 307 ? 7.285 10.5 16.547 1 98.62 307 GLY A C 1
ATOM 2357 O O . GLY A 1 307 ? 7.766 11.633 16.578 1 98.62 307 GLY A O 1
ATOM 2358 N N . HIS A 1 308 ? 6.422 10.094 15.656 1 98.62 308 HIS A N 1
ATOM 2359 C CA . HIS A 1 308 ? 5.98 10.945 14.555 1 98.62 308 HIS A CA 1
ATOM 2360 C C . HIS A 1 308 ? 5.109 12.086 15.055 1 98.62 308 HIS A C 1
ATOM 2362 O O . HIS A 1 308 ? 5.105 13.172 14.469 1 98.62 308 HIS A O 1
ATOM 2368 N N . PHE A 1 309 ? 4.441 11.875 16.172 1 98.88 309 PHE A N 1
ATOM 2369 C CA . PHE A 1 309 ? 3.469 12.844 16.641 1 98.88 309 PHE A CA 1
ATOM 2370 C C . PHE A 1 309 ? 4.074 13.727 17.734 1 98.88 309 PHE A C 1
ATOM 2372 O O . PHE A 1 309 ? 3.613 13.719 18.875 1 98.88 309 PHE A O 1
ATOM 2379 N N . ILE A 1 310 ? 4.879 14.586 17.328 1 98.75 310 ILE A N 1
ATOM 2380 C CA . ILE A 1 310 ? 5.855 15.266 18.172 1 98.75 310 ILE A CA 1
ATOM 2381 C C . ILE A 1 310 ? 5.137 16.156 19.188 1 98.75 310 ILE A C 1
ATOM 2383 O O . ILE A 1 310 ? 5.402 16.078 20.391 1 98.75 310 ILE A O 1
ATOM 2387 N N . ALA A 1 311 ? 4.191 16.969 18.781 1 98.75 311 ALA A N 1
ATOM 2388 C CA . ALA A 1 311 ? 3.535 17.922 19.672 1 98.75 311 ALA A CA 1
ATOM 2389 C C . ALA A 1 311 ? 2.734 17.203 20.75 1 98.75 311 ALA A C 1
ATOM 2391 O O . ALA A 1 311 ? 2.588 17.703 21.875 1 98.75 311 ALA A O 1
ATOM 2392 N N . GLU A 1 312 ? 2.227 16.031 20.438 1 98.75 312 GLU A N 1
ATOM 2393 C CA . GLU A 1 312 ? 1.445 15.266 21.406 1 98.75 312 GLU A CA 1
ATOM 2394 C C . GLU A 1 312 ? 2.348 14.406 22.297 1 98.75 312 GLU A C 1
ATOM 2396 O O . GLU A 1 312 ? 2.041 14.18 23.469 1 98.75 312 GLU A O 1
ATOM 2401 N N . GLU A 1 313 ? 3.475 13.969 21.766 1 98.81 313 GLU A N 1
ATOM 2402 C CA . GLU A 1 313 ? 4.359 13.078 22.5 1 98.81 313 GLU A CA 1
ATOM 2403 C C . GLU A 1 313 ? 5.305 13.867 23.406 1 98.81 313 GLU A C 1
ATOM 2405 O O . GLU A 1 313 ? 5.648 13.422 24.5 1 98.81 313 GLU A O 1
ATOM 2410 N N . LYS A 1 314 ? 5.754 15.023 22.891 1 98.69 314 LYS A N 1
ATOM 2411 C CA . LYS A 1 314 ? 6.723 15.844 23.609 1 98.69 314 LYS A CA 1
ATOM 2412 C C . LYS A 1 314 ? 6.297 17.312 23.641 1 98.69 314 LYS A C 1
ATOM 2414 O O . LYS A 1 314 ? 7.027 18.188 23.156 1 98.69 314 LYS A O 1
ATOM 2419 N N . PRO A 1 315 ? 5.18 17.625 24.281 1 98.69 315 PRO A N 1
ATOM 2420 C CA . PRO A 1 315 ? 4.66 18.984 24.25 1 98.69 315 PRO A CA 1
ATOM 2421 C C . PRO A 1 315 ? 5.609 20 24.891 1 98.69 315 PRO A C 1
ATOM 2423 O O . PRO A 1 315 ? 5.801 21.094 24.359 1 98.69 315 PRO A O 1
ATOM 2426 N N . GLU A 1 316 ? 6.246 19.625 25.969 1 98.44 316 GLU A N 1
ATOM 2427 C CA . GLU A 1 316 ? 7.137 20.562 26.656 1 98.44 316 GLU A CA 1
ATOM 2428 C C . GLU A 1 316 ? 8.375 20.859 25.812 1 98.44 316 GLU A C 1
ATOM 2430 O O . GLU A 1 316 ? 8.797 22.016 25.703 1 98.44 316 GLU A O 1
ATOM 2435 N N . ALA A 1 317 ? 8.93 19.812 25.266 1 98.56 317 ALA A N 1
ATOM 2436 C CA . ALA A 1 317 ? 10.086 20.016 24.391 1 98.56 317 ALA A CA 1
ATOM 2437 C C . ALA A 1 317 ? 9.703 20.859 23.188 1 98.56 317 ALA A C 1
ATOM 2439 O O . ALA A 1 317 ? 10.445 21.766 22.797 1 98.56 317 ALA A O 1
ATOM 2440 N N . THR A 1 318 ? 8.578 20.562 22.594 1 98.75 318 THR A N 1
ATOM 2441 C CA . THR A 1 318 ? 8.086 21.312 21.453 1 98.75 318 THR A CA 1
ATOM 2442 C C . THR A 1 318 ? 7.938 22.797 21.797 1 98.75 318 THR A C 1
ATOM 2444 O O . THR A 1 318 ? 8.398 23.656 21.062 1 98.75 318 THR A O 1
ATOM 2447 N N . LEU A 1 319 ? 7.344 23.094 22.953 1 98.62 319 LEU A N 1
ATOM 2448 C CA . LEU A 1 319 ? 7.152 24.469 23.406 1 98.62 319 LEU A CA 1
ATOM 2449 C C . LEU A 1 319 ? 8.492 25.172 23.609 1 98.62 319 LEU A C 1
ATOM 2451 O O . LEU A 1 319 ? 8.648 26.344 23.281 1 98.62 319 LEU A O 1
ATOM 2455 N N . GLY A 1 320 ? 9.414 24.406 24.156 1 98.19 320 GLY A N 1
ATOM 2456 C CA . GLY A 1 320 ? 10.742 24.969 24.328 1 98.19 320 GLY A CA 1
ATOM 2457 C C . GLY A 1 320 ? 11.383 25.406 23.016 1 98.19 320 GLY A C 1
ATOM 2458 O O . GLY A 1 320 ? 11.898 26.531 22.922 1 98.19 320 GLY A O 1
ATOM 2459 N N . TYR A 1 321 ? 11.32 24.594 22 1 98.25 321 TYR A N 1
ATOM 2460 C CA . TYR A 1 321 ? 11.891 24.922 20.688 1 98.25 321 TYR A CA 1
ATOM 2461 C C . TYR A 1 321 ? 11.156 26.094 20.047 1 98.25 321 TYR A C 1
ATOM 2463 O O . TYR A 1 321 ? 11.773 26.969 19.453 1 98.25 321 TYR A O 1
ATOM 2471 N N . LEU A 1 322 ? 9.82 26.109 20.188 1 98.31 322 LEU A N 1
ATOM 2472 C CA . LEU A 1 322 ? 9.008 27.141 19.547 1 98.31 322 LEU A CA 1
ATOM 2473 C C . LEU A 1 322 ? 9.203 28.5 20.234 1 98.31 322 LEU A C 1
ATOM 2475 O O . LEU A 1 322 ? 9.258 29.531 19.562 1 98.31 322 LEU A O 1
ATOM 2479 N N . ALA A 1 323 ? 9.273 28.484 21.578 1 94.81 323 ALA A N 1
ATOM 2480 C CA . ALA A 1 323 ? 9.438 29.719 22.344 1 94.81 323 ALA A CA 1
ATOM 2481 C C . ALA A 1 323 ? 10.711 30.453 21.938 1 94.81 323 ALA A C 1
ATOM 2483 O O . ALA A 1 323 ? 10.711 31.672 21.766 1 94.81 323 ALA A O 1
ATOM 2484 N N . ASP A 1 324 ? 11.703 29.703 21.734 1 90.12 324 ASP A N 1
ATOM 2485 C CA . ASP A 1 324 ? 12.992 30.266 21.344 1 90.12 324 ASP A CA 1
ATOM 2486 C C . ASP A 1 324 ? 12.977 30.734 19.891 1 90.12 324 ASP A C 1
ATOM 2488 O O . ASP A 1 324 ? 13.516 31.797 19.578 1 90.12 324 ASP A O 1
ATOM 2492 N N . PHE A 1 325 ? 12.305 30.109 19.062 1 97.62 325 PHE A N 1
ATOM 2493 C CA . PHE A 1 325 ? 12.383 30.328 17.625 1 97.62 325 PHE A CA 1
ATOM 2494 C C . PHE A 1 325 ? 11.406 31.406 17.172 1 97.62 325 PHE A C 1
ATOM 2496 O O . PHE A 1 325 ? 11.695 32.188 16.25 1 97.62 325 PHE A O 1
ATOM 2503 N N . LEU A 1 326 ? 10.172 31.516 17.828 1 96.19 326 LEU A N 1
ATOM 2504 C CA . LEU A 1 326 ? 9.094 32.375 17.344 1 96.19 326 LEU A CA 1
ATOM 2505 C C . LEU A 1 326 ? 9.195 33.75 17.953 1 96.19 326 LEU A C 1
ATOM 2507 O O . LEU A 1 326 ? 8.336 34.625 17.734 1 96.19 326 LEU A O 1
ATOM 2511 N N . LYS A 1 327 ? 10.219 34.062 18.719 1 88 327 LYS A N 1
ATOM 2512 C CA . LYS A 1 327 ? 10.461 35.406 19.234 1 88 327 LYS A CA 1
ATOM 2513 C C . LYS A 1 327 ? 10.836 36.375 18.109 1 88 327 LYS A C 1
ATOM 2515 O O . LYS A 1 327 ? 11.461 35.969 17.125 1 88 327 LYS A O 1
ATOM 2520 N N . MET B 1 1 ? -73.688 19.594 -1.399 1 22.81 1 MET B N 1
ATOM 2521 C CA . MET B 1 1 ? -73.125 18.406 -2.006 1 22.81 1 MET B CA 1
ATOM 2522 C C . MET B 1 1 ? -71.625 18.266 -1.618 1 22.81 1 MET B C 1
ATOM 2524 O O . MET B 1 1 ? -71.25 17.297 -0.968 1 22.81 1 MET B O 1
ATOM 2528 N N . LYS B 1 2 ? -70.688 18.547 -2.568 1 25.83 2 LYS B N 1
ATOM 2529 C CA . LYS B 1 2 ? -69.562 17.688 -2.955 1 25.83 2 LYS B CA 1
ATOM 2530 C C . LYS B 1 2 ? -68.375 17.891 -2.033 1 25.83 2 LYS B C 1
ATOM 2532 O O . LYS B 1 2 ? -67.75 18.922 -2.09 1 25.83 2 LYS B O 1
ATOM 2537 N N . SER B 1 3 ? -68.375 17.422 -0.829 1 27.48 3 SER B N 1
ATOM 2538 C CA . SER B 1 3 ? -67.562 17.578 0.369 1 27.48 3 SER B CA 1
ATOM 2539 C C . SER B 1 3 ? -66.188 17 0.163 1 27.48 3 SER B C 1
ATOM 2541 O O . SER B 1 3 ? -65.375 16.922 1.108 1 27.48 3 SER B O 1
ATOM 2543 N N . LEU B 1 4 ? -65.875 16.484 -1.112 1 29.72 4 LEU B N 1
ATOM 2544 C CA . LEU B 1 4 ? -64.938 15.367 -1.02 1 29.72 4 LEU B CA 1
ATOM 2545 C C . LEU B 1 4 ? -63.531 15.844 -0.621 1 29.72 4 LEU B C 1
ATOM 2547 O O . LEU B 1 4 ? -62.906 16.578 -1.364 1 29.72 4 LEU B O 1
ATOM 2551 N N . ILE B 1 5 ? -63.281 16.141 0.625 1 29.28 5 ILE B N 1
ATOM 2552 C CA . ILE B 1 5 ? -62 16.547 1.194 1 29.28 5 ILE B CA 1
ATOM 2553 C C . ILE B 1 5 ? -60.969 15.461 0.985 1 29.28 5 ILE B C 1
ATOM 2555 O O . ILE B 1 5 ? -61.094 14.352 1.511 1 29.28 5 ILE B O 1
ATOM 2559 N N . ALA B 1 6 ? -60.312 15.336 -0.197 1 26.78 6 ALA B N 1
ATOM 2560 C CA . ALA B 1 6 ? -59.375 14.328 -0.656 1 26.78 6 ALA B CA 1
ATOM 2561 C C . ALA B 1 6 ? -58.125 14.328 0.211 1 26.78 6 ALA B C 1
ATOM 2563 O O . ALA B 1 6 ? -57.281 15.25 0.125 1 26.78 6 ALA B O 1
ATOM 2564 N N . LEU B 1 7 ? -58.188 14.188 1.553 1 27 7 LEU B N 1
ATOM 2565 C CA . LEU B 1 7 ? -56.969 14.25 2.346 1 27 7 LEU B CA 1
ATOM 2566 C C . LEU B 1 7 ? -55.969 13.18 1.903 1 27 7 LEU B C 1
ATOM 2568 O O . LEU B 1 7 ? -56.281 11.984 1.984 1 27 7 LEU B O 1
ATOM 2572 N N . ALA B 1 8 ? -55.062 13.406 0.896 1 26.84 8 ALA B N 1
ATOM 2573 C CA . ALA B 1 8 ? -54.031 12.539 0.319 1 26.84 8 ALA B CA 1
ATOM 2574 C C . ALA B 1 8 ? -53 12.148 1.364 1 26.84 8 ALA B C 1
ATOM 2576 O O . ALA B 1 8 ? -52.281 13.008 1.896 1 26.84 8 ALA B O 1
ATOM 2577 N N . THR B 1 9 ? -53.281 11.258 2.324 1 27.72 9 THR B N 1
ATOM 2578 C CA . THR B 1 9 ? -52.344 10.75 3.303 1 27.72 9 THR B CA 1
ATOM 2579 C C . THR B 1 9 ? -51.094 10.164 2.609 1 27.72 9 THR B C 1
ATOM 2581 O O . THR B 1 9 ? -51.219 9.258 1.786 1 27.72 9 THR B O 1
ATOM 2584 N N . LEU B 1 10 ? -50.031 10.953 2.328 1 25.84 10 LEU B N 1
ATOM 2585 C CA . LEU B 1 10 ? -48.781 10.531 1.736 1 25.84 10 LEU B CA 1
ATOM 2586 C C . LEU B 1 10 ? -48.125 9.453 2.588 1 25.84 10 LEU B C 1
ATOM 2588 O O . LEU B 1 10 ? -47.75 9.695 3.742 1 25.84 10 LEU B O 1
ATOM 2592 N N . ALA B 1 11 ? -48.469 8.188 2.518 1 29.56 11 ALA B N 1
ATOM 2593 C CA . ALA B 1 11 ? -47.812 7.055 3.176 1 29.56 11 ALA B CA 1
ATOM 2594 C C . ALA B 1 11 ? -46.375 6.914 2.729 1 29.56 11 ALA B C 1
ATOM 2596 O O . ALA B 1 11 ? -46.094 6.523 1.589 1 29.56 11 ALA B O 1
ATOM 2597 N N . LEU B 1 12 ? -45.438 7.875 2.957 1 27.81 12 LEU B N 1
ATOM 2598 C CA . LEU B 1 12 ? -44.094 7.504 2.486 1 27.81 12 LEU B CA 1
ATOM 2599 C C . LEU B 1 12 ? -43.625 6.219 3.156 1 27.81 12 LEU B C 1
ATOM 2601 O O . LEU B 1 12 ? -43.562 6.141 4.387 1 27.81 12 LEU B O 1
ATOM 2605 N N . VAL B 1 13 ? -43.531 5.098 2.475 1 30.66 13 VAL B N 1
ATOM 2606 C CA . VAL B 1 13 ? -43.094 3.721 2.682 1 30.66 13 VAL B CA 1
ATOM 2607 C C . VAL B 1 13 ? -41.594 3.674 2.883 1 30.66 13 VAL B C 1
ATOM 2609 O O . VAL B 1 13 ? -41 2.6 3.062 1 30.66 13 VAL B O 1
ATOM 2612 N N . SER B 1 14 ? -40.781 4.621 3.24 1 30.23 14 SER B N 1
ATOM 2613 C CA . SER B 1 14 ? -39.438 4.227 2.857 1 30.23 14 SER B CA 1
ATOM 2614 C C . SER B 1 14 ? -38.969 3.021 3.664 1 30.23 14 SER B C 1
ATOM 2616 O O . SER B 1 14 ? -38.969 3.055 4.898 1 30.23 14 SER B O 1
ATOM 2618 N N . THR B 1 15 ? -39.125 1.781 3.188 1 32.56 15 THR B N 1
ATOM 2619 C CA . THR B 1 15 ? -38.562 0.532 3.713 1 32.56 15 THR B CA 1
ATOM 2620 C C . THR B 1 15 ? -37.062 0.565 3.723 1 32.56 15 THR B C 1
ATOM 2622 O O . THR B 1 15 ? -36.406 0.74 2.678 1 32.56 15 THR B O 1
ATOM 2625 N N . THR B 1 16 ? -36.438 1.138 4.676 1 33.06 16 THR B N 1
ATOM 2626 C CA . THR B 1 16 ? -35 0.99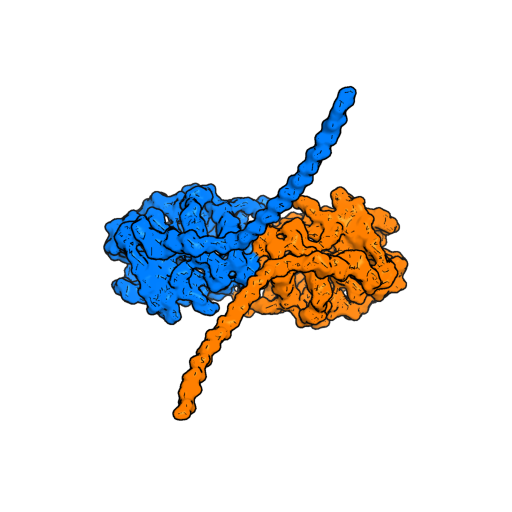4 4.863 1 33.06 16 THR B CA 1
ATOM 2627 C C . THR B 1 16 ? -34.594 -0.479 4.961 1 33.06 16 THR B C 1
ATOM 2629 O O . THR B 1 16 ? -35 -1.172 5.898 1 33.06 16 THR B O 1
ATOM 2632 N N . SER B 1 17 ? -34.469 -1.188 3.754 1 32.72 17 SER B N 1
ATOM 2633 C CA . SER B 1 17 ? -33.906 -2.547 3.77 1 32.72 17 SER B CA 1
ATOM 2634 C C . SER B 1 17 ? -32.562 -2.602 4.484 1 32.72 17 SER B C 1
ATOM 2636 O O . SER B 1 17 ? -31.672 -1.818 4.184 1 32.72 17 SER B O 1
ATOM 2638 N N . LEU B 1 18 ? -32.5 -3.02 5.637 1 33.5 18 LEU B N 1
ATOM 2639 C CA . LEU B 1 18 ? -31.344 -3.461 6.414 1 33.5 18 LEU B CA 1
ATOM 2640 C C . LEU B 1 18 ? -30.531 -4.477 5.629 1 33.5 18 LEU B C 1
ATOM 2642 O O . LEU B 1 18 ? -30.984 -5.594 5.375 1 33.5 18 LEU B O 1
ATOM 2646 N N . SER B 1 19 ? -29.703 -4.027 4.613 1 31.95 19 SER B N 1
ATOM 2647 C CA . SER B 1 19 ? -28.812 -4.961 3.945 1 31.95 19 SER B CA 1
ATOM 2648 C C . SER B 1 19 ? -27.969 -5.746 4.957 1 31.95 19 SER B C 1
ATOM 2650 O O . SER B 1 19 ? -27.25 -5.156 5.762 1 31.95 19 SER B O 1
ATOM 2652 N N . SER B 1 20 ? -28.438 -6.871 5.363 1 33.22 20 SER B N 1
ATOM 2653 C CA . SER B 1 20 ? -27.719 -7.895 6.125 1 33.22 20 SER B CA 1
ATOM 2654 C C . SER B 1 20 ? -26.312 -8.102 5.59 1 33.22 20 SER B C 1
ATOM 2656 O O . SER B 1 20 ? -26.094 -8.062 4.379 1 33.22 20 SER B O 1
ATOM 2658 N N . PRO B 1 21 ? -25.312 -7.945 6.449 1 36.72 21 PRO B N 1
ATOM 2659 C CA . PRO B 1 21 ? -23.953 -8.234 5.988 1 36.72 21 PRO B CA 1
ATOM 2660 C C . PRO B 1 21 ? -23.875 -9.492 5.133 1 36.72 21 PRO B C 1
ATOM 2662 O O . PRO B 1 21 ? -24.375 -10.547 5.531 1 36.72 21 PRO B O 1
ATOM 2665 N N . ALA B 1 22 ? -23.781 -9.367 3.867 1 37.38 22 ALA B N 1
ATOM 2666 C CA . ALA B 1 22 ? -23.812 -10.461 2.902 1 37.38 22 ALA B CA 1
ATOM 2667 C C . ALA B 1 22 ? -22.844 -11.57 3.297 1 37.38 22 ALA B C 1
ATOM 2669 O O . ALA B 1 22 ? -21.656 -11.523 2.945 1 37.38 22 ALA B O 1
ATOM 2670 N N . GLN B 1 23 ? -22.859 -12.148 4.484 1 37.69 23 GLN B N 1
ATOM 2671 C CA . GLN B 1 23 ? -22.219 -13.453 4.543 1 37.69 23 GLN B CA 1
ATOM 2672 C C . GLN B 1 23 ? -22.562 -14.289 3.312 1 37.69 23 GLN B C 1
ATOM 2674 O O . GLN B 1 23 ? -23.734 -14.555 3.043 1 37.69 23 GLN B O 1
ATOM 2679 N N . ALA B 1 24 ? -21.719 -14.461 2.4 1 46.34 24 ALA B N 1
ATOM 2680 C CA . ALA B 1 24 ? -22.094 -15.375 1.325 1 46.34 24 ALA B CA 1
ATOM 2681 C C . ALA B 1 24 ? -22.828 -16.594 1.872 1 46.34 24 ALA B C 1
ATOM 2683 O O . ALA B 1 24 ? -22.359 -17.25 2.799 1 46.34 24 ALA B O 1
ATOM 2684 N N . ALA B 1 25 ? -23.938 -16.734 1.458 1 47.41 25 ALA B N 1
ATOM 2685 C CA . ALA B 1 25 ? -24.859 -17.781 1.915 1 47.41 25 ALA B CA 1
ATOM 2686 C C . ALA B 1 25 ? -24.203 -19.156 1.837 1 47.41 25 ALA B C 1
ATOM 2688 O O . ALA B 1 25 ? -23.5 -19.469 0.872 1 47.41 25 ALA B O 1
ATOM 2689 N N . PRO B 1 26 ? -24.172 -19.938 2.906 1 47.47 26 PRO B N 1
ATOM 2690 C CA . PRO B 1 26 ? -23.609 -21.297 2.877 1 47.47 26 PRO B CA 1
ATOM 2691 C C . PRO B 1 26 ? -23.828 -21.984 1.535 1 47.47 26 PRO B C 1
ATOM 2693 O O . PRO B 1 26 ? -22.969 -22.781 1.104 1 47.47 26 PRO B O 1
ATOM 2696 N N . LYS B 1 27 ? -24.844 -21.672 0.958 1 47.78 27 LYS B N 1
ATOM 2697 C CA . LYS B 1 27 ? -25.188 -22.312 -0.306 1 47.78 27 LYS B CA 1
ATOM 2698 C C . LYS B 1 27 ? -24.25 -21.859 -1.425 1 47.78 27 LYS B C 1
ATOM 2700 O O . LYS B 1 27 ? -23.875 -22.672 -2.281 1 47.78 27 LYS B O 1
ATOM 2705 N N . GLN B 1 28 ? -23.734 -20.672 -1.562 1 61.53 28 GLN B N 1
ATOM 2706 C CA . GLN B 1 28 ? -22.859 -20.141 -2.602 1 61.53 28 GLN B CA 1
ATOM 2707 C C . GLN B 1 28 ? -21.469 -20.734 -2.5 1 61.53 28 GLN B C 1
ATOM 2709 O O . GLN B 1 28 ? -20.828 -21.016 -3.52 1 61.53 28 GLN B O 1
ATOM 2714 N N . THR B 1 29 ? -21.188 -21.172 -1.331 1 74.31 29 THR B N 1
ATOM 2715 C CA . THR B 1 29 ? -19.875 -21.797 -1.13 1 74.31 29 THR B CA 1
ATOM 2716 C C . THR B 1 29 ? -19.891 -23.25 -1.602 1 74.31 29 THR B C 1
ATOM 2718 O O . THR B 1 29 ? -18.875 -23.734 -2.119 1 74.31 29 THR B O 1
ATOM 2721 N N . ALA B 1 30 ? -21 -23.781 -1.647 1 84.5 30 ALA B N 1
ATOM 2722 C CA . ALA B 1 30 ? -21.062 -25.172 -2.07 1 84.5 30 ALA B CA 1
ATOM 2723 C C . ALA B 1 30 ? -20.906 -25.297 -3.584 1 84.5 30 ALA B C 1
ATOM 2725 O O . ALA B 1 30 ? -20.266 -26.219 -4.074 1 84.5 30 ALA B O 1
ATOM 2726 N N . ALA B 1 31 ? -21.406 -24.359 -4.285 1 90.69 31 ALA B N 1
ATOM 2727 C CA . ALA B 1 31 ? -21.391 -24.391 -5.746 1 90.69 31 ALA B CA 1
ATOM 2728 C C . ALA B 1 31 ? -19.984 -24.141 -6.285 1 90.69 31 ALA B C 1
ATOM 2730 O O . ALA B 1 31 ? -19.672 -24.469 -7.434 1 90.69 31 ALA B O 1
ATOM 2731 N N . VAL B 1 32 ? -19.141 -23.656 -5.43 1 95.81 32 VAL B N 1
ATOM 2732 C CA . VAL B 1 32 ? -17.797 -23.328 -5.918 1 95.81 32 VAL B CA 1
ATOM 2733 C C . VAL B 1 32 ? -16.766 -24.125 -5.141 1 95.81 32 VAL B C 1
ATOM 2735 O O . VAL B 1 32 ? -15.586 -23.766 -5.105 1 95.81 32 VAL B O 1
ATOM 2738 N N . SER B 1 33 ? -17.281 -25.203 -4.504 1 96.81 33 SER B N 1
ATOM 2739 C CA . SER B 1 33 ? -16.359 -26.125 -3.838 1 96.81 33 SER B CA 1
ATOM 2740 C C . SER B 1 33 ? -15.469 -26.844 -4.848 1 96.81 33 SER B C 1
ATOM 2742 O O . SER B 1 33 ? -15.828 -26.953 -6.023 1 96.81 33 SER B O 1
ATOM 2744 N N . ASP B 1 34 ? -14.391 -27.359 -4.371 1 98 34 ASP B N 1
ATOM 2745 C CA . ASP B 1 34 ? -13.508 -28.141 -5.242 1 98 34 ASP B CA 1
ATOM 2746 C C . ASP B 1 34 ? -14.242 -29.312 -5.875 1 98 34 ASP B C 1
ATOM 2748 O O . ASP B 1 34 ? -14.086 -29.578 -7.066 1 98 34 ASP B O 1
ATOM 2752 N N . ALA B 1 35 ? -15.023 -29.984 -5.047 1 97.44 35 ALA B N 1
ATOM 2753 C CA . ALA B 1 35 ? -15.789 -31.125 -5.547 1 97.44 35 ALA B CA 1
ATOM 2754 C C . ALA B 1 35 ? -16.734 -30.703 -6.668 1 97.44 35 ALA B C 1
ATOM 2756 O O . ALA B 1 35 ? -16.828 -31.391 -7.691 1 97.44 35 ALA B O 1
ATOM 2757 N N . ALA B 1 36 ? -17.422 -29.594 -6.453 1 97.81 36 ALA B N 1
ATOM 2758 C CA . ALA B 1 36 ? -18.359 -29.109 -7.457 1 97.81 36 ALA B CA 1
ATOM 2759 C C . ALA B 1 36 ? -17.641 -28.672 -8.727 1 97.81 36 ALA B C 1
ATOM 2761 O O . ALA B 1 36 ? -18.094 -28.938 -9.836 1 97.81 36 ALA B O 1
ATOM 2762 N N . LEU B 1 37 ? -16.516 -28.031 -8.562 1 98.56 37 LEU B N 1
ATOM 2763 C CA . LEU B 1 37 ? -15.766 -27.516 -9.703 1 98.56 37 LEU B CA 1
ATOM 2764 C C . LEU B 1 37 ? -15.18 -28.656 -10.531 1 98.56 37 LEU B C 1
ATOM 2766 O O . LEU B 1 37 ? -15.266 -28.641 -11.758 1 98.56 37 LEU B O 1
ATOM 2770 N N . VAL B 1 38 ? -14.648 -29.656 -9.906 1 98.38 38 VAL B N 1
ATOM 2771 C CA . VAL B 1 38 ? -14 -30.766 -10.602 1 98.38 38 VAL B CA 1
ATOM 2772 C C . VAL B 1 38 ? -15.031 -31.547 -11.398 1 98.38 38 VAL B C 1
ATOM 2774 O O . VAL B 1 38 ? -14.727 -32.062 -12.469 1 98.38 38 VAL B O 1
ATOM 2777 N N . ARG B 1 39 ? -16.266 -31.578 -10.93 1 97.75 39 ARG B N 1
ATOM 2778 C CA . ARG B 1 39 ? -17.328 -32.25 -11.641 1 97.75 39 ARG B CA 1
ATOM 2779 C C . ARG B 1 39 ? -17.547 -31.641 -13.016 1 97.75 39 ARG B C 1
ATOM 2781 O O . ARG B 1 39 ? -18.031 -32.312 -13.938 1 97.75 39 ARG B O 1
ATOM 2788 N N . THR B 1 40 ? -17.156 -30.391 -13.117 1 97.94 40 THR B N 1
ATOM 2789 C CA . THR B 1 40 ? -17.344 -29.703 -14.391 1 97.94 40 THR B CA 1
ATOM 2790 C C . THR B 1 40 ? -16.156 -29.953 -15.312 1 97.94 40 THR B C 1
ATOM 2792 O O . THR B 1 40 ? -16.125 -29.453 -16.438 1 97.94 40 THR B O 1
ATOM 2795 N N . LEU B 1 41 ? -15.164 -30.703 -14.875 1 98.44 41 LEU B N 1
ATOM 2796 C CA . LEU B 1 41 ? -13.977 -31.031 -15.656 1 98.44 41 LEU B CA 1
ATOM 2797 C C . LEU B 1 41 ? -13.812 -32.562 -15.773 1 98.44 41 LEU B C 1
ATOM 2799 O O . LEU B 1 41 ? -12.945 -33.125 -15.117 1 98.44 41 LEU B O 1
ATOM 2803 N N . PRO B 1 42 ? -14.547 -33.125 -16.719 1 97.75 42 PRO B N 1
ATOM 2804 C CA . PRO B 1 42 ? -14.445 -34.562 -16.859 1 97.75 42 PRO B CA 1
ATOM 2805 C C . PRO B 1 42 ? -13 -35.062 -17.016 1 97.75 42 PRO B C 1
ATOM 2807 O O . PRO B 1 42 ? -12.234 -34.469 -17.781 1 97.75 42 PRO B O 1
ATOM 2810 N N . GLY B 1 43 ? -12.641 -36.094 -16.25 1 98.25 43 GLY B N 1
ATOM 2811 C CA . GLY B 1 43 ? -11.312 -36.688 -16.328 1 98.25 43 GLY B CA 1
ATOM 2812 C C . GLY B 1 43 ? -10.367 -36.156 -15.258 1 98.25 43 GLY B C 1
ATOM 2813 O O . GLY B 1 43 ? -9.25 -36.656 -15.117 1 98.25 43 GLY B O 1
ATOM 2814 N N . PHE B 1 44 ? -10.828 -35.219 -14.555 1 98.81 44 PHE B N 1
ATOM 2815 C CA . PHE B 1 44 ? -10.008 -34.688 -13.469 1 98.81 44 PHE B CA 1
ATOM 2816 C C . PHE B 1 44 ? -10.562 -35.125 -12.117 1 98.81 44 PHE B C 1
ATOM 2818 O O . PHE B 1 44 ? -11.766 -35.344 -11.977 1 98.81 44 PHE B O 1
ATOM 2825 N N . THR B 1 45 ? -9.695 -35.219 -11.125 1 98.75 45 THR B N 1
ATOM 2826 C CA . THR B 1 45 ? -10.07 -35.562 -9.766 1 98.75 45 THR B CA 1
ATOM 2827 C C . THR B 1 45 ? -9.297 -34.719 -8.75 1 98.75 45 THR B C 1
ATOM 2829 O O . THR B 1 45 ? -8.203 -34.25 -9.039 1 98.75 45 THR B O 1
ATOM 2832 N N . ASN B 1 46 ? -9.883 -34.594 -7.598 1 98.62 46 ASN B N 1
ATOM 2833 C CA . ASN B 1 46 ? -9.195 -33.938 -6.488 1 98.62 46 ASN B CA 1
ATOM 2834 C C . ASN B 1 46 ? -8.141 -34.875 -5.875 1 98.62 46 ASN B C 1
ATOM 2836 O O . ASN B 1 46 ? -8.32 -36.094 -5.828 1 98.62 46 ASN B O 1
ATOM 2840 N N . GLY B 1 47 ? -7.086 -34.219 -5.441 1 98.75 47 GLY B N 1
ATOM 2841 C CA . GLY B 1 47 ? -6.066 -34.875 -4.656 1 98.75 47 GLY B CA 1
ATOM 2842 C C . GLY B 1 47 ? -5.508 -34.031 -3.537 1 98.75 47 GLY B C 1
ATOM 2843 O O . GLY B 1 47 ? -5.676 -32.812 -3.539 1 98.75 47 GLY B O 1
ATOM 2844 N N . GLU B 1 48 ? -4.941 -34.75 -2.555 1 98.62 48 GLU B N 1
ATOM 2845 C CA . GLU B 1 48 ? -4.215 -34.094 -1.468 1 98.62 48 GLU B CA 1
ATOM 2846 C C . GLU B 1 48 ? -2.904 -34.812 -1.172 1 98.62 48 GLU B C 1
ATOM 2848 O O . GLU B 1 48 ? -2.811 -36.031 -1.336 1 98.62 48 GLU B O 1
ATOM 2853 N N . ALA B 1 49 ? -1.954 -34.094 -0.792 1 98.75 49 ALA B N 1
ATOM 2854 C CA . ALA B 1 49 ? -0.666 -34.656 -0.383 1 98.75 49 ALA B CA 1
ATOM 2855 C C . ALA B 1 49 ? -0.052 -33.844 0.751 1 98.75 49 ALA B C 1
ATOM 2857 O O . ALA B 1 49 ? -0.115 -32.625 0.742 1 98.75 49 ALA B O 1
ATOM 2858 N N . THR B 1 50 ? 0.493 -34.531 1.748 1 98.62 50 THR B N 1
ATOM 2859 C CA . THR B 1 50 ? 1.276 -33.875 2.777 1 98.62 50 THR B CA 1
ATOM 2860 C C . THR B 1 50 ? 2.754 -33.844 2.398 1 98.62 50 THR B C 1
ATOM 2862 O O . THR B 1 50 ? 3.385 -34.875 2.258 1 98.62 50 THR B O 1
ATOM 2865 N N . VAL B 1 51 ? 3.227 -32.75 2.184 1 98.38 51 VAL B N 1
ATOM 2866 C CA . VAL B 1 51 ? 4.602 -32.531 1.735 1 98.38 51 VAL B CA 1
ATOM 2867 C C . VAL B 1 51 ? 5.25 -31.422 2.543 1 98.38 51 VAL B C 1
ATOM 2869 O O . VAL B 1 51 ? 4.613 -30.406 2.824 1 98.38 51 VAL B O 1
ATOM 2872 N N . ASN B 1 52 ? 6.469 -31.609 2.996 1 95.94 52 ASN B N 1
ATOM 2873 C CA . ASN B 1 52 ? 7.199 -30.562 3.717 1 95.94 52 ASN B CA 1
ATOM 2874 C C . ASN B 1 52 ? 6.387 -30.016 4.887 1 95.94 52 ASN B C 1
ATOM 2876 O O . ASN B 1 52 ? 6.348 -28.812 5.105 1 95.94 52 ASN B O 1
ATOM 2880 N N . GLY B 1 53 ? 5.598 -30.797 5.465 1 97.31 53 GLY B N 1
ATOM 2881 C CA . GLY B 1 53 ? 4.859 -30.484 6.676 1 97.31 53 GLY B CA 1
ATOM 2882 C C . GLY B 1 53 ? 3.549 -29.766 6.406 1 97.31 53 GLY B C 1
ATOM 2883 O O . GLY B 1 53 ? 2.893 -29.297 7.336 1 97.31 53 GLY B O 1
ATOM 2884 N N . VAL B 1 54 ? 3.135 -29.672 5.09 1 98.31 54 VAL B N 1
ATOM 2885 C CA . VAL B 1 54 ? 1.906 -28.953 4.742 1 98.31 54 VAL B CA 1
ATOM 2886 C C . VAL B 1 54 ? 1.062 -29.828 3.809 1 98.31 54 VAL B C 1
ATOM 2888 O O . VAL B 1 54 ? 1.595 -30.5 2.93 1 98.31 54 VAL B O 1
ATOM 2891 N N . ARG B 1 55 ? -0.23 -29.797 4.004 1 98.81 55 ARG B N 1
ATOM 2892 C CA . ARG B 1 55 ? -1.135 -30.484 3.084 1 98.81 55 ARG B CA 1
ATOM 2893 C C . ARG B 1 55 ? -1.462 -29.609 1.884 1 98.81 55 ARG B C 1
ATOM 2895 O O . ARG B 1 55 ? -1.954 -28.484 2.043 1 98.81 55 ARG B O 1
ATOM 2902 N N . LEU B 1 56 ? -1.196 -30.109 0.692 1 98.88 56 LEU B N 1
ATOM 2903 C CA . LEU B 1 56 ? -1.534 -29.406 -0.543 1 98.88 56 LEU B CA 1
ATOM 2904 C C . LEU B 1 56 ? -2.719 -30.062 -1.235 1 98.88 56 LEU B C 1
ATOM 2906 O O . LEU B 1 56 ? -2.809 -31.297 -1.281 1 98.88 56 LEU B O 1
ATOM 2910 N N . HIS B 1 57 ? -3.6 -29.266 -1.704 1 98.94 57 HIS B N 1
ATOM 2911 C CA . HIS B 1 57 ? -4.656 -29.703 -2.611 1 98.94 57 HIS B CA 1
ATOM 2912 C C . HIS B 1 57 ? -4.23 -29.547 -4.066 1 98.94 57 HIS B C 1
ATOM 2914 O O . HIS B 1 57 ? -3.559 -28.578 -4.418 1 98.94 57 HIS B O 1
ATOM 2920 N N . TYR B 1 58 ? -4.578 -30.484 -4.867 1 98.94 58 TYR B N 1
ATOM 2921 C CA . TYR B 1 58 ? -4.355 -30.391 -6.305 1 98.94 58 TYR B CA 1
ATOM 2922 C C . TYR B 1 58 ? -5.457 -31.094 -7.082 1 98.94 58 TYR B C 1
ATOM 2924 O O . TYR B 1 58 ? -6.215 -31.891 -6.512 1 98.94 58 TYR B O 1
ATOM 2932 N N . VAL B 1 59 ? -5.613 -30.688 -8.289 1 98.94 59 VAL B N 1
ATOM 2933 C CA . VAL B 1 59 ? -6.512 -31.344 -9.234 1 98.94 59 VAL B CA 1
ATOM 2934 C C . VAL B 1 59 ? -5.707 -31.953 -10.375 1 98.94 59 VAL B C 1
ATOM 2936 O O . VAL B 1 59 ? -4.82 -31.312 -10.938 1 98.94 59 VAL B O 1
ATOM 2939 N N . VAL B 1 60 ? -6.043 -33.219 -10.672 1 98.88 60 VAL B N 1
ATOM 2940 C CA . VAL B 1 60 ? -5.168 -33.938 -11.586 1 98.88 60 VAL B CA 1
ATOM 2941 C C . VAL B 1 60 ? -6.008 -34.688 -12.617 1 98.88 60 VAL B C 1
ATOM 2943 O O . VAL B 1 60 ? -7.098 -35.188 -12.297 1 98.88 60 VAL B O 1
ATOM 2946 N N . GLY B 1 61 ? -5.484 -34.719 -13.859 1 98.75 61 GLY B N 1
ATOM 2947 C CA . GLY B 1 61 ? -6.113 -35.438 -14.945 1 98.75 61 GLY B CA 1
ATOM 2948 C C . GLY B 1 61 ? -5.203 -35.625 -16.141 1 98.75 61 GLY B C 1
ATOM 2949 O O . GLY B 1 61 ? -4.152 -35 -16.234 1 98.75 61 GLY B O 1
ATOM 2950 N N . GLY B 1 62 ? -5.637 -36.562 -17.016 1 98.31 62 GLY B N 1
ATOM 2951 C CA . GLY B 1 62 ? -4.883 -36.812 -18.219 1 98.31 62 GLY B CA 1
ATOM 2952 C C . GLY B 1 62 ? -3.789 -37.844 -18.031 1 98.31 62 GLY B C 1
ATOM 2953 O O . GLY B 1 62 ? -3.664 -38.438 -16.969 1 98.31 62 GLY B O 1
ATOM 2954 N N . LYS B 1 63 ? -3.211 -38.219 -19.188 1 96.19 63 LYS B N 1
ATOM 2955 C CA . LYS B 1 63 ? -2.1 -39.188 -19.234 1 96.19 63 LYS B CA 1
ATOM 2956 C C . LYS B 1 63 ? -0.973 -38.656 -20.125 1 96.19 63 LYS B C 1
ATOM 2958 O O . LYS B 1 63 ? -1.22 -37.938 -21.094 1 96.19 63 LYS B O 1
ATOM 2963 N N . GLY B 1 64 ? 0.219 -39 -19.734 1 96.12 64 GLY B N 1
ATOM 2964 C CA . GLY B 1 64 ? 1.383 -38.562 -20.484 1 96.12 64 GLY B CA 1
ATOM 2965 C C . GLY B 1 64 ? 2.396 -37.812 -19.625 1 96.12 64 GLY B C 1
ATOM 2966 O O . GLY B 1 64 ? 2.508 -38.094 -18.422 1 96.12 64 GLY B O 1
ATOM 2967 N N . SER B 1 65 ? 3.186 -37.031 -20.281 1 97.19 65 SER B N 1
ATOM 2968 C CA . SER B 1 65 ? 4.211 -36.281 -19.547 1 97.19 65 SER B CA 1
ATOM 2969 C C . SER B 1 65 ? 3.59 -35.312 -18.547 1 97.19 65 SER B C 1
ATOM 2971 O O . SER B 1 65 ? 2.592 -34.656 -18.844 1 97.19 65 SER B O 1
ATOM 2973 N N . PRO B 1 66 ? 4.133 -35.219 -17.359 1 98.69 66 PRO B N 1
ATOM 2974 C CA . PRO B 1 66 ? 3.531 -34.375 -16.297 1 98.69 66 PRO B CA 1
ATOM 2975 C C . PRO B 1 66 ? 3.734 -32.875 -16.531 1 98.69 66 PRO B C 1
ATOM 2977 O O . PRO B 1 66 ? 4.844 -32.438 -16.828 1 98.69 66 PRO B O 1
ATOM 2980 N N . VAL B 1 67 ? 2.689 -32.156 -16.453 1 98.88 67 VAL B N 1
ATOM 2981 C CA . VAL B 1 67 ? 2.674 -30.703 -16.469 1 98.88 67 VAL B CA 1
ATOM 2982 C C . VAL B 1 67 ? 2.061 -30.172 -15.18 1 98.88 67 VAL B C 1
ATOM 2984 O O . VAL B 1 67 ? 0.896 -30.438 -14.875 1 98.88 67 VAL B O 1
ATOM 2987 N N . VAL B 1 68 ? 2.85 -29.438 -14.422 1 98.94 68 VAL B N 1
ATOM 2988 C CA . VAL B 1 68 ? 2.383 -28.844 -13.172 1 98.94 68 VAL B CA 1
ATOM 2989 C C . VAL B 1 68 ? 1.991 -27.391 -13.398 1 98.94 68 VAL B C 1
ATOM 2991 O O . VAL B 1 68 ? 2.785 -26.594 -13.922 1 98.94 68 VAL B O 1
ATOM 2994 N N . LEU B 1 69 ? 0.75 -27.047 -13.031 1 99 69 LEU B N 1
ATOM 2995 C CA . LEU B 1 69 ? 0.218 -25.688 -13.141 1 99 69 LEU B CA 1
ATOM 2996 C C . LEU B 1 69 ? 0.167 -25.016 -11.773 1 99 69 LEU B C 1
ATOM 2998 O O . LEU B 1 69 ? -0.45 -25.531 -10.844 1 99 69 LEU B O 1
ATOM 3002 N N . LEU B 1 70 ? 0.855 -23.891 -11.695 1 99 70 LEU B N 1
ATOM 3003 C CA . LEU B 1 70 ? 0.94 -23.156 -10.438 1 99 70 LEU B CA 1
ATOM 3004 C C . LEU B 1 70 ? 0.281 -21.797 -10.562 1 99 70 LEU B C 1
ATOM 3006 O O . LEU B 1 70 ? 0.832 -20.891 -11.203 1 99 70 LEU B O 1
ATOM 3010 N N . PRO B 1 71 ? -0.862 -21.609 -9.914 1 98.81 71 PRO B N 1
ATOM 3011 C CA . PRO B 1 71 ? -1.637 -20.375 -10.047 1 98.81 71 PRO B CA 1
ATOM 3012 C C . PRO B 1 71 ? -1.085 -19.234 -9.188 1 98.81 71 PRO B C 1
ATOM 3014 O O . PRO B 1 71 ? -0.148 -19.438 -8.414 1 98.81 71 PRO B O 1
ATOM 3017 N N . GLY B 1 72 ? -1.654 -18.078 -9.391 1 98.31 72 GLY B N 1
ATOM 3018 C CA . GLY B 1 72 ? -1.249 -16.906 -8.633 1 98.31 72 GLY B CA 1
ATOM 3019 C C . GLY B 1 72 ? -2.379 -16.312 -7.816 1 98.31 72 GLY B C 1
ATOM 3020 O O . GLY B 1 72 ? -3.439 -16.922 -7.668 1 98.31 72 GLY B O 1
ATOM 3021 N N . TRP B 1 73 ? -2.113 -15.258 -7.215 1 97.94 73 TRP B N 1
ATOM 3022 C CA . TRP B 1 73 ? -3.074 -14.5 -6.418 1 97.94 73 TRP B CA 1
ATOM 3023 C C . TRP B 1 73 ? -3.834 -13.5 -7.281 1 97.94 73 TRP B C 1
ATOM 3025 O O . TRP B 1 73 ? -3.256 -12.883 -8.18 1 97.94 73 TRP B O 1
ATOM 3035 N N . PRO B 1 74 ? -5.113 -13.336 -7.039 1 97.69 74 PRO B N 1
ATOM 3036 C CA . PRO B 1 74 ? -5.961 -13.961 -6.023 1 97.69 74 PRO B CA 1
ATOM 3037 C C . PRO B 1 74 ? -6.805 -15.109 -6.578 1 97.69 74 PRO B C 1
ATOM 3039 O O . PRO B 1 74 ? -8.016 -15.148 -6.359 1 97.69 74 PRO B O 1
ATOM 3042 N N . GLN B 1 75 ? -6.133 -15.969 -7.203 1 98.62 75 GLN B N 1
ATOM 3043 C CA . GLN B 1 75 ? -6.82 -17.094 -7.824 1 98.62 75 GLN B CA 1
ATOM 3044 C C . GLN B 1 75 ? -6.555 -18.391 -7.059 1 98.62 75 GLN B C 1
ATOM 3046 O O . GLN B 1 75 ? -6.246 -18.359 -5.863 1 98.62 75 GLN B O 1
ATOM 3051 N N . THR B 1 76 ? -6.941 -19.562 -7.582 1 98.75 76 THR B N 1
ATOM 3052 C CA . THR B 1 76 ? -6.715 -20.938 -7.129 1 98.75 76 THR B CA 1
ATOM 3053 C C . THR B 1 76 ? -6.379 -21.844 -8.305 1 98.75 76 THR B C 1
ATOM 3055 O O . THR B 1 76 ? -6.211 -21.375 -9.43 1 98.75 76 THR B O 1
ATOM 3058 N N . TRP B 1 77 ? -6.293 -23.125 -8.016 1 98.88 77 TRP B N 1
ATOM 3059 C CA . TRP B 1 77 ? -6.07 -24.094 -9.094 1 98.88 77 TRP B CA 1
ATOM 3060 C C . TRP B 1 77 ? -7.02 -23.828 -10.258 1 98.88 77 TRP B C 1
ATOM 3062 O O . TRP B 1 77 ? -6.688 -24.109 -11.406 1 98.88 77 TRP B O 1
ATOM 3072 N N . TRP B 1 78 ? -8.086 -23.281 -10 1 98.88 78 TRP B N 1
ATOM 3073 C CA . TRP B 1 78 ? -9.188 -23.062 -10.93 1 98.88 78 TRP B CA 1
ATOM 3074 C C . TRP B 1 78 ? -8.781 -22.062 -12.023 1 98.88 78 TRP B C 1
ATOM 3076 O O . TRP B 1 78 ? -9.406 -22.016 -13.086 1 98.88 78 TRP B O 1
ATOM 3086 N N . ALA B 1 79 ? -7.719 -21.359 -11.82 1 98.88 79 ALA B N 1
ATOM 3087 C CA . ALA B 1 79 ? -7.266 -20.344 -12.758 1 98.88 79 ALA B CA 1
ATOM 3088 C C . ALA B 1 79 ? -6.949 -20.938 -14.125 1 98.88 79 ALA B C 1
ATOM 3090 O O . ALA B 1 79 ? -6.93 -20.234 -15.133 1 98.88 79 ALA B O 1
ATOM 3091 N N . PHE B 1 80 ? -6.742 -22.234 -14.156 1 98.94 80 PHE B N 1
ATOM 3092 C CA . PHE B 1 80 ? -6.301 -22.891 -15.383 1 98.94 80 PHE B CA 1
ATOM 3093 C C . PHE B 1 80 ? -7.426 -23.719 -15.984 1 98.94 80 PHE B C 1
ATOM 3095 O O . PHE B 1 80 ? -7.211 -24.453 -16.953 1 98.94 80 PHE B O 1
ATOM 3102 N N . HIS B 1 81 ? -8.648 -23.594 -15.531 1 98.88 81 HIS B N 1
ATOM 3103 C CA . HIS B 1 81 ? -9.734 -24.5 -15.859 1 98.88 81 HIS B CA 1
ATOM 3104 C C . HIS B 1 81 ? -10.039 -24.484 -17.359 1 98.88 81 HIS B C 1
ATOM 3106 O O . HIS B 1 81 ? -10.5 -25.484 -17.922 1 98.88 81 HIS B O 1
ATOM 3112 N N . LYS B 1 82 ? -9.727 -23.359 -18.031 1 98.81 82 LYS B N 1
ATOM 3113 C CA . LYS B 1 82 ? -10.062 -23.25 -19.453 1 98.81 82 LYS B CA 1
ATOM 3114 C C . LYS B 1 82 ? -9.062 -24.016 -20.312 1 98.81 82 LYS B C 1
ATOM 3116 O O . LYS B 1 82 ? -9.367 -24.375 -21.453 1 98.81 82 LYS B O 1
ATOM 3121 N N . ILE B 1 83 ? -7.883 -24.297 -19.766 1 98.81 83 ILE B N 1
ATOM 3122 C CA . ILE B 1 83 ? -6.867 -24.891 -20.609 1 98.81 83 ILE B CA 1
ATOM 3123 C C . ILE B 1 83 ? -6.59 -26.328 -20.156 1 98.81 83 ILE B C 1
ATOM 3125 O O . ILE B 1 83 ? -6.012 -27.125 -20.906 1 98.81 83 ILE B O 1
ATOM 3129 N N . MET B 1 84 ? -7.016 -26.703 -19 1 98.81 84 MET B N 1
ATOM 3130 C CA . MET B 1 84 ? -6.715 -28 -18.406 1 98.81 84 MET B CA 1
ATOM 3131 C C . MET B 1 84 ? -7.234 -29.141 -19.281 1 98.81 84 MET B C 1
ATOM 3133 O O . MET B 1 84 ? -6.5 -30.078 -19.578 1 98.81 84 MET B O 1
ATOM 3137 N N . PRO B 1 85 ? -8.484 -29.078 -19.812 1 98.69 85 PRO B N 1
ATOM 3138 C CA . PRO B 1 85 ? -9 -30.203 -20.594 1 98.69 85 PRO B CA 1
ATOM 3139 C C . PRO B 1 85 ? -8.188 -30.438 -21.875 1 98.69 85 PRO B C 1
ATOM 3141 O O . PRO B 1 85 ? -7.891 -31.578 -22.219 1 98.69 85 PRO B O 1
ATOM 3144 N N . ALA B 1 86 ? -7.809 -29.375 -22.516 1 98.38 86 ALA B N 1
ATOM 3145 C CA . ALA B 1 86 ? -7.039 -29.516 -23.75 1 98.38 86 ALA B CA 1
ATOM 3146 C C . ALA B 1 86 ? -5.641 -30.062 -23.469 1 98.38 86 ALA B C 1
ATOM 3148 O O . ALA B 1 86 ? -5.141 -30.922 -24.203 1 98.38 86 ALA B O 1
ATOM 3149 N N . LEU B 1 87 ? -4.996 -29.641 -22.406 1 98.38 87 LEU B N 1
ATOM 3150 C CA . LEU B 1 87 ? -3.668 -30.125 -22.047 1 98.38 87 LEU B CA 1
ATOM 3151 C C . LEU B 1 87 ? -3.709 -31.594 -21.656 1 98.38 87 LEU B C 1
ATOM 3153 O O . LEU B 1 87 ? -2.756 -32.344 -21.922 1 98.38 87 LEU B O 1
ATOM 3157 N N . ALA B 1 88 ? -4.797 -31.984 -21.125 1 98.19 88 ALA B N 1
ATOM 3158 C CA . ALA B 1 88 ? -4.926 -33.344 -20.562 1 98.19 88 ALA B CA 1
ATOM 3159 C C . ALA B 1 88 ? -5.023 -34.375 -21.672 1 98.19 88 ALA B C 1
ATOM 3161 O O . ALA B 1 88 ? -4.902 -35.562 -21.406 1 98.19 88 ALA B O 1
ATOM 3162 N N . ARG B 1 89 ? -5.195 -33.938 -22.859 1 97.44 89 ARG B N 1
ATOM 3163 C CA . ARG B 1 89 ? -5.238 -34.875 -23.969 1 97.44 89 ARG B CA 1
ATOM 3164 C C . ARG B 1 89 ? -3.881 -35.531 -24.188 1 97.44 89 ARG B C 1
ATOM 3166 O O . ARG B 1 89 ? -3.809 -36.688 -24.625 1 97.44 89 ARG B O 1
ATOM 3173 N N . ASP B 1 90 ? -2.84 -34.812 -23.812 1 96.69 90 ASP B N 1
ATOM 3174 C CA . ASP B 1 90 ? -1.513 -35.312 -24.141 1 96.69 90 ASP B CA 1
ATOM 3175 C C . ASP B 1 90 ? -0.597 -35.312 -22.922 1 96.69 90 ASP B C 1
ATOM 3177 O O . ASP B 1 90 ? 0.557 -35.75 -23 1 96.69 90 ASP B O 1
ATOM 3181 N N . HIS B 1 91 ? -1.102 -34.844 -21.781 1 98.38 91 HIS B N 1
ATOM 3182 C CA . HIS B 1 91 ? -0.266 -34.688 -20.609 1 98.38 91 HIS B CA 1
ATOM 3183 C C . HIS B 1 91 ? -1.006 -35.125 -19.344 1 98.38 91 HIS B C 1
ATOM 3185 O O . HIS B 1 91 ? -2.238 -35.156 -19.328 1 98.38 91 HIS B O 1
ATOM 3191 N N . ARG B 1 92 ? -0.25 -35.531 -18.375 1 98.56 92 ARG B N 1
ATOM 3192 C CA . ARG B 1 92 ? -0.751 -35.594 -17.016 1 98.56 92 ARG B CA 1
ATOM 3193 C C . ARG B 1 92 ? -0.709 -34.188 -16.359 1 98.56 92 ARG B C 1
ATOM 3195 O O . ARG B 1 92 ? 0.359 -33.719 -15.969 1 98.56 92 ARG B O 1
ATOM 3202 N N . VAL B 1 93 ? -1.885 -33.594 -16.234 1 98.88 93 VAL B N 1
ATOM 3203 C CA . VAL B 1 93 ? -1.978 -32.219 -15.773 1 98.88 93 VAL B CA 1
ATOM 3204 C C . VAL B 1 93 ? -2.246 -32.188 -14.273 1 98.88 93 VAL B C 1
ATOM 3206 O O . VAL B 1 93 ? -3.16 -32.844 -13.789 1 98.88 93 VAL B O 1
ATOM 3209 N N . ILE B 1 94 ? -1.44 -31.469 -13.531 1 98.94 94 ILE B N 1
ATOM 3210 C CA . ILE B 1 94 ? -1.569 -31.312 -12.086 1 98.94 94 ILE B CA 1
ATOM 3211 C C . ILE B 1 94 ? -1.678 -29.828 -11.75 1 98.94 94 ILE B C 1
ATOM 3213 O O . ILE B 1 94 ? -0.685 -29.094 -11.805 1 98.94 94 ILE B O 1
ATOM 3217 N N . SER B 1 95 ? -2.846 -29.328 -11.438 1 98.94 95 SER B N 1
ATOM 3218 C CA . SER B 1 95 ? -3.043 -27.953 -10.992 1 98.94 95 SER B CA 1
ATOM 3219 C C . SER B 1 95 ? -3.076 -27.875 -9.469 1 98.94 95 SER B C 1
ATOM 3221 O O . SER B 1 95 ? -3.883 -28.547 -8.82 1 98.94 95 SER B O 1
ATOM 3223 N N . VAL B 1 96 ? -2.264 -27.016 -8.883 1 98.94 96 VAL B N 1
ATOM 3224 C CA . VAL B 1 96 ? -1.981 -27.094 -7.453 1 98.94 96 VAL B CA 1
ATOM 3225 C C . VAL B 1 96 ? -2.441 -25.828 -6.754 1 98.94 96 VAL B C 1
ATOM 3227 O O . VAL B 1 96 ? -2.182 -24.719 -7.23 1 98.94 96 VAL B O 1
ATOM 3230 N N . ASP B 1 97 ? -3.129 -25.969 -5.684 1 98.94 97 ASP B N 1
ATOM 3231 C CA . ASP B 1 97 ? -3.166 -24.875 -4.707 1 98.94 97 ASP B CA 1
ATOM 3232 C C . ASP B 1 97 ? -1.857 -24.797 -3.924 1 98.94 97 ASP B C 1
ATOM 3234 O O . ASP B 1 97 ? -1.516 -25.734 -3.186 1 98.94 97 ASP B O 1
ATOM 3238 N N . LEU B 1 98 ? -1.242 -23.688 -4.059 1 98.94 98 LEU B N 1
ATOM 3239 C CA . LEU B 1 98 ? 0.008 -23.484 -3.336 1 98.94 98 LEU B CA 1
ATOM 3240 C C . LEU B 1 98 ? -0.237 -23.422 -1.832 1 98.94 98 LEU B C 1
ATOM 3242 O O . LEU B 1 98 ? -1.38 -23.281 -1.39 1 98.94 98 LEU B O 1
ATOM 3246 N N . ARG B 1 99 ? 0.883 -23.609 -1.075 1 98.75 99 ARG B N 1
ATOM 3247 C CA . ARG B 1 99 ? 0.824 -23.25 0.338 1 98.75 99 ARG B CA 1
ATOM 3248 C C . ARG B 1 99 ? 0.11 -21.922 0.537 1 98.75 99 ARG B C 1
ATOM 3250 O O . ARG B 1 99 ? 0.49 -20.906 -0.062 1 98.75 99 ARG B O 1
ATOM 3257 N N . GLY B 1 100 ? -0.98 -21.984 1.334 1 98.75 100 GLY B N 1
ATOM 3258 C CA . GLY B 1 100 ? -1.703 -20.75 1.599 1 98.75 100 GLY B CA 1
ATOM 3259 C C . GLY B 1 100 ? -2.85 -20.516 0.635 1 98.75 100 GLY B C 1
ATOM 3260 O O . GLY B 1 100 ? -3.672 -19.625 0.849 1 98.75 100 GLY B O 1
ATOM 3261 N N . MET B 1 101 ? -3.066 -21.359 -0.352 1 98.75 101 MET B N 1
ATOM 3262 C CA . MET B 1 101 ? -4.023 -21.094 -1.422 1 98.75 101 MET B CA 1
ATOM 3263 C C . MET B 1 101 ? -5.18 -22.094 -1.376 1 98.75 101 MET B C 1
ATOM 3265 O O . MET B 1 101 ? -4.965 -23.297 -1.214 1 98.75 101 MET B O 1
ATOM 3269 N N . GLY B 1 102 ? -6.379 -21.531 -1.579 1 98 102 GLY B N 1
ATOM 3270 C CA . GLY B 1 102 ? -7.52 -22.422 -1.753 1 98 102 GLY B CA 1
ATOM 3271 C C . GLY B 1 102 ? -7.688 -23.406 -0.609 1 98 102 GLY B C 1
ATOM 3272 O O . GLY B 1 102 ? -7.742 -23.016 0.556 1 98 102 GLY B O 1
ATOM 3273 N N . SER B 1 103 ? -7.656 -24.688 -0.962 1 97.94 103 SER B N 1
ATOM 3274 C CA . SER B 1 103 ? -7.938 -25.734 0.027 1 97.94 103 SER B CA 1
ATOM 3275 C C . SER B 1 103 ? -6.648 -26.281 0.625 1 97.94 103 SER B C 1
ATOM 3277 O O . SER B 1 103 ? -6.684 -27.203 1.438 1 97.94 103 SER B O 1
ATOM 3279 N N . SER B 1 104 ? -5.516 -25.719 0.238 1 98.81 104 SER B N 1
ATOM 3280 C CA . SER B 1 104 ? -4.25 -26.078 0.874 1 98.81 104 SER B CA 1
ATOM 3281 C C . SER B 1 104 ? -4.133 -25.469 2.262 1 98.81 104 SER B C 1
ATOM 3283 O O . SER B 1 104 ? -4.824 -24.484 2.572 1 98.81 104 SER B O 1
ATOM 3285 N N . ASP B 1 105 ? -3.178 -26.047 3.064 1 98.75 105 ASP B N 1
ATOM 3286 C CA . ASP B 1 105 ? -2.922 -25.531 4.402 1 98.75 105 ASP B CA 1
ATOM 3287 C C . ASP B 1 105 ? -2.428 -24.078 4.34 1 98.75 105 ASP B C 1
ATOM 3289 O O . ASP B 1 105 ? -1.803 -23.672 3.357 1 98.75 105 ASP B O 1
ATOM 3293 N N . LYS B 1 106 ? -2.699 -23.406 5.367 1 98.62 106 LYS B N 1
ATOM 3294 C CA . LYS B 1 106 ? -2.256 -22.031 5.527 1 98.62 106 LYS B CA 1
ATOM 3295 C C . LYS B 1 106 ? -1.416 -21.859 6.789 1 98.62 106 LYS B C 1
ATOM 3297 O O . LYS B 1 106 ? -1.814 -21.156 7.719 1 98.62 106 LYS B O 1
ATOM 3302 N N . PRO B 1 107 ? -0.205 -22.438 6.719 1 98.56 107 PRO B N 1
ATOM 3303 C CA . PRO B 1 107 ? 0.655 -22.375 7.902 1 98.56 107 PRO B CA 1
ATOM 3304 C C . PRO B 1 107 ? 1.106 -20.938 8.211 1 98.56 107 PRO B C 1
ATOM 3306 O O . PRO B 1 107 ? 0.908 -20.031 7.398 1 98.56 107 PRO B O 1
ATOM 3309 N N . ALA B 1 108 ? 1.75 -20.75 9.367 1 97.38 108 ALA B N 1
ATOM 3310 C CA . ALA B 1 108 ? 2.146 -19.422 9.836 1 97.38 108 ALA B CA 1
ATOM 3311 C C . ALA B 1 108 ? 3.354 -18.906 9.055 1 97.38 108 ALA B C 1
ATOM 3313 O O . ALA B 1 108 ? 3.582 -17.703 8.984 1 97.38 108 ALA B O 1
ATOM 3314 N N . ASP B 1 109 ? 4.098 -19.875 8.445 1 97.5 109 ASP B N 1
ATOM 3315 C CA . ASP B 1 109 ? 5.352 -19.453 7.816 1 97.5 109 ASP B CA 1
ATOM 3316 C C . ASP B 1 109 ? 5.641 -20.281 6.57 1 97.5 109 ASP B C 1
ATOM 3318 O O . ASP B 1 109 ? 4.785 -21.031 6.105 1 97.5 109 ASP B O 1
ATOM 3322 N N . GLY B 1 110 ? 6.777 -19.984 5.887 1 98.56 110 GLY B N 1
ATOM 3323 C CA . GLY B 1 110 ? 7.242 -20.781 4.762 1 98.56 110 GLY B CA 1
ATOM 3324 C C . GLY B 1 110 ? 6.77 -20.25 3.422 1 98.56 110 GLY B C 1
ATOM 3325 O O . GLY B 1 110 ? 6.605 -21.016 2.467 1 98.56 110 GLY B O 1
ATOM 3326 N N . TYR B 1 111 ? 6.621 -18.984 3.291 1 98.81 111 TYR B N 1
ATOM 3327 C CA . TYR B 1 111 ? 5.988 -18.453 2.088 1 98.81 111 TYR B CA 1
ATOM 3328 C C . TYR B 1 111 ? 7.031 -17.906 1.117 1 98.81 111 TYR B C 1
ATOM 3330 O O . TYR B 1 111 ? 6.688 -17.406 0.043 1 98.81 111 TYR B O 1
ATOM 3338 N N . ASP B 1 112 ? 8.367 -18 1.546 1 98.81 112 ASP B N 1
ATOM 3339 C CA . ASP B 1 112 ? 9.398 -17.719 0.553 1 98.81 112 ASP B CA 1
ATOM 3340 C C . ASP B 1 112 ? 9.367 -18.734 -0.583 1 98.81 112 ASP B C 1
ATOM 3342 O O . ASP B 1 112 ? 9.047 -19.906 -0.363 1 98.81 112 ASP B O 1
ATOM 3346 N N . LYS B 1 113 ? 9.711 -18.266 -1.767 1 98.94 113 LYS B N 1
ATOM 3347 C CA . LYS B 1 113 ? 9.484 -19.078 -2.961 1 98.94 113 LYS B CA 1
ATOM 3348 C C . LYS B 1 113 ? 10.383 -20.312 -2.961 1 98.94 113 LYS B C 1
ATOM 3350 O O . LYS B 1 113 ? 10.031 -21.344 -3.541 1 98.94 113 LYS B O 1
ATOM 3355 N N . LYS B 1 114 ? 11.492 -20.266 -2.301 1 98.88 114 LYS B N 1
ATOM 3356 C CA . LYS B 1 114 ? 12.367 -21.438 -2.199 1 98.88 114 LYS B CA 1
ATOM 3357 C C . LYS B 1 114 ? 11.711 -22.547 -1.402 1 98.88 114 LYS B C 1
ATOM 3359 O O . LYS B 1 114 ? 11.711 -23.703 -1.828 1 98.88 114 LYS B O 1
ATOM 3364 N N . THR B 1 115 ? 11.086 -22.203 -0.276 1 98.94 115 THR B N 1
ATOM 3365 C CA . THR B 1 115 ? 10.367 -23.172 0.536 1 98.94 115 THR B CA 1
ATOM 3366 C C . THR B 1 115 ? 9.164 -23.734 -0.224 1 98.94 115 THR B C 1
ATOM 3368 O O . THR B 1 115 ? 8.922 -24.938 -0.226 1 98.94 115 THR B O 1
ATOM 3371 N N . MET B 1 116 ? 8.477 -22.875 -0.896 1 98.94 116 MET B N 1
ATOM 3372 C CA . MET B 1 116 ? 7.285 -23.297 -1.636 1 98.94 116 MET B CA 1
ATOM 3373 C C . MET B 1 116 ? 7.664 -24.172 -2.826 1 98.94 116 MET B C 1
ATOM 3375 O O . MET B 1 116 ? 6.922 -25.078 -3.193 1 98.94 116 MET B O 1
ATOM 3379 N N . ALA B 1 117 ? 8.805 -23.875 -3.436 1 98.94 117 ALA B N 1
ATOM 3380 C CA . ALA B 1 117 ? 9.328 -24.734 -4.496 1 98.94 117 ALA B CA 1
ATOM 3381 C C . ALA B 1 117 ? 9.594 -26.141 -3.98 1 98.94 117 ALA B C 1
ATOM 3383 O O . ALA B 1 117 ? 9.344 -27.125 -4.68 1 98.94 117 ALA B O 1
ATOM 3384 N N . ARG B 1 118 ? 10.086 -26.234 -2.771 1 98.88 118 ARG B N 1
ATOM 3385 C CA . ARG B 1 118 ? 10.32 -27.547 -2.158 1 98.88 118 ARG B CA 1
ATOM 3386 C C . ARG B 1 118 ? 9.008 -28.297 -1.946 1 98.88 118 ARG B C 1
ATOM 3388 O O . ARG B 1 118 ? 8.953 -29.516 -2.098 1 98.88 118 ARG B O 1
ATOM 3395 N N . ASP B 1 119 ? 7.941 -27.562 -1.56 1 98.94 119 ASP B N 1
ATOM 3396 C CA . ASP B 1 119 ? 6.625 -28.188 -1.49 1 98.94 119 ASP B CA 1
ATOM 3397 C C . ASP B 1 119 ? 6.277 -28.891 -2.805 1 98.94 119 ASP B C 1
ATOM 3399 O O . ASP B 1 119 ? 5.836 -30.031 -2.807 1 98.94 119 ASP B O 1
ATOM 3403 N N . ILE B 1 120 ? 6.5 -28.203 -3.906 1 98.94 120 ILE B N 1
ATOM 3404 C CA . ILE B 1 120 ? 6.113 -28.703 -5.223 1 98.94 120 ILE B CA 1
ATOM 3405 C C . ILE B 1 120 ? 7 -29.875 -5.602 1 98.94 120 ILE B C 1
ATOM 3407 O O . ILE B 1 120 ? 6.52 -30.875 -6.164 1 98.94 120 ILE B O 1
ATOM 3411 N N . LEU B 1 121 ? 8.312 -29.797 -5.312 1 98.94 121 LEU B N 1
ATOM 3412 C CA . LEU B 1 121 ? 9.211 -30.906 -5.582 1 98.94 121 LEU B CA 1
ATOM 3413 C C . LEU B 1 121 ? 8.734 -32.188 -4.895 1 98.94 121 LEU B C 1
ATOM 3415 O O . LEU B 1 121 ? 8.648 -33.25 -5.523 1 98.94 121 LEU B O 1
ATOM 3419 N N . GLU B 1 122 ? 8.406 -32.031 -3.648 1 98.88 122 GLU B N 1
ATOM 3420 C CA . GLU B 1 122 ? 7.98 -33.188 -2.881 1 98.88 122 GLU B CA 1
ATOM 3421 C C . GLU B 1 122 ? 6.637 -33.719 -3.381 1 98.88 122 GLU B C 1
ATOM 3423 O O . GLU B 1 122 ? 6.398 -34.938 -3.377 1 98.88 122 GLU B O 1
ATOM 3428 N N . LEU B 1 123 ? 5.777 -32.844 -3.779 1 98.94 123 LEU B N 1
ATOM 3429 C CA . LEU B 1 123 ? 4.504 -33.25 -4.355 1 98.94 123 LEU B CA 1
ATOM 3430 C C . LEU B 1 123 ? 4.723 -34.094 -5.613 1 98.94 123 LEU B C 1
ATOM 3432 O O . LEU B 1 123 ? 4.16 -35.156 -5.754 1 98.94 123 LEU B O 1
ATOM 3436 N N . VAL B 1 124 ? 5.516 -33.562 -6.52 1 98.38 124 VAL B N 1
ATOM 3437 C CA . VAL B 1 124 ? 5.727 -34.25 -7.797 1 98.38 124 VAL B CA 1
ATOM 3438 C C . VAL B 1 124 ? 6.387 -35.594 -7.57 1 98.38 124 VAL B C 1
ATOM 3440 O O . VAL B 1 124 ? 6.047 -36.594 -8.234 1 98.38 124 VAL B O 1
ATOM 3443 N N . ARG B 1 125 ? 7.285 -35.688 -6.609 1 98.56 125 ARG B N 1
ATOM 3444 C CA . ARG B 1 125 ? 7.926 -36.938 -6.277 1 98.56 125 ARG B CA 1
ATOM 3445 C C . ARG B 1 125 ? 6.922 -37.938 -5.703 1 98.56 125 ARG B C 1
ATOM 3447 O O . ARG B 1 125 ? 6.914 -39.094 -6.07 1 98.56 125 ARG B O 1
ATOM 3454 N N . GLN B 1 126 ? 6.125 -37.438 -4.84 1 98.56 126 GLN B N 1
ATOM 3455 C CA . GLN B 1 126 ? 5.105 -38.312 -4.242 1 98.56 126 GLN B CA 1
ATOM 3456 C C . GLN B 1 126 ? 4.137 -38.844 -5.297 1 98.56 126 GLN B C 1
ATOM 3458 O O . GLN B 1 126 ? 3.584 -39.938 -5.156 1 98.56 126 GLN B O 1
ATOM 3463 N N . LEU B 1 127 ? 3.955 -38.062 -6.324 1 98.31 127 LEU B N 1
ATOM 3464 C CA . LEU B 1 127 ? 3.051 -38.438 -7.398 1 98.31 127 LEU B CA 1
ATOM 3465 C C . LEU B 1 127 ? 3.77 -39.312 -8.422 1 98.31 127 LEU B C 1
ATOM 3467 O O . LEU B 1 127 ? 3.182 -39.719 -9.43 1 98.31 127 LEU B O 1
ATOM 3471 N N . GLY B 1 128 ? 5.059 -39.5 -8.227 1 98.12 128 GLY B N 1
ATOM 3472 C CA . GLY B 1 128 ? 5.789 -40.5 -9 1 98.12 128 GLY B CA 1
ATOM 3473 C C . GLY B 1 128 ? 6.547 -39.906 -10.172 1 98.12 128 GLY B C 1
ATOM 3474 O O . GLY B 1 128 ? 6.875 -40.594 -11.133 1 98.12 128 GLY B O 1
ATOM 3475 N N . HIS B 1 129 ? 6.824 -38.656 -10.117 1 98.44 129 HIS B N 1
ATOM 3476 C CA . HIS B 1 129 ? 7.516 -38 -11.219 1 98.44 129 HIS B CA 1
ATOM 3477 C C . HIS B 1 129 ? 8.906 -37.531 -10.797 1 98.44 129 HIS B C 1
ATOM 3479 O O . HIS B 1 129 ? 9.07 -36.938 -9.727 1 98.44 129 HIS B O 1
ATOM 3485 N N . ASP B 1 130 ? 9.93 -37.75 -11.648 1 97.94 130 ASP B N 1
ATOM 3486 C CA . ASP B 1 130 ? 11.289 -37.312 -11.391 1 97.94 130 ASP B CA 1
ATOM 3487 C C . ASP B 1 130 ? 11.555 -35.969 -12.039 1 97.94 130 ASP B C 1
ATOM 3489 O O . ASP B 1 130 ? 12.375 -35.188 -11.547 1 97.94 130 ASP B O 1
ATOM 3493 N N . LYS B 1 131 ? 10.883 -35.812 -13.211 1 98.38 131 LYS B N 1
ATOM 3494 C CA . LYS B 1 131 ? 11.039 -34.594 -14 1 98.38 131 LYS B CA 1
ATOM 3495 C C . LYS B 1 131 ? 9.695 -34.125 -14.539 1 98.38 131 LYS B C 1
ATOM 3497 O O . LYS B 1 131 ? 8.875 -34.938 -14.984 1 98.38 131 LYS B O 1
ATOM 3502 N N . VAL B 1 132 ? 9.492 -32.75 -14.5 1 98.88 132 VAL B N 1
ATOM 3503 C CA . VAL B 1 132 ? 8.188 -32.25 -14.891 1 98.88 132 VAL B CA 1
ATOM 3504 C C . VAL B 1 132 ? 8.359 -30.953 -15.688 1 98.88 132 VAL B C 1
ATOM 3506 O O . VAL B 1 132 ? 9.414 -30.312 -15.625 1 98.88 132 VAL B O 1
ATOM 3509 N N . ASP B 1 133 ? 7.344 -30.641 -16.5 1 98.94 133 ASP B N 1
ATOM 3510 C CA . ASP B 1 133 ? 7.168 -29.281 -17.031 1 98.94 133 ASP B CA 1
ATOM 3511 C C . ASP B 1 133 ? 6.391 -28.406 -16.047 1 98.94 133 ASP B C 1
ATOM 3513 O O . ASP B 1 133 ? 5.422 -28.859 -15.43 1 98.94 133 ASP B O 1
ATOM 3517 N N . LEU B 1 134 ? 6.859 -27.172 -15.875 1 98.94 134 LEU B N 1
ATOM 3518 C CA . LEU B 1 134 ? 6.195 -26.234 -14.977 1 98.94 134 LEU B CA 1
ATOM 3519 C C . LEU B 1 134 ? 5.582 -25.078 -15.758 1 98.94 134 LEU B C 1
ATOM 3521 O O . LEU B 1 134 ? 6.23 -24.5 -16.641 1 98.94 134 LEU B O 1
ATOM 3525 N N . VAL B 1 135 ? 4.355 -24.781 -15.445 1 98.94 135 VAL B N 1
ATOM 3526 C CA . VAL B 1 135 ? 3.664 -23.578 -15.906 1 98.94 135 VAL B CA 1
ATOM 3527 C C . VAL B 1 135 ? 3.16 -22.781 -14.703 1 98.94 135 VAL B C 1
ATOM 3529 O O . VAL B 1 135 ? 2.25 -23.219 -13.992 1 98.94 135 VAL B O 1
ATOM 3532 N N . GLY B 1 136 ? 3.758 -21.609 -14.484 1 98.94 136 GLY B N 1
ATOM 3533 C CA . GLY B 1 136 ? 3.383 -20.797 -13.336 1 98.94 136 GLY B CA 1
ATOM 3534 C C . GLY B 1 136 ? 2.865 -19.422 -13.727 1 98.94 136 GLY B C 1
ATOM 3535 O O . GLY B 1 136 ? 3.371 -18.812 -14.672 1 98.94 136 GLY B O 1
ATOM 3536 N N . HIS B 1 137 ? 1.916 -18.938 -13.016 1 98.94 137 HIS B N 1
ATOM 3537 C CA . HIS B 1 137 ? 1.352 -17.609 -13.195 1 98.94 137 HIS B CA 1
ATOM 3538 C C . HIS B 1 137 ? 1.478 -16.781 -11.922 1 98.94 137 HIS B C 1
ATOM 3540 O O . HIS B 1 137 ? 1.144 -17.25 -10.828 1 98.94 137 HIS B O 1
ATOM 3546 N N . ASP B 1 138 ? 1.938 -15.484 -12.086 1 98.69 138 ASP B N 1
ATOM 3547 C CA . ASP B 1 138 ? 1.966 -14.562 -10.953 1 98.69 138 ASP B CA 1
ATOM 3548 C C . ASP B 1 138 ? 2.773 -15.141 -9.789 1 98.69 138 ASP B C 1
ATOM 3550 O O . ASP B 1 138 ? 3.949 -15.477 -9.953 1 98.69 138 ASP B O 1
ATOM 3554 N N . ILE B 1 139 ? 2.24 -15.391 -8.633 1 98.88 139 ILE B N 1
ATOM 3555 C CA . ILE B 1 139 ? 2.932 -16.016 -7.516 1 98.88 139 ILE B CA 1
ATOM 3556 C C . ILE B 1 139 ? 3.4 -17.422 -7.922 1 98.88 139 ILE B C 1
ATOM 3558 O O . ILE B 1 139 ? 4.508 -17.828 -7.574 1 98.88 139 ILE B O 1
ATOM 3562 N N . GLY B 1 140 ? 2.574 -18.094 -8.648 1 98.94 140 GLY B N 1
ATOM 3563 C CA . GLY B 1 140 ? 2.955 -19.406 -9.141 1 98.94 140 GLY B CA 1
ATOM 3564 C C . GLY B 1 140 ? 4.145 -19.359 -10.086 1 98.94 140 GLY B C 1
ATOM 3565 O O . GLY B 1 140 ? 4.941 -20.297 -10.117 1 98.94 140 GLY B O 1
ATOM 3566 N N . ALA B 1 141 ? 4.246 -18.312 -10.859 1 98.94 141 ALA B N 1
ATOM 3567 C CA . ALA B 1 141 ? 5.422 -18.156 -11.711 1 98.94 141 ALA B CA 1
ATOM 3568 C C . ALA B 1 141 ? 6.688 -17.984 -10.875 1 98.94 141 ALA B C 1
ATOM 3570 O O . ALA B 1 141 ? 7.738 -18.531 -11.219 1 98.94 141 ALA B O 1
ATOM 3571 N N . GLN B 1 142 ? 6.562 -17.281 -9.781 1 98.94 142 GLN B N 1
ATOM 3572 C CA . GLN B 1 142 ? 7.695 -17.094 -8.883 1 98.94 142 GLN B CA 1
ATOM 3573 C C . GLN B 1 142 ? 8.125 -18.422 -8.258 1 98.94 142 GLN B C 1
ATOM 3575 O O . GLN B 1 142 ? 9.32 -18.703 -8.164 1 98.94 142 GLN B O 1
ATOM 3580 N N . VAL B 1 143 ? 7.164 -19.188 -7.91 1 98.94 143 VAL B N 1
ATOM 3581 C CA . VAL B 1 143 ? 7.441 -20.5 -7.332 1 98.94 143 VAL B CA 1
ATOM 3582 C C . VAL B 1 143 ? 8.055 -21.422 -8.391 1 98.94 143 VAL B C 1
ATOM 3584 O O . VAL B 1 143 ? 9.016 -22.141 -8.117 1 98.94 143 VAL B O 1
ATOM 3587 N N . ALA B 1 144 ? 7.527 -21.391 -9.594 1 99 144 ALA B N 1
ATOM 3588 C CA . ALA B 1 144 ? 8.039 -22.203 -10.688 1 99 144 ALA B CA 1
ATOM 3589 C C . ALA B 1 144 ? 9.492 -21.859 -11.008 1 99 144 ALA B C 1
ATOM 3591 O O . ALA B 1 144 ? 10.32 -22.75 -11.211 1 99 144 ALA B O 1
ATOM 3592 N N . PHE B 1 145 ? 9.75 -20.578 -11.055 1 98.94 145 PHE B N 1
ATOM 3593 C CA . PHE B 1 145 ? 11.125 -20.141 -11.281 1 98.94 145 PHE B CA 1
ATOM 3594 C C . PHE B 1 145 ? 12.047 -20.672 -10.188 1 98.94 145 PHE B C 1
ATOM 3596 O O . PHE B 1 145 ? 13.125 -21.188 -10.484 1 98.94 145 PHE B O 1
ATOM 3603 N N . SER B 1 146 ? 11.648 -20.5 -8.969 1 98.94 146 SER B N 1
ATOM 3604 C CA . SER B 1 146 ? 12.445 -20.984 -7.848 1 98.94 146 SER B CA 1
ATOM 3605 C C . SER B 1 146 ? 12.664 -22.484 -7.926 1 98.94 146 SER B C 1
ATOM 3607 O O . SER B 1 146 ? 13.758 -22.984 -7.633 1 98.94 146 SER B O 1
ATOM 3609 N N . PHE B 1 147 ? 11.641 -23.219 -8.273 1 98.94 147 PHE B N 1
ATOM 3610 C CA . PHE B 1 147 ? 11.742 -24.656 -8.484 1 98.94 147 PHE B CA 1
ATOM 3611 C C . PHE B 1 147 ? 12.82 -24.969 -9.516 1 98.94 147 PHE B C 1
ATOM 3613 O O . PHE B 1 147 ? 13.719 -25.781 -9.258 1 98.94 147 PHE B O 1
ATOM 3620 N N . ALA B 1 148 ? 12.766 -24.328 -10.641 1 98.94 148 ALA B N 1
ATOM 3621 C CA . ALA B 1 148 ? 13.695 -24.578 -11.734 1 98.94 148 ALA B CA 1
ATOM 3622 C C . ALA B 1 148 ? 15.125 -24.219 -11.328 1 98.94 148 ALA B C 1
ATOM 3624 O O . ALA B 1 148 ? 16.078 -24.906 -11.695 1 98.94 148 ALA B O 1
ATOM 3625 N N . ALA B 1 149 ? 15.273 -23.156 -10.602 1 98.88 149 ALA B N 1
ATOM 3626 C CA . ALA B 1 149 ? 16.594 -22.688 -10.188 1 98.88 149 ALA B CA 1
ATOM 3627 C C . ALA B 1 149 ? 17.203 -23.625 -9.156 1 98.88 149 ALA B C 1
ATOM 3629 O O . ALA B 1 149 ? 18.422 -23.891 -9.195 1 98.88 149 ALA B O 1
ATOM 3630 N N . ASN B 1 150 ? 16.406 -24.125 -8.281 1 98.81 150 ASN B N 1
ATOM 3631 C CA . ASN B 1 150 ? 16.922 -24.906 -7.164 1 98.81 150 ASN B CA 1
ATOM 3632 C C . ASN B 1 150 ? 16.922 -26.406 -7.48 1 98.81 150 ASN B C 1
ATOM 3634 O O . ASN B 1 150 ? 17.656 -27.172 -6.848 1 98.81 150 ASN B O 1
ATOM 3638 N N . HIS B 1 151 ? 16.078 -26.828 -8.43 1 98.69 151 HIS B N 1
ATOM 3639 C CA . HIS B 1 151 ? 15.961 -28.234 -8.789 1 98.69 151 HIS B CA 1
ATOM 3640 C C . HIS B 1 151 ? 15.953 -28.406 -10.305 1 98.69 151 HIS B C 1
ATOM 3642 O O . HIS B 1 151 ? 15.016 -28.984 -10.867 1 98.69 151 HIS B O 1
ATOM 3648 N N . PRO B 1 152 ? 17.031 -28 -10.93 1 98.69 152 PRO B N 1
ATOM 3649 C CA . PRO B 1 152 ? 17.094 -28.094 -12.391 1 98.69 152 PRO B CA 1
ATOM 3650 C C . PRO B 1 152 ? 16.969 -29.531 -12.883 1 98.69 152 PRO B C 1
ATOM 3652 O O . PRO B 1 152 ? 16.422 -29.781 -13.969 1 98.69 152 PRO B O 1
ATOM 3655 N N . GLU B 1 153 ? 17.344 -30.484 -12.086 1 98.5 153 GLU B N 1
ATOM 3656 C CA . GLU B 1 153 ? 17.297 -31.891 -12.469 1 98.5 153 GLU B CA 1
ATOM 3657 C C . GLU B 1 153 ? 15.852 -32.406 -12.516 1 98.5 153 GLU B C 1
ATOM 3659 O O . GLU B 1 153 ? 15.555 -33.344 -13.227 1 98.5 153 GLU B O 1
ATOM 3664 N N . ALA B 1 154 ? 14.977 -31.688 -11.859 1 98.81 154 ALA B N 1
ATOM 3665 C CA . ALA B 1 154 ? 13.562 -32.062 -11.812 1 98.81 154 ALA B CA 1
ATOM 3666 C C . ALA B 1 154 ? 12.734 -31.219 -12.773 1 98.81 154 ALA B C 1
ATOM 3668 O O . ALA B 1 154 ? 11.516 -31.359 -12.836 1 98.81 154 ALA B O 1
ATOM 3669 N N . THR B 1 155 ? 13.406 -30.344 -13.555 1 98.88 155 THR B N 1
ATOM 3670 C CA . THR B 1 155 ? 12.703 -29.406 -14.422 1 98.88 155 THR B CA 1
ATOM 3671 C C . THR B 1 155 ? 12.992 -29.703 -15.891 1 98.88 155 THR B C 1
ATOM 3673 O O . THR B 1 155 ? 14.133 -29.594 -16.344 1 98.88 155 THR B O 1
ATOM 3676 N N . ARG B 1 156 ? 11.969 -30.078 -16.609 1 98.75 156 ARG B N 1
ATOM 3677 C CA . ARG B 1 156 ? 12.148 -30.312 -18.047 1 98.75 156 ARG B CA 1
ATOM 3678 C C . ARG B 1 156 ? 12.016 -29.016 -18.828 1 98.75 156 ARG B C 1
ATOM 3680 O O . ARG B 1 156 ? 12.891 -28.672 -19.625 1 98.75 156 ARG B O 1
ATOM 3687 N N . LYS B 1 157 ? 10.938 -28.312 -18.672 1 98.88 157 LYS B N 1
ATOM 3688 C CA . LYS B 1 157 ? 10.656 -27 -19.266 1 98.88 157 LYS B CA 1
ATOM 3689 C C . LYS B 1 157 ? 9.961 -26.094 -18.266 1 98.88 157 LYS B C 1
ATOM 3691 O O . LYS B 1 157 ? 9.281 -26.547 -17.359 1 98.88 157 LYS B O 1
ATOM 3696 N N . LEU B 1 158 ? 10.195 -24.781 -18.469 1 98.94 158 LEU B N 1
ATOM 3697 C CA . LEU B 1 158 ? 9.633 -23.766 -17.562 1 98.94 158 LEU B CA 1
ATOM 3698 C C . LEU B 1 158 ? 8.859 -22.719 -18.344 1 98.94 158 LEU B C 1
ATOM 3700 O O . LEU B 1 158 ? 9.398 -22.109 -19.281 1 98.94 158 LEU B O 1
ATOM 3704 N N . VAL B 1 159 ? 7.637 -22.531 -17.984 1 98.94 159 VAL B N 1
ATOM 3705 C CA . VAL B 1 159 ? 6.812 -21.469 -18.562 1 98.94 159 VAL B CA 1
ATOM 3706 C C . VAL B 1 159 ? 6.387 -20.516 -17.453 1 98.94 159 VAL B C 1
ATOM 3708 O O . VAL B 1 159 ? 5.836 -20.922 -16.422 1 98.94 159 VAL B O 1
ATOM 3711 N N . LEU B 1 160 ? 6.652 -19.25 -17.656 1 98.94 160 LEU B N 1
ATOM 3712 C CA . LEU B 1 160 ? 6.234 -18.203 -16.734 1 98.94 160 LEU B CA 1
ATOM 3713 C C . LEU B 1 160 ? 5.191 -17.297 -17.375 1 98.94 160 LEU B C 1
ATOM 3715 O O . LEU B 1 160 ? 5.422 -16.734 -18.453 1 98.94 160 LEU B O 1
ATOM 3719 N N . LEU B 1 161 ? 4.094 -17.156 -16.688 1 98.88 161 LEU B N 1
ATOM 3720 C CA . LEU B 1 161 ? 3.029 -16.281 -17.156 1 98.88 161 LEU B CA 1
ATOM 3721 C C . LEU B 1 161 ? 3.031 -14.961 -16.406 1 98.88 161 LEU B C 1
ATOM 3723 O O . LEU B 1 161 ? 2.686 -14.922 -15.227 1 98.88 161 LEU B O 1
ATOM 3727 N N . ASP B 1 162 ? 3.492 -13.922 -16.984 1 98.62 162 ASP B N 1
ATOM 3728 C CA . ASP B 1 162 ? 3.342 -12.477 -16.781 1 98.62 162 ASP B CA 1
ATOM 3729 C C . ASP B 1 162 ? 4.277 -11.977 -15.688 1 98.62 162 ASP B C 1
ATOM 3731 O O . ASP B 1 162 ? 4.477 -10.766 -15.539 1 98.62 162 ASP B O 1
ATOM 3735 N N . VAL B 1 163 ? 4.855 -12.844 -14.859 1 97.62 163 VAL B N 1
ATOM 3736 C CA . VAL B 1 163 ? 5.66 -12.367 -13.742 1 97.62 163 VAL B CA 1
ATOM 3737 C C . VAL B 1 163 ? 6.922 -13.211 -13.617 1 97.62 163 VAL B C 1
ATOM 3739 O O . VAL B 1 163 ? 6.863 -14.445 -13.703 1 97.62 163 VAL B O 1
ATOM 3742 N N . PRO B 1 164 ? 8.109 -12.609 -13.469 1 98.31 164 PRO B N 1
ATOM 3743 C CA . PRO B 1 164 ? 9.328 -13.328 -13.102 1 98.31 164 PRO B CA 1
ATOM 3744 C C . PRO B 1 164 ? 9.484 -13.477 -11.586 1 98.31 164 PRO B C 1
ATOM 3746 O O . PRO B 1 164 ? 8.586 -13.125 -10.828 1 98.31 164 PRO B O 1
ATOM 3749 N N . HIS B 1 165 ? 10.523 -14.117 -11.18 1 98.75 165 HIS B N 1
ATOM 3750 C CA . HIS B 1 165 ? 10.883 -14.203 -9.773 1 98.75 165 HIS B CA 1
ATOM 3751 C C . HIS B 1 165 ? 11.312 -12.844 -9.227 1 98.75 165 HIS B C 1
ATOM 3753 O O . HIS B 1 165 ? 11.977 -12.078 -9.922 1 98.75 165 HIS B O 1
ATOM 3759 N N . PRO B 1 166 ? 10.984 -12.531 -7.957 1 98.25 166 PRO B N 1
ATOM 3760 C CA . PRO B 1 166 ? 11.523 -11.297 -7.379 1 98.25 166 PRO B CA 1
ATOM 3761 C C . PRO B 1 166 ? 13.047 -11.211 -7.457 1 98.25 166 PRO B C 1
ATOM 3763 O O . PRO B 1 166 ? 13.734 -12.18 -7.129 1 98.25 166 PRO B O 1
ATOM 3766 N N . ASP B 1 167 ? 13.492 -10.055 -7.926 1 97.38 167 ASP B N 1
ATOM 3767 C CA . ASP B 1 167 ? 14.93 -9.875 -8.086 1 97.38 167 ASP B CA 1
ATOM 3768 C C . ASP B 1 167 ? 15.359 -8.477 -7.66 1 97.38 167 ASP B C 1
ATOM 3770 O O . ASP B 1 167 ? 14.57 -7.723 -7.086 1 97.38 167 ASP B O 1
ATOM 3774 N N . ALA B 1 168 ? 16.625 -8.148 -7.93 1 95.88 168 ALA B N 1
ATOM 3775 C CA . ALA B 1 168 ? 17.188 -6.891 -7.457 1 95.88 168 ALA B CA 1
ATOM 3776 C C . ALA B 1 168 ? 16.5 -5.695 -8.094 1 95.88 168 ALA B C 1
ATOM 3778 O O . ALA B 1 168 ? 16.375 -4.633 -7.484 1 95.88 168 ALA B O 1
ATOM 3779 N N . GLN B 1 169 ? 16 -5.852 -9.25 1 94.81 169 GLN B N 1
ATOM 3780 C CA . GLN B 1 169 ? 15.289 -4.766 -9.914 1 94.81 169 GLN B CA 1
ATOM 3781 C C . GLN B 1 169 ? 14 -4.43 -9.18 1 94.81 169 GLN B C 1
ATOM 3783 O O . GLN B 1 169 ? 13.648 -3.258 -9.031 1 94.81 169 GLN B O 1
ATOM 3788 N N . LEU B 1 170 ? 13.281 -5.473 -8.758 1 97 170 LEU B N 1
ATOM 3789 C CA . LEU B 1 170 ? 12.039 -5.254 -8.023 1 97 170 LEU B CA 1
ATOM 3790 C C . LEU B 1 170 ? 12.281 -4.406 -6.781 1 97 170 LEU B C 1
ATOM 3792 O O . LEU B 1 170 ? 11.445 -3.574 -6.418 1 97 170 LEU B O 1
ATOM 3796 N N . ALA B 1 171 ? 13.438 -4.543 -6.184 1 96.12 171 ALA B N 1
ATOM 3797 C CA . ALA B 1 171 ? 13.773 -3.824 -4.957 1 96.12 171 ALA B CA 1
ATOM 3798 C C . ALA B 1 171 ? 13.883 -2.324 -5.211 1 96.12 171 ALA B C 1
ATOM 3800 O O . ALA B 1 171 ? 13.891 -1.528 -4.27 1 96.12 171 ALA B O 1
ATOM 3801 N N . THR B 1 172 ? 13.945 -1.885 -6.473 1 95.44 172 THR B N 1
ATOM 3802 C CA . THR B 1 172 ? 14.156 -0.48 -6.801 1 95.44 172 THR B CA 1
ATOM 3803 C C . THR B 1 172 ? 12.852 0.17 -7.262 1 95.44 172 THR B C 1
ATOM 3805 O O . THR B 1 172 ? 12.828 1.355 -7.598 1 95.44 172 THR B O 1
ATOM 3808 N N . TRP B 1 173 ? 11.789 -0.651 -7.359 1 97.5 173 TRP B N 1
ATOM 3809 C CA . TRP B 1 173 ? 10.531 -0.082 -7.828 1 97.5 173 TRP B CA 1
ATOM 3810 C C . TRP B 1 173 ? 10.062 1.041 -6.91 1 97.5 173 TRP B C 1
ATOM 3812 O O . TRP B 1 173 ? 10.141 0.922 -5.684 1 97.5 173 TRP B O 1
ATOM 3822 N N . PRO B 1 174 ? 9.508 2.105 -7.484 1 97.69 174 PRO B N 1
ATOM 3823 C CA . PRO B 1 174 ? 9.133 3.271 -6.68 1 97.69 174 PRO B CA 1
ATOM 3824 C C . PRO B 1 174 ? 7.832 3.064 -5.906 1 97.69 174 PRO B C 1
ATOM 3826 O O . PRO B 1 174 ? 6.91 2.414 -6.406 1 97.69 174 PRO B O 1
ATOM 3829 N N . LEU B 1 175 ? 7.832 3.66 -4.809 1 98.5 175 LEU B N 1
ATOM 3830 C CA . LEU B 1 175 ? 6.691 3.639 -3.898 1 98.5 175 LEU B CA 1
ATOM 3831 C C . LEU B 1 175 ? 5.508 4.395 -4.492 1 98.5 175 LEU B C 1
ATOM 3833 O O . LEU B 1 175 ? 4.355 4.051 -4.23 1 98.5 175 LEU B O 1
ATOM 3837 N N . LEU B 1 176 ? 5.77 5.449 -5.305 1 98.69 176 LEU B N 1
ATOM 3838 C CA . LEU B 1 176 ? 4.746 6.312 -5.887 1 98.69 176 LEU B CA 1
ATOM 3839 C C . LEU B 1 176 ? 4.617 6.066 -7.383 1 98.69 176 LEU B C 1
ATOM 3841 O O . LEU B 1 176 ? 5.582 5.672 -8.039 1 98.69 176 LEU B O 1
ATOM 3845 N N . PRO B 1 177 ? 3.412 6.289 -7.918 1 98.06 177 PRO B N 1
ATOM 3846 C CA . PRO B 1 177 ? 3.266 6.211 -9.375 1 98.06 177 PRO B CA 1
ATOM 3847 C C . PRO B 1 177 ? 3.846 7.43 -10.086 1 98.06 177 PRO B C 1
ATOM 3849 O O . PRO B 1 177 ? 3.959 8.508 -9.492 1 98.06 177 PRO B O 1
ATOM 3852 N N . ALA B 1 178 ? 4.156 7.188 -11.336 1 94.38 178 ALA B N 1
ATOM 3853 C CA . ALA B 1 178 ? 4.496 8.336 -12.18 1 94.38 178 ALA B CA 1
ATOM 3854 C C . ALA B 1 178 ? 3.311 9.281 -12.32 1 94.38 178 ALA B C 1
ATOM 3856 O O . ALA B 1 178 ? 2.16 8.836 -12.375 1 94.38 178 ALA B O 1
ATOM 3857 N N . VAL B 1 179 ? 3.619 10.555 -12.414 1 93.06 179 VAL B N 1
ATOM 3858 C CA . VAL B 1 179 ? 2.584 11.578 -12.453 1 93.06 179 VAL B CA 1
ATOM 3859 C C . VAL B 1 179 ? 1.629 11.312 -13.609 1 93.06 179 VAL B C 1
ATOM 3861 O O . VAL B 1 179 ? 2.062 11.141 -14.75 1 93.06 179 VAL B O 1
ATOM 3864 N N . GLY B 1 180 ? 0.414 11.242 -13.273 1 93.81 180 GLY B N 1
ATOM 3865 C CA . GLY B 1 180 ? -0.635 11.188 -14.281 1 93.81 180 GLY B CA 1
ATOM 3866 C C . GLY B 1 180 ? -0.788 9.812 -14.906 1 93.81 180 GLY B C 1
ATOM 3867 O O . GLY B 1 180 ? -1.49 9.664 -15.914 1 93.81 180 GLY B O 1
ATOM 3868 N N . THR B 1 181 ? -0.198 8.781 -14.344 1 95.56 181 THR B N 1
ATOM 3869 C CA . THR B 1 181 ? -0.183 7.5 -15.055 1 95.56 181 THR B CA 1
ATOM 3870 C C . THR B 1 181 ? -1.037 6.469 -14.32 1 95.56 181 THR B C 1
ATOM 3872 O O . THR B 1 181 ? -1.355 5.414 -14.875 1 95.56 181 THR B O 1
ATOM 3875 N N . PHE B 1 182 ? -1.389 6.734 -13.086 1 97.38 182 PHE B N 1
ATOM 3876 C CA . PHE B 1 182 ? -2.178 5.781 -12.312 1 97.38 182 PHE B CA 1
ATOM 3877 C C . PHE B 1 182 ? -3.668 6.016 -12.531 1 97.38 182 PHE B C 1
ATOM 3879 O O . PHE B 1 182 ? -4.168 7.117 -12.305 1 97.38 182 PHE B O 1
ATOM 3886 N N . GLY B 1 183 ? -4.379 4.98 -12.938 1 95.12 183 GLY B N 1
ATOM 3887 C CA . GLY B 1 183 ? -5.797 5.066 -13.25 1 95.12 183 GLY B CA 1
ATOM 3888 C C . GLY B 1 183 ? -6.535 3.758 -13.031 1 95.12 183 GLY B C 1
ATOM 3889 O O . GLY B 1 183 ? -6.113 2.928 -12.227 1 95.12 183 GLY B O 1
ATOM 3890 N N . ASP B 1 184 ? -7.641 3.602 -13.703 1 95.5 184 ASP B N 1
ATOM 3891 C CA . ASP B 1 184 ? -8.555 2.488 -13.461 1 95.5 184 ASP B CA 1
ATOM 3892 C C . ASP B 1 184 ? -7.988 1.183 -14.016 1 95.5 184 ASP B C 1
ATOM 3894 O O . ASP B 1 184 ? -8.352 0.098 -13.555 1 95.5 184 ASP B O 1
ATOM 3898 N N . LYS B 1 185 ? -7.125 1.356 -15.031 1 97.25 185 LYS B N 1
ATOM 3899 C CA . LYS B 1 185 ? -6.453 0.213 -15.648 1 97.25 185 LYS B CA 1
ATOM 3900 C C . LYS B 1 185 ? -4.938 0.373 -15.602 1 97.25 185 LYS B C 1
ATOM 3902 O O . LYS B 1 185 ? -4.426 1.493 -15.641 1 97.25 185 LYS B O 1
ATOM 3907 N N . ILE B 1 186 ? -4.305 -0.725 -15.562 1 97.5 186 ILE B N 1
ATOM 3908 C CA . ILE B 1 186 ? -2.848 -0.69 -15.5 1 97.5 186 ILE B CA 1
ATOM 3909 C C . ILE B 1 186 ? -2.285 -0.062 -16.766 1 97.5 186 ILE B C 1
ATOM 3911 O O . ILE B 1 186 ? -2.74 -0.371 -17.875 1 97.5 186 ILE B O 1
ATOM 3915 N N . ASP B 1 187 ? -1.373 0.921 -16.609 1 96 187 ASP B N 1
ATOM 3916 C CA . ASP B 1 187 ? -0.531 1.44 -17.688 1 96 187 ASP B CA 1
ATOM 3917 C C . ASP B 1 187 ? 0.701 0.562 -17.891 1 96 187 ASP B C 1
ATOM 3919 O O . ASP B 1 187 ? 1.623 0.576 -17.062 1 96 187 ASP B O 1
ATOM 3923 N N . GLU B 1 188 ? 0.755 -0.161 -18.953 1 94.38 188 GLU B N 1
ATOM 3924 C CA . GLU B 1 188 ? 1.81 -1.147 -19.172 1 94.38 188 GLU B CA 1
ATOM 3925 C C . GLU B 1 188 ? 3.182 -0.483 -19.234 1 94.38 188 GLU B C 1
ATOM 3927 O O . GLU B 1 188 ? 4.195 -1.112 -18.922 1 94.38 188 GLU B O 1
ATOM 3932 N N . ALA B 1 189 ? 3.188 0.753 -19.641 1 93.5 189 ALA B N 1
ATOM 3933 C CA . ALA B 1 189 ? 4.445 1.487 -19.734 1 93.5 189 ALA B CA 1
ATOM 3934 C C . ALA B 1 189 ? 4.875 2.008 -18.359 1 93.5 189 ALA B C 1
ATOM 3936 O O . ALA B 1 189 ? 6.059 2.256 -18.125 1 93.5 189 ALA B O 1
ATOM 3937 N N . HIS B 1 190 ? 3.867 2.199 -17.469 1 94.5 190 HIS B N 1
ATOM 3938 C CA . HIS B 1 190 ? 4.113 2.719 -16.125 1 94.5 190 HIS B CA 1
ATOM 3939 C C . HIS B 1 190 ? 3.291 1.969 -15.086 1 94.5 190 HIS B C 1
ATOM 3941 O O . HIS B 1 190 ? 2.488 2.572 -14.367 1 94.5 190 HIS B O 1
ATOM 3947 N N . PRO B 1 191 ? 3.559 0.679 -15.031 1 95.75 191 PRO B N 1
ATOM 3948 C CA . PRO B 1 191 ? 2.744 -0.094 -14.086 1 95.75 191 PRO B CA 1
ATOM 3949 C C . PRO B 1 191 ? 2.936 0.35 -12.641 1 95.75 191 PRO B C 1
ATOM 3951 O O . PRO B 1 191 ? 4.051 0.704 -12.242 1 95.75 191 PRO B O 1
ATOM 3954 N N . PHE B 1 192 ? 1.871 0.433 -11.914 1 97.69 192 PHE B N 1
ATOM 3955 C CA . PHE B 1 192 ? 1.931 0.758 -10.492 1 97.69 192 PHE B CA 1
ATOM 3956 C C . PHE B 1 192 ? 1.375 -0.385 -9.648 1 97.69 192 PHE B C 1
ATOM 3958 O O . PHE B 1 192 ? 0.178 -0.677 -9.703 1 97.69 192 PHE B O 1
ATOM 3965 N N . ALA B 1 193 ? 2.289 -1.026 -8.883 1 97.81 193 ALA B N 1
ATOM 3966 C CA . ALA B 1 193 ? 1.954 -2.217 -8.109 1 97.81 193 ALA B CA 1
ATOM 3967 C C . ALA B 1 193 ? 1.859 -1.893 -6.617 1 97.81 193 ALA B C 1
ATOM 3969 O O . ALA B 1 193 ? 2.527 -2.523 -5.793 1 97.81 193 ALA B O 1
ATOM 3970 N N . TRP B 1 194 ? 0.887 -1.042 -6.234 1 98.62 194 TRP B N 1
ATOM 3971 C CA . TRP B 1 194 ? 0.742 -0.525 -4.875 1 98.62 194 TRP B CA 1
ATOM 3972 C C . TRP B 1 194 ? 0.583 -1.664 -3.873 1 98.62 194 TRP B C 1
ATOM 3974 O O . TRP B 1 194 ? 0.998 -1.544 -2.719 1 98.62 194 TRP B O 1
ATOM 3984 N N . TRP B 1 195 ? 0.063 -2.758 -4.262 1 98.56 195 TRP B N 1
ATOM 3985 C CA . TRP B 1 195 ? -0.288 -3.842 -3.352 1 98.56 195 TRP B CA 1
ATOM 3986 C C . TRP B 1 195 ? 0.958 -4.594 -2.891 1 98.56 195 TRP B C 1
ATOM 3988 O O . TRP B 1 195 ? 0.918 -5.324 -1.899 1 98.56 195 TRP B O 1
ATOM 3998 N N . PHE B 1 196 ? 2.068 -4.449 -3.631 1 98.69 196 PHE B N 1
ATOM 3999 C CA . PHE B 1 196 ? 3.309 -5.047 -3.15 1 98.69 196 PHE B CA 1
ATOM 4000 C C . PHE B 1 196 ? 3.742 -4.41 -1.835 1 98.69 196 PHE B C 1
ATOM 4002 O O . PHE B 1 196 ? 4.34 -5.074 -0.986 1 98.69 196 PHE B O 1
ATOM 4009 N N . ALA B 1 197 ? 3.404 -3.107 -1.648 1 98.69 197 ALA B N 1
ATOM 4010 C CA . ALA B 1 197 ? 3.68 -2.426 -0.386 1 98.69 197 ALA B CA 1
ATOM 4011 C C . ALA B 1 197 ? 2.615 -2.752 0.657 1 98.69 197 ALA B C 1
ATOM 4013 O O . ALA B 1 197 ? 2.938 -3.121 1.788 1 98.69 197 ALA B O 1
ATOM 4014 N N . PHE B 1 198 ? 1.393 -2.674 0.258 1 98.81 198 PHE B N 1
ATOM 4015 C CA . PHE B 1 198 ? 0.273 -2.883 1.169 1 98.81 198 PHE B CA 1
ATOM 4016 C C . PHE B 1 198 ? 0.292 -4.297 1.734 1 98.81 198 PHE B C 1
ATOM 4018 O O . PHE B 1 198 ? 0.049 -4.5 2.926 1 98.81 198 PHE B O 1
ATOM 4025 N N . HIS B 1 199 ? 0.62 -5.262 0.962 1 98.56 199 HIS B N 1
ATOM 4026 C CA . HIS B 1 199 ? 0.577 -6.66 1.377 1 98.56 199 HIS B CA 1
ATOM 4027 C C . HIS B 1 199 ? 1.781 -7.012 2.244 1 98.56 199 HIS B C 1
ATOM 4029 O O . HIS B 1 199 ? 1.869 -8.125 2.766 1 98.56 199 HIS B O 1
ATOM 4035 N N . GLN B 1 200 ? 2.713 -6.082 2.463 1 98.62 200 GLN B N 1
ATOM 4036 C CA . GLN B 1 200 ? 3.783 -6.297 3.43 1 98.62 200 GLN B CA 1
ATOM 4037 C C . GLN B 1 200 ? 3.262 -6.199 4.859 1 98.62 200 GLN B C 1
ATOM 4039 O O . GLN B 1 200 ? 3.914 -6.664 5.797 1 98.62 200 GLN B O 1
ATOM 4044 N N . VAL B 1 201 ? 2.16 -5.523 5.008 1 98.5 201 VAL B N 1
ATOM 4045 C CA . VAL B 1 201 ? 1.637 -5.18 6.324 1 98.5 201 VAL B CA 1
ATOM 4046 C C . VAL B 1 201 ? 1.05 -6.422 6.992 1 98.5 201 VAL B C 1
ATOM 4048 O O . VAL B 1 201 ? 0.3 -7.172 6.363 1 98.5 201 VAL B O 1
ATOM 4051 N N . LYS B 1 202 ? 1.378 -6.641 8.25 1 96.94 202 LYS B N 1
ATOM 4052 C CA . LYS B 1 202 ? 0.857 -7.773 9 1 96.94 202 LYS B CA 1
ATOM 4053 C C . LYS B 1 202 ? -0.262 -7.344 9.945 1 96.94 202 LYS B C 1
ATOM 4055 O O . LYS B 1 202 ? -0.164 -6.301 10.594 1 96.94 202 LYS B O 1
ATOM 4060 N N . GLY B 1 203 ? -1.324 -8.102 9.977 1 96.81 203 GLY B N 1
ATOM 4061 C CA . GLY B 1 203 ? -2.393 -7.883 10.945 1 96.81 203 GLY B CA 1
ATOM 4062 C C . GLY B 1 203 ? -3.488 -6.973 10.422 1 96.81 203 GLY B C 1
ATOM 4063 O O . GLY B 1 203 ? -4.66 -7.359 10.383 1 96.81 203 GLY B O 1
ATOM 4064 N N . LEU B 1 204 ? -3.186 -5.805 9.906 1 98.06 204 LEU B N 1
ATOM 4065 C CA . LEU B 1 204 ? -4.168 -4.793 9.539 1 98.06 204 LEU B CA 1
ATOM 4066 C C . LEU B 1 204 ? -5.004 -5.254 8.352 1 98.06 204 LEU B C 1
ATOM 4068 O O . LEU B 1 204 ? -6.234 -5.203 8.398 1 98.06 204 LEU B O 1
ATOM 4072 N N . PRO B 1 205 ? -4.387 -5.77 7.262 1 98 205 PRO B N 1
ATOM 4073 C CA . PRO B 1 205 ? -5.219 -6.199 6.137 1 98 205 PRO B CA 1
ATOM 4074 C C . PRO B 1 205 ? -6.238 -7.266 6.527 1 98 205 PRO B C 1
ATOM 4076 O O . PRO B 1 205 ? -7.379 -7.242 6.055 1 98 205 PRO B O 1
ATOM 4079 N N . GLU B 1 206 ? -5.848 -8.188 7.363 1 97.5 206 GLU B N 1
ATOM 4080 C CA . GLU B 1 206 ? -6.773 -9.211 7.844 1 97.5 206 GLU B CA 1
ATOM 4081 C C . GLU B 1 206 ? -7.984 -8.578 8.523 1 97.5 206 GLU B C 1
ATOM 4083 O O . GLU B 1 206 ? -9.117 -9.008 8.312 1 97.5 206 GLU B O 1
ATOM 4088 N N . GLN B 1 207 ? -7.75 -7.535 9.266 1 97 207 GLN B N 1
ATOM 4089 C CA . GLN B 1 207 ? -8.812 -6.879 10.016 1 97 207 GLN B CA 1
ATOM 4090 C C . GLN B 1 207 ? -9.742 -6.094 9.094 1 97 207 GLN B C 1
ATOM 4092 O O . GLN B 1 207 ? -10.961 -6.137 9.25 1 97 207 GLN B O 1
ATOM 4097 N N . ILE B 1 208 ? -9.141 -5.441 8.117 1 96.81 208 ILE B N 1
ATOM 4098 C CA . ILE B 1 208 ? -9.977 -4.508 7.367 1 96.81 208 ILE B CA 1
ATOM 4099 C C . ILE B 1 208 ? -10.602 -5.219 6.172 1 96.81 208 ILE B C 1
ATOM 4101 O O . ILE B 1 208 ? -11.625 -4.781 5.645 1 96.81 208 ILE B O 1
ATOM 4105 N N . LEU B 1 209 ? -10.094 -6.375 5.77 1 97 209 LEU B N 1
ATOM 4106 C CA . LEU B 1 209 ? -10.578 -7.035 4.562 1 97 209 LEU B CA 1
ATOM 4107 C C . LEU B 1 209 ? -11.477 -8.219 4.91 1 97 209 LEU B C 1
ATOM 4109 O O . LEU B 1 209 ? -12.156 -8.766 4.039 1 97 209 LEU B O 1
ATOM 4113 N N . GLU B 1 210 ? -11.375 -8.656 6.137 1 92.69 210 GLU B N 1
ATOM 4114 C CA . GLU B 1 210 ? -12.234 -9.781 6.5 1 92.69 210 GLU B CA 1
ATOM 4115 C C . GLU B 1 210 ? -13.688 -9.508 6.109 1 92.69 210 GLU B C 1
ATOM 4117 O O . GLU B 1 210 ? -14.258 -8.484 6.492 1 92.69 210 GLU B O 1
ATOM 4122 N N . GLY B 1 211 ? -14.234 -10.391 5.312 1 89.25 211 GLY B N 1
ATOM 4123 C CA . GLY B 1 211 ? -15.594 -10.234 4.816 1 89.25 211 GLY B CA 1
ATOM 4124 C C . GLY B 1 211 ? -15.695 -9.258 3.664 1 89.25 211 GLY B C 1
ATOM 4125 O O . GLY B 1 211 ? -16.781 -9.047 3.115 1 89.25 211 GLY B O 1
ATOM 4126 N N . ARG B 1 212 ? -14.562 -8.633 3.316 1 94.88 212 ARG B N 1
ATOM 4127 C CA . ARG B 1 212 ? -14.586 -7.609 2.273 1 94.88 212 ARG B CA 1
ATOM 4128 C C . ARG B 1 212 ? -13.492 -7.859 1.235 1 94.88 212 ARG B C 1
ATOM 4130 O O . ARG B 1 212 ? -13.234 -7.008 0.384 1 94.88 212 ARG B O 1
ATOM 4137 N N . GLN B 1 213 ? -12.945 -9.047 1.327 1 95.75 213 GLN B N 1
ATOM 4138 C CA . GLN B 1 213 ? -11.828 -9.336 0.434 1 95.75 213 GLN B CA 1
ATOM 4139 C C . GLN B 1 213 ? -12.273 -9.328 -1.025 1 95.75 213 GLN B C 1
ATOM 4141 O O . GLN B 1 213 ? -11.5 -8.984 -1.916 1 95.75 213 GLN B O 1
ATOM 4146 N N . HIS B 1 214 ? -13.57 -9.664 -1.294 1 96.75 214 HIS B N 1
ATOM 4147 C CA . HIS B 1 214 ? -14.102 -9.672 -2.654 1 96.75 214 HIS B CA 1
ATOM 4148 C C . HIS B 1 214 ? -14.047 -8.281 -3.273 1 96.75 214 HIS B C 1
ATOM 4150 O O . HIS B 1 214 ? -13.914 -8.141 -4.492 1 96.75 214 HIS B O 1
ATOM 4156 N N . LEU B 1 215 ? -14.086 -7.199 -2.49 1 97.69 215 LEU B N 1
ATOM 4157 C CA . LEU B 1 215 ? -13.977 -5.836 -2.996 1 97.69 215 LEU B CA 1
ATOM 4158 C C . LEU B 1 215 ? -12.578 -5.562 -3.531 1 97.69 215 LEU B C 1
ATOM 4160 O O . LEU B 1 215 ? -12.422 -4.93 -4.578 1 97.69 215 LEU B O 1
ATOM 4164 N N . GLU B 1 216 ? -11.641 -6.043 -2.777 1 97.94 216 GLU B N 1
ATOM 4165 C CA . GLU B 1 216 ? -10.258 -5.918 -3.25 1 97.94 216 GLU B CA 1
ATOM 4166 C C . GLU B 1 216 ? -10.047 -6.715 -4.535 1 97.94 216 GLU B C 1
ATOM 4168 O O . GLU B 1 216 ? -9.414 -6.223 -5.477 1 97.94 216 GLU B O 1
ATOM 4173 N N . GLN B 1 217 ? -10.562 -7.902 -4.586 1 98.12 217 GLN B N 1
ATOM 4174 C CA . GLN B 1 217 ? -10.445 -8.734 -5.777 1 98.12 217 GLN B CA 1
ATOM 4175 C C . GLN B 1 217 ? -11.055 -8.047 -6.996 1 98.12 217 GLN B C 1
ATOM 4177 O O . GLN B 1 217 ? -10.453 -8.023 -8.07 1 98.12 217 GLN B O 1
ATOM 4182 N N . GLU B 1 218 ? -12.211 -7.52 -6.801 1 97.94 218 GLU B N 1
ATOM 4183 C CA . GLU B 1 218 ? -12.883 -6.848 -7.91 1 97.94 218 GLU B CA 1
ATOM 4184 C C . GLU B 1 218 ? -12.062 -5.66 -8.414 1 97.94 218 GLU B C 1
ATOM 4186 O O . GLU B 1 218 ? -12.016 -5.398 -9.617 1 97.94 218 GLU B O 1
ATOM 4191 N N . TRP B 1 219 ? -11.484 -4.945 -7.473 1 98.31 219 TRP B N 1
ATOM 4192 C CA . TRP B 1 219 ? -10.602 -3.854 -7.875 1 98.31 219 TRP B CA 1
ATOM 4193 C C . TRP B 1 219 ? -9.469 -4.367 -8.758 1 98.31 219 TRP B C 1
ATOM 4195 O O . TRP B 1 219 ? -9.188 -3.797 -9.812 1 98.31 219 TRP B O 1
ATOM 4205 N N . PHE B 1 220 ? -8.852 -5.465 -8.398 1 98.12 220 PHE B N 1
ATOM 4206 C CA . PHE B 1 220 ? -7.73 -6.02 -9.148 1 98.12 220 PHE B CA 1
ATOM 4207 C C . PHE B 1 220 ? -8.188 -6.523 -10.516 1 98.12 220 PHE B C 1
ATOM 4209 O O . PHE B 1 220 ? -7.48 -6.355 -11.508 1 98.12 220 PHE B O 1
ATOM 4216 N N . PHE B 1 221 ? -9.312 -7.191 -10.5 1 98.5 221 PHE B N 1
ATOM 4217 C CA . PHE B 1 221 ? -9.805 -7.684 -11.781 1 98.5 221 PHE B CA 1
ATOM 4218 C C . PHE B 1 221 ? -10.062 -6.531 -12.742 1 98.5 221 PHE B C 1
ATOM 4220 O O . PHE B 1 221 ? -9.711 -6.609 -13.922 1 98.5 221 PHE B O 1
ATOM 4227 N N . ARG B 1 222 ? -10.594 -5.465 -12.273 1 97.94 222 ARG B N 1
ATOM 4228 C CA . ARG B 1 222 ? -10.789 -4.293 -13.125 1 97.94 222 ARG B CA 1
ATOM 4229 C C . ARG B 1 222 ? -9.453 -3.719 -13.586 1 97.94 222 ARG B C 1
ATOM 4231 O O . ARG B 1 222 ? -9.266 -3.445 -14.773 1 97.94 222 ARG B O 1
ATOM 4238 N N . TYR B 1 223 ? -8.508 -3.6 -12.75 1 98.38 223 TYR B N 1
ATOM 4239 C CA . TYR B 1 223 ? -7.227 -2.949 -13 1 98.38 223 TYR B CA 1
ATOM 4240 C C . TYR B 1 223 ? -6.375 -3.775 -13.961 1 98.38 223 TYR B C 1
ATOM 4242 O O . TYR B 1 223 ? -5.672 -3.225 -14.812 1 98.38 223 TYR B O 1
ATOM 4250 N N . LEU B 1 224 ? -6.523 -5.152 -13.891 1 98.56 224 LEU B N 1
ATOM 4251 C CA . LEU B 1 224 ? -5.492 -5.984 -14.5 1 98.56 224 LEU B CA 1
ATOM 4252 C C . LEU B 1 224 ? -6.051 -6.75 -15.695 1 98.56 224 LEU B C 1
ATOM 4254 O O . LEU B 1 224 ? -5.289 -7.297 -16.5 1 98.56 224 LEU B O 1
ATOM 4258 N N . LEU B 1 225 ? -7.359 -6.836 -15.797 1 98.5 225 LEU B N 1
ATOM 4259 C CA . LEU B 1 225 ? -7.957 -7.484 -16.953 1 98.5 225 LEU B CA 1
ATOM 4260 C C . LEU B 1 225 ? -8.109 -6.496 -18.109 1 98.5 225 LEU B C 1
ATOM 4262 O O . LEU B 1 225 ? -8.461 -5.336 -17.891 1 98.5 225 LEU B O 1
ATOM 4266 N N . LYS B 1 226 ? -7.828 -6.961 -19.281 1 97.88 226 LYS B N 1
ATOM 4267 C CA . LYS B 1 226 ? -8.234 -6.215 -20.469 1 97.88 226 LYS B CA 1
ATOM 4268 C C . LYS B 1 226 ? -9.695 -6.5 -20.828 1 97.88 226 LYS B C 1
ATOM 4270 O O . LYS B 1 226 ? -10.469 -5.574 -21.078 1 97.88 226 LYS B O 1
ATOM 4275 N N . ASP B 1 227 ? -10 -7.785 -20.797 1 96.38 227 ASP B N 1
ATOM 4276 C CA . ASP B 1 227 ? -11.375 -8.242 -20.953 1 96.38 227 ASP B CA 1
ATOM 4277 C C . ASP B 1 227 ? -11.945 -8.742 -19.641 1 96.38 227 ASP B C 1
ATOM 4279 O O . ASP B 1 227 ? -11.766 -9.906 -19.281 1 96.38 227 ASP B O 1
ATOM 4283 N N . GLU B 1 228 ? -12.734 -7.938 -19.016 1 97.19 228 GLU B N 1
ATOM 4284 C CA . GLU B 1 228 ? -13.227 -8.258 -17.688 1 97.19 228 GLU B CA 1
ATOM 4285 C C . GLU B 1 228 ? -14.18 -9.453 -17.719 1 97.19 228 GLU B C 1
ATOM 4287 O O . GLU B 1 228 ? -14.359 -10.141 -16.719 1 97.19 228 GLU B O 1
ATOM 4292 N N . SER B 1 229 ? -14.734 -9.688 -18.859 1 97.69 229 SER B N 1
ATOM 4293 C CA . SER B 1 229 ? -15.688 -10.789 -18.969 1 97.69 229 SER B CA 1
ATOM 4294 C C . SER B 1 229 ? -14.977 -12.133 -18.984 1 97.69 229 SER B C 1
ATOM 4296 O O . SER B 1 229 ? -15.609 -13.18 -18.828 1 97.69 229 SER B O 1
ATOM 4298 N N . ALA B 1 230 ? -13.648 -12.156 -19.125 1 98.5 230 ALA B N 1
ATOM 4299 C CA . ALA B 1 230 ? -12.867 -13.391 -19.172 1 98.5 230 ALA B CA 1
ATOM 4300 C C . ALA B 1 230 ? -12.922 -14.117 -17.828 1 98.5 230 ALA B C 1
ATOM 4302 O O . ALA B 1 230 ? -12.734 -15.336 -17.781 1 98.5 230 ALA B O 1
ATOM 4303 N N . ILE B 1 231 ? -13.07 -13.398 -16.781 1 98.56 231 ILE B N 1
ATOM 4304 C CA . ILE B 1 231 ? -13.344 -13.938 -15.445 1 98.56 231 ILE B CA 1
ATOM 4305 C C . ILE B 1 231 ? -14.805 -13.68 -15.078 1 98.56 231 ILE B C 1
ATOM 4307 O O . ILE B 1 231 ? -15.164 -12.57 -14.672 1 98.56 231 ILE B O 1
ATOM 4311 N N . ASP B 1 232 ? -15.57 -14.703 -15.258 1 97.88 232 ASP B N 1
ATOM 4312 C CA . ASP B 1 232 ? -17.016 -14.516 -15.164 1 97.88 232 ASP B CA 1
ATOM 4313 C C . ASP B 1 232 ? -17.5 -14.609 -13.719 1 97.88 232 ASP B C 1
ATOM 4315 O O . ASP B 1 232 ? -16.688 -14.688 -12.797 1 97.88 232 ASP B O 1
ATOM 4319 N N . ALA B 1 233 ? -18.75 -14.609 -13.531 1 97.44 233 ALA B N 1
ATOM 4320 C CA . ALA B 1 233 ? -19.328 -14.531 -12.195 1 97.44 233 ALA B CA 1
ATOM 4321 C C . ALA B 1 233 ? -18.969 -15.75 -11.359 1 97.44 233 ALA B C 1
ATOM 4323 O O . ALA B 1 233 ? -18.719 -15.641 -10.156 1 97.44 233 ALA B O 1
ATOM 4324 N N . ARG B 1 234 ? -19 -16.922 -12 1 97.31 234 ARG B N 1
ATOM 4325 C CA . ARG B 1 234 ? -18.625 -18.125 -11.273 1 97.31 234 ARG B CA 1
ATOM 4326 C C . ARG B 1 234 ? -17.172 -18.094 -10.836 1 97.31 234 ARG B C 1
ATOM 4328 O O . ARG B 1 234 ? -16.844 -18.422 -9.695 1 97.31 234 ARG B O 1
ATOM 4335 N N . ASP B 1 235 ? -16.312 -17.688 -11.797 1 98.38 235 ASP B N 1
ATOM 4336 C CA . ASP B 1 235 ? -14.898 -17.578 -11.469 1 98.38 235 ASP B CA 1
ATOM 4337 C C . ASP B 1 235 ? -14.68 -16.641 -10.281 1 98.38 235 ASP B C 1
ATOM 4339 O O . ASP B 1 235 ? -13.953 -16.969 -9.344 1 98.38 235 ASP B O 1
ATOM 4343 N N . ARG B 1 236 ? -15.32 -15.547 -10.344 1 98 236 ARG B N 1
ATOM 4344 C CA . ARG B 1 236 ? -15.188 -14.547 -9.281 1 98 236 ARG B CA 1
ATOM 4345 C C . ARG B 1 236 ? -15.688 -15.094 -7.953 1 98 236 ARG B C 1
ATOM 4347 O O . ARG B 1 236 ? -15.109 -14.82 -6.902 1 98 236 ARG B O 1
ATOM 4354 N N . ALA B 1 237 ? -16.75 -15.859 -7.98 1 97.62 237 ALA B N 1
ATOM 4355 C CA . ALA B 1 237 ? -17.266 -16.469 -6.766 1 97.62 237 ALA B CA 1
ATOM 4356 C C . ALA B 1 237 ? -16.281 -17.484 -6.184 1 97.62 237 ALA B C 1
ATOM 4358 O O . ALA B 1 237 ? -16.141 -17.578 -4.965 1 97.62 237 ALA B O 1
ATOM 4359 N N . VAL B 1 238 ? -15.641 -18.234 -7.051 1 98.38 238 VAL B N 1
ATOM 4360 C CA . VAL B 1 238 ? -14.641 -19.219 -6.625 1 98.38 238 VAL B CA 1
ATOM 4361 C C . VAL B 1 238 ? -13.508 -18.5 -5.875 1 98.38 238 VAL B C 1
ATOM 4363 O O . VAL B 1 238 ? -13.141 -18.906 -4.773 1 98.38 238 VAL B O 1
ATOM 4366 N N . TYR B 1 239 ? -13.023 -17.469 -6.465 1 98.44 239 TYR B N 1
ATOM 4367 C CA . TYR B 1 239 ? -11.891 -16.766 -5.887 1 98.44 239 TYR B CA 1
ATOM 4368 C C . TYR B 1 239 ? -12.297 -16.016 -4.617 1 98.44 239 TYR B C 1
ATOM 4370 O O . TYR B 1 239 ? -11.547 -15.977 -3.645 1 98.44 239 TYR B O 1
ATOM 4378 N N . ALA B 1 240 ? -13.492 -15.43 -4.633 1 97.62 240 ALA B N 1
ATOM 4379 C CA . ALA B 1 240 ? -13.984 -14.758 -3.434 1 97.62 240 ALA B CA 1
ATOM 4380 C C . ALA B 1 240 ? -14.086 -15.727 -2.26 1 97.62 240 ALA B C 1
ATOM 4382 O O . ALA B 1 240 ? -13.672 -15.398 -1.144 1 97.62 240 ALA B O 1
ATOM 4383 N N . ALA B 1 241 ? -14.586 -16.875 -2.504 1 96.81 241 ALA B N 1
ATOM 4384 C CA . ALA B 1 241 ? -14.734 -17.875 -1.45 1 96.81 241 ALA B CA 1
ATOM 4385 C C . ALA B 1 241 ? -13.375 -18.312 -0.904 1 96.81 241 ALA B C 1
ATOM 4387 O O . ALA B 1 241 ? -13.227 -18.516 0.302 1 96.81 241 ALA B O 1
ATOM 4388 N N . ALA B 1 242 ? -12.43 -18.359 -1.731 1 97.19 242 ALA B N 1
ATOM 4389 C CA . ALA B 1 242 ? -11.109 -18.891 -1.375 1 97.19 242 ALA B CA 1
ATOM 4390 C C . ALA B 1 242 ? -10.367 -17.938 -0.449 1 97.19 242 ALA B C 1
ATOM 4392 O O . ALA B 1 242 ? -9.5 -18.344 0.316 1 97.19 242 ALA B O 1
ATOM 4393 N N . TYR B 1 243 ? -10.695 -16.656 -0.496 1 97.06 243 TYR B N 1
ATOM 4394 C CA . TYR B 1 243 ? -9.898 -15.672 0.229 1 97.06 243 TYR B CA 1
ATOM 4395 C C . TYR B 1 243 ? -10.758 -14.883 1.212 1 97.06 243 TYR B C 1
ATOM 4397 O O . TYR B 1 243 ? -10.383 -13.781 1.629 1 97.06 243 TYR B O 1
ATOM 4405 N N . ALA B 1 244 ? -11.836 -15.406 1.645 1 94.56 244 ALA B N 1
ATOM 4406 C CA . ALA B 1 244 ? -12.812 -14.695 2.473 1 94.56 244 ALA B CA 1
ATOM 4407 C C . ALA B 1 244 ? -12.398 -14.719 3.941 1 94.56 244 ALA B C 1
ATOM 4409 O O . ALA B 1 244 ? -12.828 -13.867 4.723 1 94.56 244 ALA B O 1
ATOM 4410 N N . SER B 1 245 ? -11.586 -15.672 4.305 1 94.75 245 SER B N 1
ATOM 4411 C CA . SER B 1 245 ? -11.258 -15.828 5.719 1 94.75 245 SER B CA 1
ATOM 4412 C C . SER B 1 245 ? -10 -15.055 6.09 1 94.75 245 SER B C 1
ATOM 4414 O O . SER B 1 245 ? -9.164 -14.766 5.234 1 94.75 245 SER B O 1
ATOM 4416 N N . ARG B 1 246 ? -9.906 -14.797 7.367 1 96.56 246 ARG B N 1
ATOM 4417 C CA . ARG B 1 246 ? -8.734 -14.117 7.91 1 96.56 246 ARG B CA 1
ATOM 4418 C C . ARG B 1 246 ? -7.457 -14.891 7.598 1 96.56 246 ARG B C 1
ATOM 4420 O O . ARG B 1 246 ? -6.43 -14.297 7.273 1 96.56 246 ARG B O 1
ATOM 4427 N N . GLU B 1 247 ? -7.512 -16.156 7.688 1 97.31 247 GLU B N 1
ATOM 4428 C CA . GLU B 1 247 ? -6.344 -17 7.441 1 97.31 247 GLU B CA 1
ATOM 4429 C C . GLU B 1 247 ? -5.926 -16.953 5.973 1 97.31 247 GLU B C 1
ATOM 4431 O O . GLU B 1 247 ? -4.734 -16.938 5.66 1 97.31 247 GLU B O 1
ATOM 4436 N N . ALA B 1 248 ? -6.895 -16.969 5.117 1 97.94 248 ALA B N 1
ATOM 4437 C CA . ALA B 1 248 ? -6.594 -16.922 3.689 1 97.94 248 ALA B CA 1
ATOM 4438 C C . ALA B 1 248 ? -5.992 -15.578 3.299 1 97.94 248 ALA B C 1
ATOM 4440 O O . ALA B 1 248 ? -5.066 -15.516 2.49 1 97.94 248 ALA B O 1
ATOM 4441 N N . ILE B 1 249 ? -6.535 -14.539 3.928 1 98.38 249 ILE B N 1
ATOM 4442 C CA . ILE B 1 249 ? -6.004 -13.203 3.68 1 98.38 249 ILE B CA 1
ATOM 4443 C C . ILE B 1 249 ? -4.562 -13.117 4.168 1 98.38 249 ILE B C 1
ATOM 4445 O O . ILE B 1 249 ? -3.68 -12.648 3.445 1 98.38 249 ILE B O 1
ATOM 4449 N N . ARG B 1 250 ? -4.324 -13.617 5.34 1 98.56 250 ARG B N 1
ATOM 4450 C CA . ARG B 1 250 ? -2.98 -13.625 5.91 1 98.56 250 ARG B CA 1
ATOM 4451 C C . ARG B 1 250 ? -2.016 -14.398 5.02 1 98.56 250 ARG B C 1
ATOM 4453 O O . ARG B 1 250 ? -0.898 -13.945 4.762 1 98.56 250 ARG B O 1
ATOM 4460 N N . ALA B 1 251 ? -2.422 -15.508 4.594 1 98.75 251 ALA B N 1
ATOM 4461 C CA . ALA B 1 251 ? -1.562 -16.359 3.781 1 98.75 251 ALA B CA 1
ATOM 4462 C C . ALA B 1 251 ? -1.26 -15.719 2.432 1 98.75 251 ALA B C 1
ATOM 4464 O O . ALA B 1 251 ? -0.119 -15.742 1.965 1 98.75 251 ALA B O 1
ATOM 4465 N N . GLY B 1 252 ? -2.297 -15.164 1.792 1 98.5 252 GLY B N 1
ATOM 4466 C CA . GLY B 1 252 ? -2.064 -14.438 0.556 1 98.5 252 GLY B CA 1
ATOM 4467 C C . GLY B 1 252 ? -1.049 -13.32 0.704 1 98.5 252 GLY B C 1
ATOM 4468 O O . GLY B 1 252 ? -0.157 -13.172 -0.133 1 98.5 252 GLY B O 1
ATOM 4469 N N . ASN B 1 253 ? -1.162 -12.578 1.791 1 98.56 253 ASN B N 1
ATOM 4470 C CA . ASN B 1 253 ? -0.231 -11.484 2.055 1 98.56 253 ASN B CA 1
ATOM 4471 C C . ASN B 1 253 ? 1.179 -12 2.324 1 98.56 253 ASN B C 1
ATOM 4473 O O . ASN B 1 253 ? 2.162 -11.352 1.975 1 98.56 253 ASN B O 1
ATOM 4477 N N . ALA B 1 254 ? 1.273 -13.18 2.904 1 98.75 254 ALA B N 1
ATOM 4478 C CA . ALA B 1 254 ? 2.566 -13.742 3.279 1 98.75 254 ALA B CA 1
ATOM 4479 C C . ALA B 1 254 ? 3.412 -14.047 2.043 1 98.75 254 ALA B C 1
ATOM 4481 O O . ALA B 1 254 ? 4.645 -14 2.1 1 98.75 254 ALA B O 1
ATOM 4482 N N . TRP B 1 255 ? 2.777 -14.312 0.934 1 98.88 255 TRP B N 1
ATOM 4483 C CA . TRP B 1 255 ? 3.525 -14.5 -0.306 1 98.88 255 TRP B CA 1
ATOM 4484 C C . TRP B 1 255 ? 4.305 -13.234 -0.662 1 98.88 255 TRP B C 1
ATOM 4486 O O . TRP B 1 255 ? 5.461 -13.305 -1.077 1 98.88 255 TRP B O 1
ATOM 4496 N N . TYR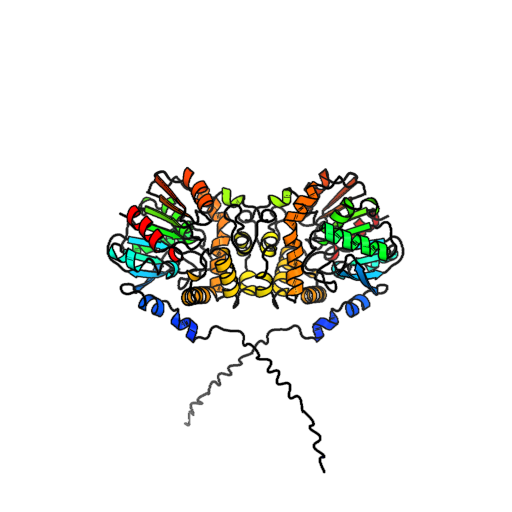 B 1 256 ? 3.68 -12.133 -0.494 1 98.69 256 TYR B N 1
ATOM 4497 C CA . TYR B 1 256 ? 4.293 -10.852 -0.808 1 98.69 256 TYR B CA 1
ATOM 4498 C C . TYR B 1 256 ? 5.285 -10.438 0.274 1 98.69 256 TYR B C 1
ATOM 4500 O O . TYR B 1 256 ? 6.316 -9.828 -0.018 1 98.69 256 TYR B O 1
ATOM 4508 N N . GLN B 1 257 ? 4.949 -10.773 1.505 1 98.5 257 GLN B N 1
ATOM 4509 C CA . GLN B 1 257 ? 5.828 -10.43 2.617 1 98.5 257 GLN B CA 1
ATOM 4510 C C . GLN B 1 257 ? 7.184 -11.117 2.479 1 98.5 257 GLN B C 1
ATOM 4512 O O . GLN B 1 257 ? 8.172 -10.672 3.062 1 98.5 257 GLN B O 1
ATOM 4517 N N . ALA B 1 258 ? 7.266 -12.133 1.655 1 98.62 258 ALA B N 1
ATOM 4518 C CA . ALA B 1 258 ? 8.492 -12.898 1.479 1 98.62 258 ALA B CA 1
ATOM 4519 C C . ALA B 1 258 ? 9.375 -12.289 0.389 1 98.62 258 ALA B C 1
ATOM 4521 O O . ALA B 1 258 ? 10.523 -12.695 0.205 1 98.62 258 ALA B O 1
ATOM 4522 N N . PHE B 1 259 ? 8.93 -11.281 -0.33 1 98.81 259 PHE B N 1
ATOM 4523 C CA . PHE B 1 259 ? 9.633 -10.734 -1.485 1 98.81 259 PHE B CA 1
ATOM 4524 C C . PHE B 1 259 ? 11.047 -10.32 -1.109 1 98.81 259 PHE B C 1
ATOM 4526 O O . PHE B 1 259 ? 12 -10.633 -1.824 1 98.81 259 PHE B O 1
ATOM 4533 N N . PRO B 1 260 ? 11.234 -9.602 0.034 1 98.31 260 PRO B N 1
ATOM 4534 C CA . PRO B 1 260 ? 12.617 -9.227 0.348 1 98.31 260 PRO B CA 1
ATOM 4535 C C . PRO B 1 260 ? 13.547 -10.43 0.472 1 98.31 260 PRO B C 1
ATOM 4537 O O . PRO B 1 260 ? 14.656 -10.414 -0.061 1 98.31 260 PRO B O 1
ATOM 4540 N N . GLN B 1 261 ? 13.039 -11.453 1.102 1 98.31 261 GLN B N 1
ATOM 4541 C CA . GLN B 1 261 ? 13.844 -12.664 1.209 1 98.31 261 GLN B CA 1
ATOM 4542 C C . GLN B 1 261 ? 14.016 -13.328 -0.153 1 98.31 261 GLN B C 1
ATOM 4544 O O . GLN B 1 261 ? 15.086 -13.867 -0.453 1 98.31 261 GLN B O 1
ATOM 4549 N N . ASP B 1 262 ? 13.008 -13.375 -0.963 1 98.81 262 ASP B N 1
ATOM 4550 C CA . ASP B 1 262 ? 13.086 -13.953 -2.301 1 98.81 262 ASP B CA 1
ATOM 4551 C C . ASP B 1 262 ? 14.148 -13.25 -3.143 1 98.81 262 ASP B C 1
ATOM 4553 O O . ASP B 1 262 ? 14.836 -13.891 -3.945 1 98.81 262 ASP B O 1
ATOM 4557 N N . ILE B 1 263 ? 14.25 -11.945 -2.994 1 98.62 263 ILE B N 1
ATOM 4558 C CA . ILE B 1 263 ? 15.242 -11.164 -3.727 1 98.62 263 ILE B CA 1
ATOM 4559 C C . ILE B 1 263 ? 16.641 -11.586 -3.299 1 98.62 263 ILE B C 1
ATOM 4561 O O . ILE B 1 263 ? 17.531 -11.766 -4.141 1 98.62 263 ILE B O 1
ATOM 4565 N N . VAL B 1 264 ? 16.797 -11.773 -1.983 1 98.44 264 VAL B N 1
ATOM 4566 C CA . VAL B 1 264 ? 18.078 -12.242 -1.476 1 98.44 264 VAL B CA 1
ATOM 4567 C C . VAL B 1 264 ? 18.406 -13.609 -2.068 1 98.44 264 VAL B C 1
ATOM 4569 O O . VAL B 1 264 ? 19.516 -13.828 -2.57 1 98.44 264 VAL B O 1
ATOM 4572 N N . ASP B 1 265 ? 17.469 -14.5 -2.055 1 98.69 265 ASP B N 1
ATOM 4573 C CA . ASP B 1 265 ? 17.656 -15.844 -2.592 1 98.69 265 ASP B CA 1
ATOM 4574 C C . ASP B 1 265 ? 17.984 -15.797 -4.082 1 98.69 265 ASP B C 1
ATOM 4576 O O . ASP B 1 265 ? 18.859 -16.516 -4.555 1 98.69 265 ASP B O 1
ATOM 4580 N N . ASP B 1 266 ? 17.281 -15.023 -4.793 1 98.5 266 ASP B N 1
ATOM 4581 C CA . ASP B 1 266 ? 17.469 -14.883 -6.234 1 98.5 266 ASP B CA 1
ATOM 4582 C C . ASP B 1 266 ? 18.938 -14.57 -6.559 1 98.5 266 ASP B C 1
ATOM 4584 O O . ASP B 1 266 ? 19.469 -15.062 -7.551 1 98.5 266 ASP B O 1
ATOM 4588 N N . GLY B 1 267 ? 19.547 -13.781 -5.738 1 97.88 267 GLY B N 1
ATOM 4589 C CA . GLY B 1 267 ? 20.938 -13.398 -5.945 1 97.88 267 GLY B CA 1
ATOM 4590 C C . GLY B 1 267 ? 21.891 -14.578 -5.891 1 97.88 267 GLY B C 1
ATOM 4591 O O . GLY B 1 267 ? 23.016 -14.492 -6.387 1 97.88 267 GLY B O 1
ATOM 4592 N N . SER B 1 268 ? 21.438 -15.656 -5.332 1 97.88 268 SER B N 1
ATOM 4593 C CA . SER B 1 268 ? 22.281 -16.828 -5.168 1 97.88 268 SER B CA 1
ATOM 4594 C C . SER B 1 268 ? 22.016 -17.859 -6.258 1 97.88 268 SER B C 1
ATOM 4596 O O . SER B 1 268 ? 22.719 -18.875 -6.344 1 97.88 268 SER B O 1
ATOM 4598 N N . TYR B 1 269 ? 21.047 -17.672 -7.109 1 98.25 269 TYR B N 1
ATOM 4599 C CA . TYR B 1 269 ? 20.656 -18.656 -8.109 1 98.25 269 TYR B CA 1
ATOM 4600 C C . TYR B 1 269 ? 21.562 -18.594 -9.328 1 98.25 269 TYR B C 1
ATOM 4602 O O . TYR B 1 269 ? 21.984 -17.5 -9.742 1 98.25 269 TYR B O 1
ATOM 4610 N N . GLY B 1 270 ? 21.875 -19.719 -9.922 1 97.31 270 GLY B N 1
ATOM 4611 C CA . GLY B 1 270 ? 22.562 -19.781 -11.195 1 97.31 270 GLY B CA 1
ATOM 4612 C C . GLY B 1 270 ? 21.625 -19.609 -12.383 1 97.31 270 GLY B C 1
ATOM 4613 O O . GLY B 1 270 ? 20.422 -19.453 -12.219 1 97.31 270 GLY B O 1
ATOM 4614 N N . LYS B 1 271 ? 22.203 -19.672 -13.547 1 97.81 271 LYS B N 1
ATOM 4615 C CA . LYS B 1 271 ? 21.406 -19.547 -14.766 1 97.81 271 LYS B CA 1
ATOM 4616 C C . LYS B 1 271 ? 20.547 -20.797 -14.977 1 97.81 271 LYS B C 1
ATOM 4618 O O . LYS B 1 271 ? 20.984 -21.906 -14.711 1 97.81 271 LYS B O 1
ATOM 4623 N N . LEU B 1 272 ? 19.391 -20.531 -15.438 1 98.75 272 LEU B N 1
ATOM 4624 C CA . LEU B 1 272 ? 18.516 -21.625 -15.844 1 98.75 272 LEU B CA 1
ATOM 4625 C C . LEU B 1 272 ? 19.016 -22.266 -17.141 1 98.75 272 LEU B C 1
ATOM 4627 O O . LEU B 1 272 ? 19.25 -21.578 -18.125 1 98.75 272 LEU B O 1
ATOM 4631 N N . THR B 1 273 ? 19.062 -23.609 -17.172 1 98.12 273 THR B N 1
ATOM 4632 C CA . THR B 1 273 ? 19.672 -24.25 -18.344 1 98.12 273 THR B CA 1
ATOM 4633 C C . THR B 1 273 ? 18.625 -25.016 -19.141 1 98.12 273 THR B C 1
ATOM 4635 O O . THR B 1 273 ? 18.875 -25.453 -20.266 1 98.12 273 THR B O 1
ATOM 4638 N N . MET B 1 274 ? 17.453 -25.219 -18.562 1 98.69 274 MET B N 1
ATOM 4639 C CA . MET B 1 274 ? 16.359 -25.828 -19.328 1 98.69 274 MET B CA 1
ATOM 4640 C C . MET B 1 274 ? 15.68 -24.797 -20.219 1 98.69 274 MET B C 1
ATOM 4642 O O . MET B 1 274 ? 15.859 -23.594 -20.031 1 98.69 274 MET B O 1
ATOM 4646 N N . PRO B 1 275 ? 14.852 -25.219 -21.219 1 98.75 275 PRO B N 1
ATOM 4647 C CA . PRO B 1 275 ? 14.078 -24.25 -22.016 1 98.75 275 PRO B CA 1
ATOM 4648 C C . PRO B 1 275 ? 13.094 -23.453 -21.156 1 98.75 275 PRO B C 1
ATOM 4650 O O . PRO B 1 275 ? 12.391 -24.031 -20.328 1 98.75 275 PRO B O 1
ATOM 4653 N N . VAL B 1 276 ? 13.094 -22.094 -21.375 1 98.88 276 VAL B N 1
ATOM 4654 C CA . VAL B 1 276 ? 12.219 -21.188 -20.641 1 98.88 276 VAL B CA 1
ATOM 4655 C C . VAL B 1 276 ? 11.367 -20.391 -21.609 1 98.88 276 VAL B C 1
ATOM 4657 O O . VAL B 1 276 ? 11.883 -19.828 -22.594 1 98.88 276 VAL B O 1
ATOM 4660 N N . LEU B 1 277 ? 10.094 -20.391 -21.375 1 98.88 277 LEU B N 1
ATOM 4661 C CA . LEU B 1 277 ? 9.148 -19.562 -22.125 1 98.88 277 LEU B CA 1
ATOM 4662 C C . LEU B 1 277 ? 8.453 -18.562 -21.203 1 98.88 277 LEU B C 1
ATOM 4664 O O . LEU B 1 277 ? 7.871 -18.953 -20.188 1 98.88 277 LEU B O 1
ATOM 4668 N N . GLY B 1 278 ? 8.602 -17.281 -21.5 1 98.81 278 GLY B N 1
ATOM 4669 C CA . GLY B 1 278 ? 7.82 -16.25 -20.859 1 98.81 278 GLY B CA 1
ATOM 4670 C C . GLY B 1 278 ? 6.68 -15.734 -21.703 1 98.81 278 GLY B C 1
ATOM 4671 O O . GLY B 1 278 ? 6.891 -15.344 -22.859 1 98.81 278 GLY B O 1
ATOM 4672 N N . LEU B 1 279 ? 5.508 -15.789 -21.172 1 98.88 279 LEU B N 1
ATOM 4673 C CA . LEU B 1 279 ? 4.34 -15.18 -21.797 1 98.88 279 LEU B CA 1
ATOM 4674 C C . LEU B 1 279 ? 3.861 -13.977 -20.984 1 98.88 279 LEU B C 1
ATOM 4676 O O . LEU B 1 279 ? 3.498 -14.117 -19.812 1 98.88 279 LEU B O 1
ATOM 4680 N N . GLY B 1 280 ? 3.846 -12.797 -21.656 1 98.62 280 GLY B N 1
ATOM 4681 C CA . GLY B 1 280 ? 3.557 -11.586 -20.906 1 98.62 280 GLY B CA 1
ATOM 4682 C C . GLY B 1 280 ? 2.336 -10.844 -21.422 1 98.62 280 GLY B C 1
ATOM 4683 O O . GLY B 1 280 ? 2.092 -10.797 -22.625 1 98.62 280 GLY B O 1
ATOM 4684 N N . GLY B 1 281 ? 1.545 -10.438 -20.484 1 98.06 281 GLY B N 1
ATOM 4685 C CA . GLY B 1 281 ? 0.64 -9.32 -20.703 1 98.06 281 GLY B CA 1
ATOM 4686 C C . GLY B 1 281 ? 1.233 -7.984 -20.312 1 98.06 281 GLY B C 1
ATOM 4687 O O . GLY B 1 281 ? 2.205 -7.523 -20.906 1 98.06 281 GLY B O 1
ATOM 4688 N N . PRO B 1 282 ? 0.706 -7.402 -19.203 1 97.62 282 PRO B N 1
ATOM 4689 C CA . PRO B 1 282 ? 1.329 -6.168 -18.734 1 97.62 282 PRO B CA 1
ATOM 4690 C C . PRO B 1 282 ? 2.719 -6.398 -18.141 1 97.62 282 PRO B C 1
ATOM 4692 O O . PRO B 1 282 ? 3.527 -5.469 -18.078 1 97.62 282 PRO B O 1
ATOM 4695 N N . GLY B 1 283 ? 3.004 -7.598 -17.781 1 97.06 283 GLY B N 1
ATOM 4696 C CA . GLY B 1 283 ? 4.293 -7.926 -17.188 1 97.06 283 GLY B CA 1
ATOM 4697 C C . GLY B 1 283 ? 5.355 -8.25 -18.219 1 97.06 283 GLY B C 1
ATOM 4698 O O . GLY B 1 283 ? 6.488 -8.586 -17.859 1 97.06 283 GLY B O 1
ATOM 4699 N N . PHE B 1 284 ? 5.105 -8.102 -19.484 1 97.94 284 PHE B N 1
ATOM 4700 C CA . PHE B 1 284 ? 6.008 -8.5 -20.562 1 97.94 284 PHE B CA 1
ATOM 4701 C C . PHE B 1 284 ? 7.367 -7.832 -20.391 1 97.94 284 PHE B C 1
ATOM 4703 O O . PHE B 1 284 ? 8.406 -8.5 -20.469 1 97.94 284 PHE B O 1
ATOM 4710 N N . GLY B 1 285 ? 7.375 -6.531 -20.188 1 96.06 285 GLY B N 1
ATOM 4711 C CA . GLY B 1 285 ? 8.633 -5.816 -20.031 1 96.06 285 GLY B CA 1
ATOM 4712 C C . GLY B 1 285 ? 9.461 -6.32 -18.859 1 96.06 285 GLY B C 1
ATOM 4713 O O . GLY B 1 285 ? 10.68 -6.496 -18.984 1 96.06 285 GLY B O 1
ATOM 4714 N N . TRP B 1 286 ? 8.812 -6.57 -17.766 1 95.75 286 TRP B N 1
ATOM 4715 C CA . TRP B 1 286 ? 9.477 -7.086 -16.578 1 95.75 286 TRP B CA 1
ATOM 4716 C C . TRP B 1 286 ? 10.039 -8.477 -16.812 1 95.75 286 TRP B C 1
ATOM 4718 O O . TRP B 1 286 ? 11.195 -8.758 -16.484 1 95.75 286 TRP B O 1
ATOM 4728 N N . LEU B 1 287 ? 9.281 -9.344 -17.453 1 97.19 287 LEU B N 1
ATOM 4729 C CA . LEU B 1 287 ? 9.703 -10.703 -17.781 1 97.19 287 LEU B CA 1
ATOM 4730 C C . LEU B 1 287 ? 10.938 -10.68 -18.672 1 97.19 287 LEU B C 1
ATOM 4732 O O . LEU B 1 287 ? 11.93 -11.352 -18.375 1 97.19 287 LEU B O 1
ATOM 4736 N N . LYS B 1 288 ? 10.828 -9.898 -19.688 1 97.56 288 LYS B N 1
ATOM 4737 C CA . LYS B 1 288 ? 11.906 -9.828 -20.656 1 97.56 288 LYS B CA 1
ATOM 4738 C C . LYS B 1 288 ? 13.195 -9.312 -20.016 1 97.56 288 LYS B C 1
ATOM 4740 O O . LYS B 1 288 ? 14.258 -9.898 -20.188 1 97.56 288 LYS B O 1
ATOM 4745 N N . ALA B 1 289 ? 13.078 -8.266 -19.281 1 96.06 289 ALA B N 1
ATOM 4746 C CA . ALA B 1 289 ? 14.25 -7.66 -18.656 1 96.06 289 ALA B CA 1
ATOM 4747 C C . ALA B 1 289 ? 14.906 -8.633 -17.672 1 96.06 289 ALA B C 1
ATOM 4749 O O . ALA B 1 289 ? 16.125 -8.758 -17.641 1 96.06 289 ALA B O 1
ATOM 4750 N N . THR B 1 290 ? 14.133 -9.336 -16.922 1 96.56 290 THR B N 1
ATOM 4751 C CA . THR B 1 290 ? 14.641 -10.203 -15.859 1 96.56 290 THR B CA 1
ATOM 4752 C C . THR B 1 290 ? 15.203 -11.492 -16.438 1 96.56 290 THR B C 1
ATOM 4754 O O . THR B 1 290 ? 16.297 -11.93 -16.047 1 96.56 290 THR B O 1
ATOM 4757 N N . LEU B 1 291 ? 14.555 -12.125 -17.391 1 97.88 291 LEU B N 1
ATOM 4758 C CA . LEU B 1 291 ? 14.891 -13.469 -17.844 1 97.88 291 LEU B CA 1
ATOM 4759 C C . LEU B 1 291 ? 16.062 -13.438 -18.812 1 97.88 291 LEU B C 1
ATOM 4761 O O . LEU B 1 291 ? 16.766 -14.438 -18.984 1 97.88 291 LEU B O 1
ATOM 4765 N N . SER B 1 292 ? 16.234 -12.328 -19.547 1 96.12 292 SER B N 1
ATOM 4766 C CA . SER B 1 292 ? 17.281 -12.219 -20.547 1 96.12 292 SER B CA 1
ATOM 4767 C C . SER B 1 292 ? 18.656 -12.531 -19.969 1 96.12 292 SER B C 1
ATOM 4769 O O . SER B 1 292 ? 19.5 -13.133 -20.641 1 96.12 292 SER B O 1
ATOM 4771 N N . GLY B 1 293 ? 18.906 -12.32 -18.781 1 94.38 293 GLY B N 1
ATOM 4772 C CA . GLY B 1 293 ? 20.203 -12.602 -18.156 1 94.38 293 GLY B CA 1
ATOM 4773 C C . GLY B 1 293 ? 20.172 -13.828 -17.266 1 94.38 293 GLY B C 1
ATOM 4774 O O . GLY B 1 293 ? 21.203 -14.227 -16.719 1 94.38 293 GLY B O 1
ATOM 4775 N N . LYS B 1 294 ? 19.062 -14.57 -17.297 1 97.94 294 LYS B N 1
ATOM 4776 C CA . LYS B 1 294 ? 18.938 -15.602 -16.266 1 97.94 294 LYS B CA 1
ATOM 4777 C C . LYS B 1 294 ? 18.703 -16.969 -16.891 1 97.94 294 LYS B C 1
ATOM 4779 O O . LYS B 1 294 ? 18.734 -18 -16.203 1 97.94 294 LYS B O 1
ATOM 4784 N N . ALA B 1 295 ? 18.453 -17.062 -18.203 1 98.44 295 ALA B N 1
ATOM 4785 C CA . ALA B 1 295 ? 18.172 -18.328 -18.859 1 98.44 295 ALA B CA 1
ATOM 4786 C C . ALA B 1 295 ? 19.031 -18.5 -20.109 1 98.44 295 ALA B C 1
ATOM 4788 O O . ALA B 1 295 ? 19.25 -17.547 -20.859 1 98.44 295 ALA B O 1
ATOM 4789 N N . THR B 1 296 ? 19.484 -19.719 -20.438 1 98.06 296 THR B N 1
ATOM 4790 C CA . THR B 1 296 ? 20.359 -19.984 -21.562 1 98.06 296 THR B CA 1
ATOM 4791 C C . THR B 1 296 ? 19.547 -20.281 -22.828 1 98.06 296 THR B C 1
ATOM 4793 O O . THR B 1 296 ? 20.047 -20.125 -23.938 1 98.06 296 THR B O 1
ATOM 4796 N N . ASP B 1 297 ? 18.406 -20.766 -22.688 1 98.38 297 ASP B N 1
ATOM 4797 C CA . ASP B 1 297 ? 17.438 -21.031 -23.75 1 98.38 297 ASP B CA 1
ATOM 4798 C C . ASP B 1 297 ? 16.094 -20.375 -23.453 1 98.38 297 ASP B C 1
ATOM 4800 O O . ASP B 1 297 ? 15.242 -20.953 -22.781 1 98.38 297 ASP B O 1
ATOM 4804 N N . LEU B 1 298 ? 15.938 -19.125 -23.969 1 98.56 298 LEU B N 1
ATOM 4805 C CA . LEU B 1 298 ? 14.828 -18.266 -23.562 1 98.56 298 LEU B CA 1
ATOM 4806 C C . LEU B 1 298 ? 14.023 -17.797 -24.766 1 98.56 298 LEU B C 1
ATOM 4808 O O . LEU B 1 298 ? 14.594 -17.406 -25.781 1 98.56 298 LEU B O 1
ATOM 4812 N N . ARG B 1 299 ? 12.758 -17.922 -24.656 1 98.25 299 ARG B N 1
ATOM 4813 C CA . ARG B 1 299 ? 11.797 -17.234 -25.5 1 98.25 299 ARG B CA 1
ATOM 4814 C C . ARG B 1 299 ? 10.812 -16.422 -24.672 1 98.25 299 ARG B C 1
ATOM 4816 O O . ARG B 1 299 ? 10.266 -16.922 -23.672 1 98.25 299 ARG B O 1
ATOM 4823 N N . VAL B 1 300 ? 10.625 -15.141 -25.016 1 98.62 300 VAL B N 1
ATOM 4824 C CA . VAL B 1 300 ? 9.633 -14.297 -24.359 1 98.62 300 VAL B CA 1
ATOM 4825 C C . VAL B 1 300 ? 8.664 -13.742 -25.391 1 98.62 300 VAL B C 1
ATOM 4827 O O . VAL B 1 300 ? 9.086 -13.164 -26.406 1 98.62 300 VAL B O 1
ATOM 4830 N N . ILE B 1 301 ? 7.363 -13.891 -25.156 1 98.62 301 ILE B N 1
ATOM 4831 C CA . ILE B 1 301 ? 6.336 -13.5 -26.109 1 98.62 301 ILE B CA 1
ATOM 4832 C C . ILE B 1 301 ? 5.312 -12.594 -25.438 1 98.62 301 ILE B C 1
ATOM 4834 O O . ILE B 1 301 ? 4.848 -12.883 -24.328 1 98.62 301 ILE B O 1
ATOM 4838 N N . LYS B 1 302 ? 4.98 -11.516 -26.062 1 98.44 302 LYS B N 1
ATOM 4839 C CA . LYS B 1 302 ? 3.852 -10.688 -25.641 1 98.44 302 LYS B CA 1
ATOM 4840 C C . LYS B 1 302 ? 2.531 -11.258 -26.141 1 98.44 302 LYS B C 1
ATOM 4842 O O . LYS B 1 302 ? 2.346 -11.43 -27.359 1 98.44 302 LYS B O 1
ATOM 4847 N N . VAL B 1 303 ? 1.688 -11.594 -25.266 1 98.56 303 VAL B N 1
ATOM 4848 C CA . VAL B 1 303 ? 0.373 -12.094 -25.641 1 98.56 303 VAL B CA 1
ATOM 4849 C C . VAL B 1 303 ? -0.549 -10.922 -25.969 1 98.56 303 VAL B C 1
ATOM 4851 O O . VAL B 1 303 ? -1.027 -10.227 -25.078 1 98.56 303 VAL B O 1
ATOM 4854 N N . GLU B 1 304 ? -0.86 -10.773 -27.219 1 97 304 GLU B N 1
ATOM 4855 C CA . GLU B 1 304 ? -1.633 -9.625 -27.672 1 97 304 GLU B CA 1
ATOM 4856 C C . GLU B 1 304 ? -3.039 -9.633 -27.078 1 97 304 GLU B C 1
ATOM 4858 O O . GLU B 1 304 ? -3.721 -10.656 -27.109 1 97 304 GLU B O 1
ATOM 4863 N N . GLY B 1 305 ? -3.412 -8.477 -26.531 1 96.75 305 GLY B N 1
ATOM 4864 C CA . GLY B 1 305 ? -4.773 -8.289 -26.062 1 96.75 305 GLY B CA 1
ATOM 4865 C C . GLY B 1 305 ? -5.027 -8.93 -24.703 1 96.75 305 GLY B C 1
ATOM 4866 O O . GLY B 1 305 ? -6.172 -9.031 -24.266 1 96.75 305 GLY B O 1
ATOM 4867 N N . SER B 1 306 ? -4.004 -9.352 -24.078 1 98.12 306 SER B N 1
ATOM 4868 C CA . SER B 1 306 ? -4.203 -10 -22.781 1 98.12 306 SER B CA 1
ATOM 4869 C C . SER B 1 306 ? -3.793 -9.086 -21.641 1 98.12 306 SER B C 1
ATOM 4871 O O . SER B 1 306 ? -2.795 -8.367 -21.734 1 98.12 306 SER B O 1
ATOM 4873 N N . GLY B 1 307 ? -4.594 -9.156 -20.562 1 98.62 307 GLY B N 1
ATOM 4874 C CA . GLY B 1 307 ? -4.16 -8.617 -19.297 1 98.62 307 GLY B CA 1
ATOM 4875 C C . GLY B 1 307 ? -3.32 -9.586 -18.484 1 98.62 307 GLY B C 1
ATOM 4876 O O . GLY B 1 307 ? -2.607 -10.414 -19.047 1 98.62 307 GLY B O 1
ATOM 4877 N N . HIS B 1 308 ? -3.361 -9.414 -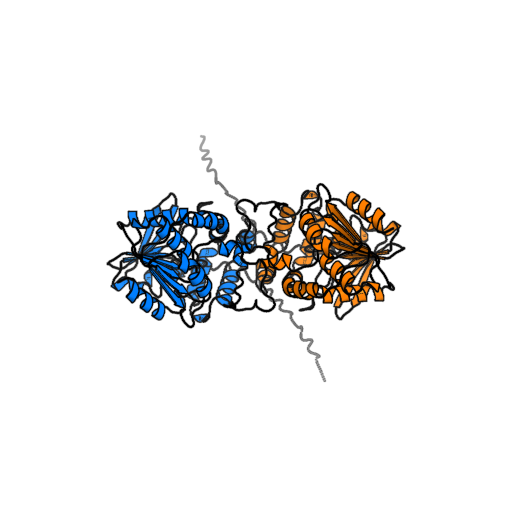17.188 1 98.62 308 HIS B N 1
ATOM 4878 C CA . HIS B 1 308 ? -2.498 -10.156 -16.281 1 98.62 308 HIS B CA 1
ATOM 4879 C C . HIS B 1 308 ? -2.902 -11.633 -16.219 1 98.62 308 HIS B C 1
ATOM 4881 O O . HIS B 1 308 ? -2.057 -12.5 -16 1 98.62 308 HIS B O 1
ATOM 4887 N N . PHE B 1 309 ? -4.156 -11.898 -16.453 1 98.88 309 PHE B N 1
ATOM 4888 C CA . PHE B 1 309 ? -4.672 -13.25 -16.266 1 98.88 309 PHE B CA 1
ATOM 4889 C C . PHE B 1 309 ? -4.738 -13.992 -17.594 1 98.88 309 PHE B C 1
ATOM 4891 O O . PHE B 1 309 ? -5.824 -14.375 -18.047 1 98.88 309 PHE B O 1
ATOM 4898 N N . ILE B 1 310 ? -3.662 -14.375 -18.047 1 98.75 310 ILE B N 1
ATOM 4899 C CA . ILE B 1 310 ? -3.414 -14.75 -19.438 1 98.75 310 ILE B CA 1
ATOM 4900 C C . ILE B 1 310 ? -4.199 -16.016 -19.781 1 98.75 310 ILE B C 1
ATOM 4902 O O . ILE B 1 310 ? -4.93 -16.047 -20.781 1 98.75 310 ILE B O 1
ATOM 4906 N N . ALA B 1 311 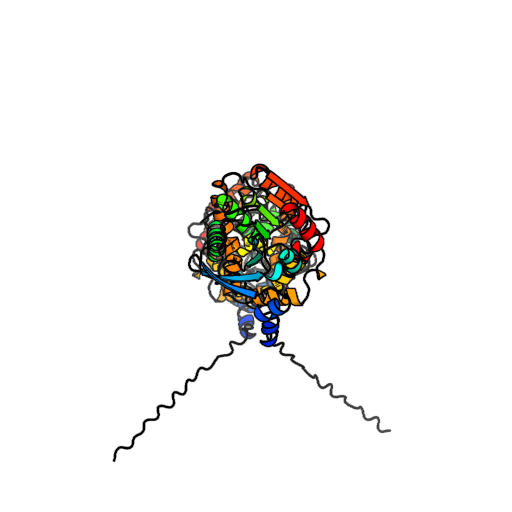? -4.137 -17.062 -18.984 1 98.81 311 ALA B N 1
ATOM 4907 C CA . ALA B 1 311 ? -4.777 -18.328 -19.297 1 98.81 311 ALA B CA 1
ATOM 4908 C C . ALA B 1 311 ? -6.297 -18.188 -19.328 1 98.81 311 ALA B C 1
ATOM 4910 O O . ALA B 1 311 ? -6.973 -18.906 -20.078 1 98.81 311 ALA B O 1
ATOM 4911 N N . GLU B 1 312 ? -6.832 -17.266 -18.547 1 98.75 312 GLU B N 1
ATOM 4912 C CA . GLU B 1 312 ? -8.281 -17.062 -18.516 1 98.75 312 GLU B CA 1
ATOM 4913 C C . GLU B 1 312 ? -8.719 -16.094 -19.609 1 98.75 312 GLU B C 1
ATOM 4915 O O . GLU B 1 312 ? -9.82 -16.219 -20.156 1 98.75 312 GLU B O 1
ATOM 4920 N N . GLU B 1 313 ? -7.848 -15.164 -19.969 1 98.81 313 GLU B N 1
ATOM 4921 C CA . GLU B 1 313 ? -8.219 -14.141 -20.938 1 98.81 313 GLU B CA 1
ATOM 4922 C C . GLU B 1 313 ? -7.992 -14.633 -22.359 1 98.81 313 GLU B C 1
ATOM 4924 O O . GLU B 1 313 ? -8.75 -14.289 -23.281 1 98.81 313 GLU B O 1
ATOM 4929 N N . LYS B 1 314 ? -6.918 -15.398 -22.547 1 98.69 314 LYS B N 1
ATOM 4930 C CA . LYS B 1 314 ? -6.543 -15.883 -23.875 1 98.69 314 LYS B CA 1
ATOM 4931 C C . LYS B 1 314 ? -6.219 -17.375 -23.844 1 98.69 314 LYS B C 1
ATOM 4933 O O . LYS B 1 314 ? -5.105 -17.781 -24.188 1 98.69 314 LYS B O 1
ATOM 4938 N N . PRO B 1 315 ? -7.203 -18.203 -23.547 1 98.69 315 PRO B N 1
ATOM 4939 C CA . PRO B 1 315 ? -6.934 -19.641 -23.406 1 98.69 315 PRO B CA 1
ATOM 4940 C C . PRO B 1 315 ? -6.438 -20.281 -24.703 1 98.69 315 PRO B C 1
ATOM 4942 O O . PRO B 1 315 ? -5.516 -21.094 -24.672 1 98.69 315 PRO B O 1
ATOM 4945 N N . GLU B 1 316 ? -6.984 -19.891 -25.828 1 98.44 316 GLU B N 1
ATOM 4946 C CA . GLU B 1 316 ? -6.578 -20.5 -27.094 1 98.44 316 GLU B CA 1
ATOM 4947 C C . GLU B 1 316 ? -5.145 -20.125 -27.453 1 98.44 316 GLU B C 1
ATOM 4949 O O . GLU B 1 316 ? -4.359 -20.969 -27.875 1 98.44 316 GLU B O 1
ATOM 4954 N N . ALA B 1 317 ? -4.859 -18.859 -27.281 1 98.56 317 ALA B N 1
ATOM 4955 C CA . ALA B 1 317 ? -3.484 -18.422 -27.531 1 98.56 317 ALA B CA 1
ATOM 4956 C C . ALA B 1 317 ? -2.508 -19.125 -26.594 1 98.56 317 ALA B C 1
ATOM 4958 O O . ALA B 1 317 ? -1.444 -19.578 -27.016 1 98.56 317 ALA B O 1
ATOM 4959 N N . THR B 1 318 ? -2.867 -19.203 -25.328 1 98.75 318 THR B N 1
ATOM 4960 C CA . THR B 1 318 ? -2.037 -19.875 -24.344 1 98.75 318 THR B CA 1
ATOM 4961 C C . THR B 1 318 ? -1.78 -21.328 -24.734 1 98.75 318 THR B C 1
ATOM 4963 O O . THR B 1 318 ? -0.637 -21.797 -24.719 1 98.75 318 THR B O 1
ATOM 4966 N N . LEU B 1 319 ? -2.83 -22.031 -25.172 1 98.62 319 LEU B N 1
ATOM 4967 C CA . LEU B 1 319 ? -2.707 -23.422 -25.578 1 98.62 319 LEU B CA 1
ATOM 4968 C C . LEU B 1 319 ? -1.795 -23.547 -26.797 1 98.62 319 LEU B C 1
ATOM 4970 O O . LEU B 1 319 ? -0.997 -24.484 -26.891 1 98.62 319 LEU B O 1
ATOM 4974 N N . GLY B 1 320 ? -1.939 -22.609 -27.688 1 98.19 320 GLY B N 1
ATOM 4975 C CA . GLY B 1 320 ? -1.064 -22.609 -28.844 1 98.19 320 GLY B CA 1
ATOM 4976 C C . GLY B 1 320 ? 0.406 -22.516 -28.484 1 98.19 320 GLY B C 1
ATOM 4977 O O . GLY B 1 320 ? 1.222 -23.297 -28.984 1 98.19 320 GLY B O 1
ATOM 4978 N N . TYR B 1 321 ? 0.776 -21.625 -27.609 1 98.25 321 TYR B N 1
ATOM 4979 C CA . TYR B 1 321 ? 2.158 -21.453 -27.172 1 98.25 321 TYR B CA 1
ATOM 4980 C C . TYR B 1 321 ? 2.652 -22.688 -26.422 1 98.25 321 TYR B C 1
ATOM 4982 O O . TYR B 1 321 ? 3.787 -23.125 -26.625 1 98.25 321 TYR B O 1
ATOM 4990 N N . LEU B 1 322 ? 1.782 -23.281 -25.578 1 98.31 322 LEU B N 1
ATOM 4991 C CA . LEU B 1 322 ? 2.18 -24.406 -24.75 1 98.31 322 LEU B CA 1
ATOM 4992 C C . LEU B 1 322 ? 2.346 -25.672 -25.609 1 98.31 322 LEU B C 1
ATOM 4994 O O . LEU B 1 322 ? 3.262 -26.453 -25.375 1 98.31 322 LEU B O 1
ATOM 4998 N N . ALA B 1 323 ? 1.42 -25.875 -26.562 1 94.88 323 ALA B N 1
ATOM 4999 C CA . ALA B 1 323 ? 1.478 -27.047 -27.422 1 94.88 323 ALA B CA 1
ATOM 5000 C C . ALA B 1 323 ? 2.801 -27.109 -28.188 1 94.88 323 ALA B C 1
ATOM 5002 O O . ALA B 1 323 ? 3.404 -28.188 -28.297 1 94.88 323 ALA B O 1
ATOM 5003 N N . ASP B 1 324 ? 3.217 -26 -28.609 1 90.12 324 ASP B N 1
ATOM 5004 C CA . ASP B 1 324 ? 4.465 -25.906 -29.359 1 90.12 324 ASP B CA 1
ATOM 5005 C C . ASP B 1 324 ? 5.672 -26.094 -28.438 1 90.12 324 ASP B C 1
ATOM 5007 O O . ASP B 1 324 ? 6.633 -26.781 -28.812 1 90.12 324 ASP B O 1
ATOM 5011 N N . PHE B 1 325 ? 5.629 -25.656 -27.281 1 97.69 325 PHE B N 1
ATOM 5012 C CA . PHE B 1 325 ? 6.781 -25.562 -26.391 1 97.69 325 PHE B CA 1
ATOM 5013 C C . PHE B 1 325 ? 6.953 -26.844 -25.594 1 97.69 325 PHE B C 1
ATOM 5015 O O . PHE B 1 325 ? 8.078 -27.266 -25.312 1 97.69 325 PHE B O 1
ATOM 5022 N N . LEU B 1 326 ? 5.812 -27.547 -25.172 1 96.25 326 LEU B N 1
ATOM 5023 C CA . LEU B 1 326 ? 5.867 -28.672 -24.25 1 96.25 326 LEU B CA 1
ATOM 5024 C C . LEU B 1 326 ? 6.051 -30 -24.984 1 96.25 326 LEU B C 1
ATOM 5026 O O . LEU B 1 326 ? 6.059 -31.062 -24.375 1 96.25 326 LEU B O 1
ATOM 5030 N N . LYS B 1 327 ? 6.23 -29.984 -26.281 1 88 327 LYS B N 1
ATOM 5031 C CA . LYS B 1 327 ? 6.543 -31.188 -27.047 1 88 327 LYS B CA 1
ATOM 5032 C C . LYS B 1 327 ? 7.949 -31.688 -26.734 1 88 327 LYS B C 1
ATOM 5034 O O . LYS B 1 327 ? 8.844 -30.891 -26.438 1 88 327 LYS B O 1
#

Secondary structure (DSSP, 8-state):
-------------------------HHHHHHTSHHHHHHTSTTEEEEEEEETTEEEEEEEE-SSEEEEEE--TT--GGGGTTTHHHHTTTEEEEEE--TTSTTS---SS--SHHHHHHHHHHHHHHTT-SSEEEEEETHHHHHHHHHHHH-GGGEEEEEEES-----TTGGG-BSSPPTTT-SSS--TTS---THHHHTT--SHHHHHHTTTHHHHHHHHHHHH-SSGGGS-HHHHHHHHHHT-SHHHHHHHHHHHHTHHHHHHHHTT---EEEEEEEEESTTHHHHHHHHTTTEEEEEEEE-TT--S-HHHH-HHHHHHHHHHH--/-------------------------HHHHHHTSHHHHHHTSTTEEEEEEEETTEEEEEEEE-SSEEEEEE--TT--GGGGTTTHHHHTTTEEEEEE--TTSTTS---SS--SHHHHHHHHHHHHHHTT-SSEEEEEETHHHHHHHHHHHH-GGGEEEEEEES-----TTGGG-BSSPPTTT-SSS--TTS---THHHHTT--SHHHHHHTTTHHHHHHHHHHHH-SSGGGS-HHHHHHHHHHT-SHHHHHHHHHHHHTHHHHHHHHTT---EEEEEEEEESTTHHHHHHHHTTTEEEEEEEE-TT--S-HHHH-HHHHHHHHHHH--

Foldseek 3Di:
DCPPPPPPPPPPPPPPPPPDLCPPDPVLCVCLAPVNLVVVPPFKDWDWDQFPNWIKIKIKGADEAEEEEAEAPLAALCLQVLQVNVCRPHYTYIRIQFALWFPIDQDPDQLQLLSRLRRVCRVCVVVPAQAHAYEYAHLGQQNQQSNCQVPVRRYAEYEYAADHHQAPVVVPDDLDWDPPQDDQAADLVTGDDNVLVVLLDPDVCLVVCQSPVLVVVVSCLRHFWLDSPLCPPSRSSNSCSTQNHSSSSNSSSNNSNCSVVRHVVVVVTAAREHAYEYEHESSQVVCCVVNVPRYPHYDYDYDPSGTSSCCSRPVPVVNVVCVVVVD/DCPCPCPPPPPPPPPPPPPDLCPPDPVLCVCLAPVNLVVVPPFKDWDWDQFPNWIKIKIKGADEAEEEEAEAPLAALCLQVLQVNVCRPHYTYIRIQFALWFPIDQDPDQLQLLSRLRRVCRVCVVVPAQAHAYEYAHLGQQNQQSNCQVPVRRYAEYEYAADHHQAPVVVPDDLDWDPPQDDQAADLVTGDDNVLVVLLDPDVCLVVCQSPVLVVVVSCLRHFWLDSPLCPPSRSSNSCSTQNHSSSSNRSSNNSNCSVVRHVVVVVTAAREHAYEYEHESSQVVCCVVNVPRYPHYDYDYDPSGTRSCCSRPVPVVNVVCVVVVD

Radius of gyration: 29.18 Å; Cα contacts (8 Å, |Δi|>4): 1309; chains: 2; bounding box: 96×89×76 Å

Sequence (654 aa):
MKSLIALATLALVSTTSLSSPAQAAPKQTAAVSDAALVRTLPGFTNGEATVNGVRLHYVVGGKGSPVVLLPGWPQTWWAFHKIMPALARDHRVISVDLRGMGSSDKPADGYDKKTMARDILELVRQLGHDKVDLVGHDIGAQVAFSFAANHPEATRKLVLLDVPHPDAQLATWPLLPAVGTFGDKIDEAHPFAWWFAFHQVKGLPEQILEGRQHLEQEWFFRYLLKDESAIDARDRAVYAAAYASREAIRAGNAWYQAFPQDIVDDGSYGKLTMPVLGLGGPGFGWLKATLSGKATDLRVIKVEGSGHFIAEEKPEATLGYLADFLKMKSLIALATLALVSTTSLSSPAQAAPKQTAAVSDAALVRTLPGFTNGEATVNGVRLHYVVGGKGSPVVLLPGWPQTWWAFHKIMPALARDHRVISVDLRGMGSSDKPADGYDKKTMARDILELVRQLGHDKVDLVGHDIGAQVAFSFAANHPEATRKLVLLDVPHPDAQLATWPLLPAVGTFGDKIDEAHPFAWWFAFHQVKGLPEQILEGRQHLEQEWFFRYLLKDESAIDARDRAVYAAAYASREAIRAGNAWYQAFPQDIVDDGSYGKLTMPVLGLGGPGFGWLKATLSGKATDLRVIKVEGSGHFIAEEKPEATLGYLADFLK

Nearest PDB structures (foldseek):
  7jqz-assembly1_J  TM=9.149E-01  e=5.693E-27  Burkholderia orbicola MC0-3
  7ac0-assembly1_HHH  TM=8.728E-01  e=1.147E-24  Corynebacterium sp. C12
  6y9g-assembly1_A  TM=7.724E-01  e=1.499E-16  synthetic construct
  6y9g-assembly2_B  TM=7.413E-01  e=7.837E-17  synthetic construct
  5mxp-assembly1_B  TM=7.566E-01  e=5.169E-16  Marinobacter sp. ELB17